Protein AF-A0A660WF80-F1 (afdb_monomer)

Radius of gyration: 57.57 Å; Cα contacts (8 Å, |Δi|>4): 649; chains: 1; bounding box: 102×81×148 Å

Structure (mmCIF, N/CA/C/O backbone):
data_AF-A0A660WF80-F1
#
_entry.id   AF-A0A660WF80-F1
#
loop_
_atom_site.group_PDB
_atom_site.id
_atom_site.type_symbol
_atom_site.label_atom_id
_atom_site.label_alt_id
_atom_site.label_comp_id
_atom_site.label_asym_id
_atom_site.label_entity_id
_atom_site.label_seq_id
_atom_site.pdbx_PDB_ins_code
_atom_site.Cartn_x
_atom_site.Cartn_y
_atom_site.Cartn_z
_atom_site.occupancy
_atom_site.B_iso_or_equiv
_atom_site.auth_seq_id
_atom_site.auth_comp_id
_atom_site.auth_asym_id
_atom_site.auth_atom_id
_atom_site.pdbx_PDB_model_num
ATOM 1 N N . MET A 1 1 ? 64.167 -6.072 -57.332 1.00 48.97 1 MET A N 1
ATOM 2 C CA . MET A 1 1 ? 62.911 -6.852 -57.405 1.00 48.97 1 MET A CA 1
ATOM 3 C C . MET A 1 1 ? 62.312 -6.574 -58.773 1.00 48.97 1 MET A C 1
ATOM 5 O O . MET A 1 1 ? 62.228 -5.409 -59.125 1.00 48.97 1 MET A O 1
ATOM 9 N N . ASN A 1 2 ? 62.043 -7.604 -59.579 1.00 54.47 2 ASN A N 1
ATOM 10 C CA . ASN A 1 2 ? 61.719 -7.446 -61.003 1.00 54.47 2 ASN A CA 1
ATOM 11 C C . ASN A 1 2 ? 60.461 -6.566 -61.172 1.00 54.47 2 ASN A C 1
ATOM 13 O O . ASN A 1 2 ? 59.424 -6.885 -60.585 1.00 54.47 2 ASN A O 1
ATOM 17 N N . THR A 1 3 ? 60.539 -5.478 -61.940 1.00 52.28 3 THR A N 1
ATOM 18 C CA . THR A 1 3 ? 59.432 -4.522 -62.182 1.00 52.28 3 THR A CA 1
ATOM 19 C C . THR A 1 3 ? 58.168 -5.223 -62.697 1.00 52.28 3 THR A C 1
ATOM 21 O O . THR A 1 3 ? 57.047 -4.861 -62.334 1.00 52.28 3 THR A O 1
ATOM 24 N N . THR A 1 4 ? 58.345 -6.324 -63.428 1.00 53.88 4 THR A N 1
ATOM 25 C CA . THR A 1 4 ? 57.289 -7.233 -63.895 1.00 53.88 4 THR A CA 1
ATOM 26 C C . THR A 1 4 ? 56.515 -7.903 -62.756 1.00 53.88 4 THR A C 1
ATOM 28 O O . THR A 1 4 ? 55.297 -8.027 -62.831 1.00 53.88 4 THR A O 1
ATOM 31 N N . ILE A 1 5 ? 57.189 -8.315 -61.676 1.00 56.84 5 ILE A N 1
ATOM 32 C CA . ILE A 1 5 ? 56.553 -9.003 -60.538 1.00 56.84 5 ILE A CA 1
ATOM 33 C C . ILE A 1 5 ? 55.648 -8.031 -59.778 1.00 56.84 5 ILE A C 1
ATOM 35 O O . ILE A 1 5 ? 54.529 -8.383 -59.413 1.00 56.84 5 ILE A O 1
ATOM 39 N N . VAL A 1 6 ? 56.093 -6.788 -59.592 1.00 54.94 6 VAL A N 1
ATOM 40 C CA . VAL A 1 6 ? 55.305 -5.765 -58.890 1.00 54.94 6 VAL A CA 1
ATOM 41 C C . VAL A 1 6 ? 54.068 -5.365 -59.706 1.00 54.94 6 VAL A C 1
ATOM 43 O O . VAL A 1 6 ? 52.977 -5.271 -59.149 1.00 54.94 6 VAL A O 1
ATOM 46 N N . ALA A 1 7 ? 54.188 -5.228 -61.030 1.00 54.53 7 ALA A N 1
ATOM 47 C CA . ALA A 1 7 ? 53.047 -4.959 -61.911 1.00 54.53 7 ALA A CA 1
ATOM 48 C C . ALA A 1 7 ? 52.022 -6.101 -61.962 1.00 54.53 7 ALA A C 1
ATOM 50 O O . ALA A 1 7 ? 50.812 -5.848 -61.985 1.00 54.53 7 ALA A O 1
ATOM 51 N N . ILE A 1 8 ? 52.488 -7.354 -61.924 1.00 60.09 8 ILE A N 1
ATOM 52 C CA . ILE A 1 8 ? 51.617 -8.528 -61.806 1.00 60.09 8 ILE A CA 1
ATOM 53 C C . ILE A 1 8 ? 50.876 -8.492 -60.468 1.00 60.09 8 ILE A C 1
ATOM 55 O O . ILE A 1 8 ? 49.661 -8.661 -60.458 1.00 60.09 8 ILE A O 1
ATOM 59 N N . ILE A 1 9 ? 51.561 -8.200 -59.358 1.00 62.81 9 ILE A N 1
ATOM 60 C CA . ILE A 1 9 ? 50.937 -8.111 -58.029 1.00 62.81 9 ILE A CA 1
ATOM 61 C C . ILE A 1 9 ? 49.874 -7.005 -57.988 1.00 62.81 9 ILE A C 1
ATOM 63 O O . ILE A 1 9 ? 48.772 -7.243 -57.500 1.00 62.81 9 ILE A O 1
ATOM 67 N N . ILE A 1 10 ? 50.154 -5.823 -58.543 1.00 59.44 10 ILE A N 1
ATOM 68 C CA . ILE A 1 10 ? 49.193 -4.708 -58.589 1.00 59.44 10 ILE A CA 1
ATOM 69 C C . ILE A 1 10 ? 47.980 -5.054 -59.462 1.00 59.44 10 ILE A C 1
ATOM 71 O O . ILE A 1 10 ? 46.841 -4.829 -59.050 1.00 59.44 10 ILE A O 1
ATOM 75 N N . SER A 1 11 ? 48.201 -5.640 -60.641 1.00 59.19 11 SER A N 1
ATOM 76 C CA . SER A 1 11 ? 47.119 -6.054 -61.546 1.00 59.19 11 SER A CA 1
ATOM 77 C C . SER A 1 11 ? 46.267 -7.169 -60.936 1.00 59.19 11 SER A C 1
ATOM 79 O O . SER A 1 11 ? 45.042 -7.151 -61.057 1.00 59.19 11 SER A O 1
ATOM 81 N N . LEU A 1 12 ? 46.896 -8.101 -60.214 1.00 63.75 12 LEU A N 1
ATOM 82 C CA . LEU A 1 12 ? 46.223 -9.170 -59.483 1.00 63.75 12 LEU A CA 1
ATOM 83 C C . LEU A 1 12 ? 45.392 -8.608 -58.324 1.00 63.75 12 LEU A C 1
ATOM 85 O O . LEU A 1 12 ? 44.232 -8.977 -58.181 1.00 63.75 12 LEU A O 1
ATOM 89 N N . LEU A 1 13 ? 45.938 -7.672 -57.540 1.00 63.53 13 LEU A N 1
ATOM 90 C CA . LEU A 1 13 ? 45.216 -6.991 -56.461 1.00 63.53 13 LEU A CA 1
ATOM 91 C C . LEU A 1 13 ? 44.023 -6.192 -56.994 1.00 63.53 13 LEU A C 1
ATOM 93 O O . LEU A 1 13 ? 42.946 -6.240 -56.402 1.00 63.53 13 LEU A O 1
ATOM 97 N N . ALA A 1 14 ? 44.177 -5.511 -58.130 1.00 61.03 14 ALA A N 1
ATOM 98 C CA . ALA A 1 14 ? 43.090 -4.768 -58.755 1.00 61.03 14 ALA A CA 1
ATOM 99 C C . ALA A 1 14 ? 41.986 -5.682 -59.296 1.00 61.03 14 ALA A C 1
ATOM 101 O O . ALA A 1 14 ? 40.799 -5.419 -59.092 1.00 61.03 14 ALA A O 1
ATOM 102 N N . MET A 1 15 ? 42.368 -6.791 -59.927 1.00 62.53 15 MET A N 1
ATOM 103 C CA . MET A 1 15 ? 41.428 -7.788 -60.428 1.00 62.53 15 MET A CA 1
ATOM 104 C C . MET A 1 15 ? 40.716 -8.515 -59.277 1.00 62.53 15 MET A C 1
ATOM 106 O O . MET A 1 15 ? 39.502 -8.701 -59.336 1.00 62.53 15 MET A O 1
ATOM 110 N N . LEU A 1 16 ? 41.431 -8.848 -58.196 1.00 63.69 16 LEU A N 1
ATOM 111 C CA . LEU A 1 16 ? 40.865 -9.418 -56.970 1.00 63.69 16 LEU A CA 1
ATOM 112 C C . LEU A 1 16 ? 39.904 -8.447 -56.287 1.00 63.69 16 LEU A C 1
ATOM 114 O O . LEU A 1 16 ? 38.837 -8.868 -55.851 1.00 63.69 16 LEU A O 1
ATOM 118 N N . PHE A 1 17 ? 40.228 -7.155 -56.243 1.00 67.81 17 PHE A N 1
ATOM 119 C CA . PHE A 1 17 ? 39.355 -6.134 -55.675 1.00 67.81 17 PHE A CA 1
ATOM 120 C C . PHE A 1 17 ? 38.077 -5.940 -56.502 1.00 67.81 17 PHE A C 1
ATOM 122 O O . PHE A 1 17 ? 36.980 -5.965 -55.947 1.00 67.81 17 PHE A O 1
ATOM 129 N N . LEU A 1 18 ? 38.186 -5.829 -57.831 1.00 63.94 18 LEU A N 1
ATOM 130 C CA . LEU A 1 18 ? 37.032 -5.728 -58.738 1.00 63.94 18 LEU A CA 1
ATOM 131 C C . LEU A 1 18 ? 36.158 -6.987 -58.697 1.00 63.94 18 LEU A C 1
ATOM 133 O O . LEU A 1 18 ? 34.928 -6.892 -58.717 1.00 63.94 18 LEU A O 1
ATOM 137 N N . ASN A 1 19 ? 36.778 -8.166 -58.610 1.00 59.03 19 ASN A N 1
ATOM 138 C CA . ASN A 1 19 ? 36.063 -9.430 -58.491 1.00 59.03 19 ASN A CA 1
ATOM 139 C C . ASN A 1 19 ? 35.383 -9.559 -57.119 1.00 59.03 19 ASN A C 1
ATOM 141 O O . ASN A 1 19 ? 34.209 -9.920 -57.053 1.00 59.03 19 ASN A O 1
ATOM 145 N N . ALA A 1 20 ? 36.061 -9.161 -56.038 1.00 59.88 20 ALA A N 1
ATOM 146 C CA . ALA A 1 20 ? 35.467 -9.055 -54.710 1.00 59.88 20 ALA A CA 1
ATOM 147 C C . ALA A 1 20 ? 34.264 -8.102 -54.735 1.00 59.88 20 ALA A C 1
ATOM 149 O O . ALA A 1 20 ? 33.182 -8.497 -54.320 1.00 59.88 20 ALA A O 1
ATOM 150 N N . LEU A 1 21 ? 34.376 -6.906 -55.317 1.00 62.06 21 LEU A N 1
ATOM 151 C CA . LEU A 1 21 ? 33.252 -5.975 -55.489 1.00 62.06 21 LEU A CA 1
ATOM 152 C C . LEU A 1 21 ? 32.077 -6.591 -56.259 1.00 62.06 21 LEU A C 1
ATOM 154 O O . LEU A 1 21 ? 30.927 -6.453 -55.837 1.00 62.06 21 LEU A O 1
ATOM 158 N N . ARG A 1 22 ? 32.341 -7.316 -57.353 1.00 63.41 22 ARG A N 1
ATOM 159 C CA . ARG A 1 22 ? 31.305 -8.011 -58.138 1.00 63.41 22 ARG A CA 1
ATOM 160 C C . ARG A 1 22 ? 30.601 -9.096 -57.326 1.00 63.41 22 ARG A C 1
ATOM 162 O O . ARG A 1 22 ? 29.370 -9.138 -57.316 1.00 63.41 22 ARG A O 1
ATOM 169 N N . ILE A 1 23 ? 31.355 -9.934 -56.620 1.00 59.28 23 ILE A N 1
ATOM 170 C CA . ILE A 1 23 ? 30.829 -11.018 -55.778 1.00 59.28 23 ILE A CA 1
ATOM 171 C C . ILE A 1 23 ? 30.030 -10.442 -54.600 1.00 59.28 23 ILE A C 1
ATOM 173 O O . ILE A 1 23 ? 28.909 -10.874 -54.329 1.00 59.28 23 ILE A O 1
ATOM 177 N N . LEU A 1 24 ? 30.549 -9.400 -53.956 1.00 56.81 24 LEU A N 1
ATOM 178 C CA . LEU A 1 24 ? 29.926 -8.735 -52.813 1.00 56.81 24 LEU A CA 1
ATOM 179 C C . LEU A 1 24 ? 28.653 -7.966 -53.207 1.00 56.81 24 LEU A C 1
ATOM 181 O O . LEU A 1 24 ? 27.677 -7.967 -52.455 1.00 56.81 24 LEU A O 1
ATOM 185 N N . SER A 1 25 ? 28.611 -7.376 -54.408 1.00 57.62 25 SER A N 1
ATOM 186 C CA . SER A 1 25 ? 27.403 -6.736 -54.956 1.00 57.62 25 SER A CA 1
ATOM 187 C C . SER A 1 25 ? 26.276 -7.736 -55.258 1.00 57.62 25 SER A C 1
ATOM 189 O O . SER A 1 25 ? 25.100 -7.396 -55.120 1.00 57.62 25 SER A O 1
ATOM 191 N N . ARG A 1 26 ? 26.618 -8.987 -55.609 1.00 58.25 26 ARG A N 1
ATOM 192 C CA . ARG A 1 26 ? 25.656 -10.087 -55.793 1.00 58.25 26 ARG A CA 1
ATOM 193 C C . ARG A 1 26 ? 25.162 -10.646 -54.452 1.00 58.25 26 ARG A C 1
ATOM 195 O O . ARG A 1 26 ? 23.958 -10.831 -54.298 1.00 58.25 26 ARG A O 1
ATOM 202 N N . GLY A 1 27 ? 26.051 -10.826 -53.470 1.00 50.66 27 GLY A N 1
ATOM 203 C CA . GLY A 1 27 ? 25.712 -11.315 -52.121 1.00 50.66 27 GLY A CA 1
ATOM 204 C C . GLY A 1 27 ? 24.876 -10.345 -51.271 1.00 50.66 27 GLY A C 1
ATOM 205 O O . GLY A 1 27 ? 24.181 -10.764 -50.346 1.00 50.66 27 GLY A O 1
ATOM 206 N N . ALA A 1 28 ? 24.855 -9.051 -51.607 1.00 50.22 28 ALA A N 1
ATOM 207 C CA . ALA A 1 28 ? 24.013 -8.051 -50.942 1.00 50.22 28 ALA A CA 1
ATOM 208 C C . ALA A 1 28 ? 22.492 -8.281 -51.103 1.00 50.22 28 ALA A C 1
ATOM 210 O O . ALA A 1 28 ? 21.710 -7.630 -50.410 1.00 50.22 28 ALA A O 1
ATOM 211 N N . ARG A 1 29 ? 22.061 -9.203 -51.981 1.00 50.19 29 ARG A N 1
ATOM 212 C CA . ARG A 1 29 ? 20.649 -9.606 -52.129 1.00 50.19 29 ARG A CA 1
ATOM 213 C C . ARG A 1 29 ? 20.159 -10.569 -51.040 1.00 50.19 29 ARG A C 1
ATOM 215 O O . ARG A 1 29 ? 18.957 -10.657 -50.840 1.00 50.19 29 ARG A O 1
ATOM 222 N N . GLU A 1 30 ? 21.049 -11.237 -50.302 1.00 52.41 30 GLU A N 1
ATOM 223 C CA . GLU A 1 30 ? 20.676 -12.299 -49.345 1.00 52.41 30 GLU A CA 1
ATOM 224 C C . GLU A 1 30 ? 20.390 -11.812 -47.908 1.00 52.41 30 GLU A C 1
ATOM 226 O O . GLU A 1 30 ? 20.349 -12.608 -46.973 1.00 52.41 30 GLU A O 1
ATOM 231 N N . GLY A 1 31 ? 20.213 -10.506 -47.678 1.00 53.22 31 GLY A N 1
ATOM 232 C CA . GLY A 1 31 ? 19.754 -9.981 -46.378 1.00 53.22 31 GLY A CA 1
ATOM 233 C C . GLY A 1 31 ? 20.721 -10.156 -45.191 1.00 53.22 31 GLY A C 1
ATOM 234 O O . GLY A 1 31 ? 20.374 -9.821 -44.058 1.00 53.22 31 GLY A O 1
ATOM 235 N N . ARG A 1 32 ? 21.950 -10.646 -45.410 1.00 62.38 32 ARG A N 1
ATOM 236 C CA . ARG A 1 32 ? 22.975 -10.763 -44.357 1.00 62.38 32 ARG A CA 1
ATOM 237 C C . ARG A 1 32 ? 23.593 -9.397 -44.042 1.00 62.38 32 ARG A C 1
ATOM 239 O O . ARG A 1 32 ? 23.866 -8.602 -44.941 1.00 62.38 32 ARG A O 1
ATOM 246 N N . LEU A 1 33 ? 23.885 -9.158 -42.760 1.00 59.84 33 LEU A N 1
ATOM 247 C CA . LEU A 1 33 ? 24.459 -7.915 -42.208 1.00 59.84 33 LEU A CA 1
ATOM 248 C C . LEU A 1 33 ? 25.699 -7.424 -42.986 1.00 59.84 33 LEU A C 1
ATOM 250 O O . LEU A 1 33 ? 25.874 -6.229 -43.221 1.00 59.84 33 LEU A O 1
ATOM 254 N N . PHE A 1 34 ? 26.511 -8.373 -43.458 1.00 61.66 34 PHE A N 1
ATOM 255 C CA . PHE A 1 34 ? 27.706 -8.142 -44.268 1.00 61.66 34 PHE A CA 1
ATOM 256 C C . PHE A 1 34 ? 27.405 -7.539 -45.655 1.00 61.66 34 PHE A C 1
ATOM 258 O O . PHE A 1 34 ? 28.116 -6.649 -46.116 1.00 61.66 34 PHE A O 1
ATOM 265 N N . GLY A 1 35 ? 26.310 -7.944 -46.303 1.00 63.09 35 GLY A N 1
ATOM 266 C CA . GLY A 1 35 ? 25.887 -7.387 -47.593 1.00 63.09 35 GLY A CA 1
ATOM 267 C C . GLY A 1 35 ? 25.388 -5.943 -47.482 1.00 63.09 35 GLY A C 1
ATOM 268 O O . GLY A 1 35 ? 25.702 -5.102 -48.327 1.00 63.09 35 GLY A O 1
ATOM 269 N N . LEU A 1 36 ? 24.671 -5.626 -46.397 1.00 64.31 36 LEU A N 1
ATOM 270 C CA . LEU A 1 36 ? 24.212 -4.264 -46.105 1.00 64.31 36 LEU A CA 1
ATOM 271 C C . LEU A 1 36 ? 25.391 -3.326 -45.798 1.00 64.31 36 LEU A C 1
ATOM 273 O O . LEU A 1 36 ? 25.419 -2.187 -46.268 1.00 64.31 36 LEU A O 1
ATOM 277 N N . PHE A 1 37 ? 26.381 -3.823 -45.049 1.00 65.69 37 PHE A N 1
ATOM 278 C CA . PHE A 1 37 ? 27.622 -3.114 -44.740 1.00 65.69 37 PHE A CA 1
ATOM 279 C C . PHE A 1 37 ? 28.369 -2.696 -46.011 1.00 65.69 37 PHE A C 1
ATOM 281 O O . PHE A 1 37 ? 28.730 -1.528 -46.161 1.00 65.69 37 PHE A O 1
ATOM 288 N N . ILE A 1 38 ? 28.543 -3.621 -46.953 1.00 66.56 38 ILE A N 1
ATOM 289 C CA . ILE A 1 38 ? 29.280 -3.347 -48.189 1.00 66.56 38 ILE A CA 1
ATOM 290 C C . ILE A 1 38 ? 28.508 -2.378 -49.073 1.00 66.56 38 ILE A C 1
ATOM 292 O O . ILE A 1 38 ? 29.078 -1.392 -49.531 1.00 66.56 38 ILE A O 1
ATOM 296 N N . LYS A 1 39 ? 27.197 -2.580 -49.246 1.00 67.12 39 LYS A N 1
ATOM 297 C CA . LYS A 1 39 ? 26.359 -1.662 -50.029 1.00 67.12 39 LYS A CA 1
ATOM 298 C C . LYS A 1 39 ? 26.411 -0.229 -49.482 1.00 67.12 39 LYS A C 1
ATOM 300 O O . LYS A 1 39 ? 26.497 0.717 -50.259 1.00 67.12 39 LYS A O 1
ATOM 305 N N . ARG A 1 40 ? 26.406 -0.060 -48.154 1.00 68.00 40 ARG A N 1
ATOM 306 C CA . ARG A 1 40 ? 26.424 1.257 -47.487 1.00 68.00 40 ARG A CA 1
ATOM 307 C C . ARG A 1 40 ? 27.803 1.939 -47.506 1.00 68.00 40 ARG A C 1
ATOM 309 O O . ARG A 1 40 ? 27.874 3.152 -47.307 1.00 68.00 40 ARG A O 1
ATOM 316 N N . ASN A 1 41 ? 28.874 1.185 -47.773 1.00 72.06 41 ASN A N 1
ATOM 317 C CA . ASN A 1 41 ? 30.265 1.658 -47.748 1.00 72.06 41 ASN A CA 1
ATOM 318 C C . ASN A 1 41 ? 31.015 1.533 -49.086 1.00 72.06 41 ASN A C 1
ATOM 320 O O . ASN A 1 41 ? 32.182 1.914 -49.163 1.00 72.06 41 ASN A O 1
ATOM 324 N N . MET A 1 42 ? 30.356 1.052 -50.144 1.00 73.19 42 MET A N 1
ATOM 325 C CA . MET A 1 42 ? 30.953 0.798 -51.461 1.00 73.19 42 MET A CA 1
ATOM 326 C C . MET A 1 42 ? 31.667 2.028 -52.032 1.00 73.19 42 MET A C 1
ATOM 328 O O . MET A 1 42 ? 32.763 1.908 -52.570 1.00 73.19 42 MET A O 1
ATOM 332 N N . PHE A 1 43 ? 31.087 3.216 -51.849 1.00 74.38 43 PHE A N 1
ATOM 333 C CA . PHE A 1 43 ? 31.699 4.482 -52.252 1.00 74.38 43 PHE A CA 1
ATOM 334 C C . PHE A 1 43 ? 33.079 4.708 -51.605 1.00 74.38 43 PHE A C 1
ATOM 336 O O . PHE A 1 43 ? 34.053 4.940 -52.312 1.00 74.38 43 PHE A O 1
ATOM 343 N N . PHE A 1 44 ? 33.193 4.562 -50.280 1.00 72.12 44 PHE A N 1
ATOM 344 C CA . PHE A 1 44 ? 34.447 4.779 -49.543 1.00 72.12 44 PHE A CA 1
ATOM 345 C C . PHE A 1 44 ? 35.496 3.709 -49.841 1.00 72.12 44 PHE A C 1
ATOM 347 O O . PHE A 1 44 ? 36.673 4.027 -49.970 1.00 72.12 44 PHE A O 1
ATOM 354 N N . LEU A 1 45 ? 35.069 2.453 -49.999 1.00 73.06 45 LEU A N 1
ATOM 355 C CA . LEU A 1 45 ? 35.948 1.356 -50.412 1.00 73.06 45 LEU A CA 1
ATOM 356 C C . LEU A 1 45 ? 36.542 1.609 -51.802 1.00 73.06 45 LEU A C 1
ATOM 358 O O . LEU A 1 45 ? 37.732 1.398 -52.015 1.00 73.06 45 LEU A O 1
ATOM 362 N N . THR A 1 46 ? 35.721 2.106 -52.729 1.00 72.44 46 THR A N 1
ATOM 363 C CA . THR A 1 46 ? 36.157 2.453 -54.089 1.00 72.44 46 THR A CA 1
ATOM 364 C C . THR A 1 46 ? 37.127 3.634 -54.054 1.00 72.44 46 THR A C 1
ATOM 366 O O . THR A 1 46 ? 38.159 3.607 -54.716 1.00 72.44 46 THR A O 1
ATOM 369 N N . LEU A 1 47 ? 36.838 4.637 -53.222 1.00 71.69 47 LEU A N 1
ATOM 370 C CA . LEU A 1 47 ? 37.674 5.818 -53.033 1.00 71.69 47 LEU A CA 1
ATOM 371 C C . LEU A 1 47 ? 39.059 5.467 -52.455 1.00 71.69 47 LEU A C 1
ATOM 373 O O . LEU A 1 47 ? 40.078 5.884 -53.001 1.00 71.69 47 LEU A O 1
ATOM 377 N N . LEU A 1 48 ? 39.101 4.646 -51.399 1.00 77.56 48 LEU A N 1
ATOM 378 C CA . LEU A 1 48 ? 40.338 4.129 -50.798 1.00 77.56 48 LEU A CA 1
ATOM 379 C C . LEU A 1 48 ? 41.186 3.354 -51.800 1.00 77.56 48 LEU A C 1
ATOM 381 O O . LEU A 1 48 ? 42.404 3.503 -51.824 1.00 77.56 48 LEU A O 1
ATOM 385 N N . PHE A 1 49 ? 40.545 2.536 -52.630 1.00 74.31 49 PHE A N 1
ATOM 386 C CA . PHE A 1 49 ? 41.235 1.746 -53.635 1.00 74.31 49 PHE A CA 1
ATOM 387 C C . PHE A 1 49 ? 41.847 2.619 -54.735 1.00 74.31 49 PHE A C 1
ATOM 389 O O . PHE A 1 49 ? 43.028 2.469 -55.041 1.00 74.31 49 PHE A O 1
ATOM 396 N N . ILE A 1 50 ? 41.083 3.572 -55.282 1.00 72.75 50 ILE A N 1
ATOM 397 C CA . ILE A 1 50 ? 41.570 4.491 -56.321 1.00 72.75 50 ILE A CA 1
ATOM 398 C C . ILE A 1 50 ? 42.733 5.331 -55.783 1.00 72.75 50 ILE A C 1
ATOM 400 O O . ILE A 1 50 ? 43.820 5.303 -56.355 1.00 72.75 50 ILE A O 1
ATOM 404 N N . PHE A 1 51 ? 42.549 6.029 -54.659 1.00 75.69 51 PHE A N 1
ATOM 405 C CA . PHE A 1 51 ? 43.594 6.902 -54.115 1.00 75.69 51 PHE A CA 1
ATOM 406 C C . PHE A 1 51 ? 44.790 6.129 -53.551 1.00 75.69 51 PHE A C 1
ATOM 408 O O . PHE A 1 51 ? 45.924 6.592 -53.671 1.00 75.69 51 PHE A O 1
ATOM 415 N N . GLY A 1 52 ? 44.572 4.928 -53.009 1.00 75.38 52 GLY A N 1
ATOM 416 C CA . GLY A 1 52 ? 45.645 4.023 -52.598 1.00 75.38 52 GLY A CA 1
ATOM 417 C C . GLY A 1 52 ? 46.528 3.595 -53.772 1.00 75.38 52 GLY A C 1
ATOM 418 O O . GLY A 1 52 ? 47.752 3.612 -53.648 1.00 75.38 52 GLY A O 1
ATOM 419 N N . LEU A 1 53 ? 45.933 3.300 -54.934 1.00 72.12 53 LEU A N 1
ATOM 420 C CA . LEU A 1 53 ? 46.682 3.029 -56.165 1.00 72.12 53 LEU A CA 1
ATOM 421 C C . LEU A 1 53 ? 47.456 4.263 -56.652 1.00 72.12 53 LEU A C 1
ATOM 423 O O . LEU A 1 53 ? 48.622 4.123 -57.024 1.00 72.12 53 LEU A O 1
ATOM 427 N N . CYS A 1 54 ? 46.862 5.464 -56.589 1.00 70.94 54 CYS A N 1
ATOM 428 C CA . CYS A 1 54 ? 47.575 6.717 -56.883 1.00 70.94 54 CYS A CA 1
ATOM 429 C C . CYS A 1 54 ? 48.815 6.871 -55.994 1.00 70.94 54 CYS A C 1
ATOM 431 O O . CYS A 1 54 ? 49.899 7.202 -56.473 1.00 70.94 54 CYS A O 1
ATOM 433 N N . ARG A 1 55 ? 48.662 6.623 -54.687 1.00 75.31 55 ARG A N 1
ATOM 434 C CA . ARG A 1 55 ? 49.743 6.789 -53.714 1.00 75.31 55 ARG A CA 1
ATOM 435 C C . ARG A 1 55 ? 50.844 5.751 -53.893 1.00 75.31 55 ARG A C 1
ATOM 437 O O . ARG A 1 55 ? 52.019 6.107 -53.822 1.00 75.31 55 ARG A O 1
ATOM 444 N N . LEU A 1 56 ? 50.471 4.502 -54.172 1.00 73.25 56 LEU A N 1
ATOM 445 C CA . LEU A 1 56 ? 51.408 3.421 -54.471 1.00 73.25 56 LEU A CA 1
ATOM 446 C C . LEU A 1 56 ? 52.246 3.735 -55.717 1.00 73.25 56 LEU A C 1
ATOM 448 O O . LEU A 1 56 ? 53.454 3.511 -55.698 1.00 73.25 56 LEU A O 1
ATOM 452 N N . LYS A 1 57 ? 51.626 4.305 -56.760 1.00 70.44 57 LYS A N 1
ATOM 453 C CA . LYS A 1 57 ? 52.329 4.768 -57.964 1.00 70.44 57 LYS A CA 1
ATOM 454 C C . LYS A 1 57 ? 53.381 5.830 -57.630 1.00 70.44 57 LYS A C 1
ATOM 456 O O . LYS A 1 57 ? 54.545 5.632 -57.948 1.00 70.44 57 LYS A O 1
ATOM 461 N N . ILE A 1 58 ? 52.998 6.892 -56.914 1.00 69.75 58 ILE A N 1
ATOM 462 C CA . ILE A 1 58 ? 53.923 7.975 -56.520 1.00 69.75 58 ILE A CA 1
ATOM 463 C C . ILE A 1 58 ? 55.089 7.443 -55.675 1.00 69.75 58 ILE A C 1
ATOM 465 O O . ILE A 1 58 ? 56.238 7.818 -55.897 1.00 69.75 58 ILE A O 1
ATOM 469 N N . LEU A 1 59 ? 54.812 6.564 -54.704 1.00 69.56 59 LEU A N 1
ATOM 470 C CA . LEU A 1 59 ? 55.850 5.986 -53.846 1.00 69.56 59 LEU A CA 1
ATOM 471 C C . LEU A 1 59 ? 56.854 5.172 -54.669 1.00 69.56 59 LEU A C 1
ATOM 473 O O . LEU A 1 59 ? 58.061 5.235 -54.445 1.00 69.56 59 LEU A O 1
ATOM 477 N N . ALA A 1 60 ? 56.353 4.415 -55.636 1.00 67.00 60 ALA A N 1
ATOM 478 C CA . ALA A 1 60 ? 57.188 3.534 -56.412 1.00 67.00 60 ALA A CA 1
ATOM 479 C C . ALA A 1 60 ? 57.996 4.268 -57.494 1.00 67.00 60 ALA A C 1
ATOM 481 O O . ALA A 1 60 ? 59.179 3.964 -57.640 1.00 67.00 60 ALA A O 1
ATOM 482 N N . ASP A 1 61 ? 57.426 5.300 -58.124 1.00 66.31 61 ASP A N 1
ATOM 483 C CA . ASP A 1 61 ? 58.164 6.232 -58.989 1.00 66.31 61 ASP A CA 1
ATOM 484 C C . ASP A 1 61 ? 59.310 6.915 -58.203 1.00 66.31 61 ASP A C 1
ATOM 486 O O . ASP A 1 61 ? 60.409 7.086 -58.725 1.00 66.31 61 ASP A O 1
ATOM 490 N N . SER A 1 62 ? 59.102 7.226 -56.912 1.00 66.75 62 SER A N 1
ATOM 491 C CA . SER A 1 62 ? 60.121 7.862 -56.054 1.00 66.75 62 SER A CA 1
ATOM 492 C C . SER A 1 62 ? 61.243 6.937 -55.555 1.00 66.75 62 SER A C 1
ATOM 494 O O . SER A 1 62 ? 62.344 7.407 -55.279 1.00 66.75 62 SER A O 1
ATOM 496 N N . HIS A 1 63 ? 60.984 5.634 -55.397 1.00 64.69 63 HIS A N 1
ATOM 497 C CA . HIS A 1 63 ? 61.952 4.675 -54.839 1.00 64.69 63 HIS A CA 1
ATOM 498 C C . HIS A 1 63 ? 62.696 3.859 -55.895 1.00 64.69 63 HIS A C 1
ATOM 500 O O . HIS A 1 63 ? 63.804 3.401 -55.623 1.00 64.69 63 HIS A O 1
ATOM 506 N N . TRP A 1 64 ? 62.099 3.651 -57.070 1.00 61.81 64 TRP A N 1
ATOM 507 C CA . TRP A 1 64 ? 62.624 2.718 -58.068 1.00 61.81 64 TRP A CA 1
ATOM 508 C C . TRP A 1 64 ? 63.083 3.392 -59.363 1.00 61.81 64 TRP A C 1
ATOM 510 O O . TRP A 1 64 ? 63.701 2.719 -60.178 1.00 61.81 64 TRP A O 1
ATOM 520 N N . GLY A 1 65 ? 62.830 4.694 -59.557 1.00 54.81 65 GLY A N 1
ATOM 521 C CA . GLY A 1 65 ? 63.360 5.490 -60.678 1.00 54.81 65 GLY A CA 1
ATOM 522 C C . GLY A 1 65 ? 62.855 5.107 -62.079 1.00 54.81 65 GLY A C 1
ATOM 523 O O . GLY A 1 65 ? 63.044 5.871 -63.020 1.00 54.81 65 GLY A O 1
ATOM 524 N N . GLU A 1 66 ? 62.179 3.969 -62.224 1.00 55.12 66 GLU A N 1
ATOM 525 C CA . GLU A 1 66 ? 61.532 3.502 -63.446 1.00 55.12 66 GLU A CA 1
ATOM 526 C C . GLU A 1 66 ? 60.015 3.428 -63.245 1.00 55.12 66 GLU A C 1
ATOM 528 O O . GLU A 1 66 ? 59.529 2.892 -62.245 1.00 55.12 66 GLU A O 1
ATOM 533 N N . ALA A 1 67 ? 59.265 3.951 -64.220 1.00 55.34 67 ALA A N 1
ATOM 534 C CA . ALA A 1 67 ? 57.809 3.915 -64.231 1.00 55.34 67 ALA A CA 1
ATOM 535 C C . ALA A 1 67 ? 57.323 2.460 -64.173 1.00 55.34 67 ALA A C 1
ATOM 537 O O . ALA A 1 67 ? 57.551 1.673 -65.095 1.00 55.34 67 ALA A O 1
ATOM 538 N N . LEU A 1 68 ? 56.633 2.090 -63.094 1.00 55.72 68 LEU A N 1
ATOM 539 C CA . LEU A 1 68 ? 55.992 0.780 -63.001 1.00 55.72 68 LEU A CA 1
ATOM 540 C C . LEU A 1 68 ? 55.072 0.542 -64.204 1.00 55.72 68 LEU A C 1
ATOM 542 O O . LEU A 1 68 ? 54.306 1.447 -64.557 1.00 55.72 68 LEU A O 1
ATOM 546 N N . PRO A 1 69 ? 55.054 -0.672 -64.791 1.00 56.38 69 PRO A N 1
ATOM 547 C CA . PRO A 1 69 ? 54.132 -0.990 -65.866 1.00 56.38 69 PRO A CA 1
ATOM 548 C C . PRO A 1 69 ? 52.739 -1.219 -65.274 1.00 56.38 69 PRO A C 1
ATOM 550 O O . PRO A 1 69 ? 52.263 -2.343 -65.131 1.00 56.38 69 PRO A O 1
ATOM 553 N N . PHE A 1 70 ? 52.072 -0.133 -64.888 1.00 55.97 70 PHE A N 1
ATOM 554 C CA . PHE A 1 70 ? 50.630 -0.153 -64.705 1.00 55.97 70 PHE A CA 1
ATOM 555 C C . PHE A 1 70 ? 49.986 -0.491 -66.063 1.00 55.97 70 PHE A C 1
ATOM 557 O O . PHE A 1 70 ? 50.464 -0.018 -67.097 1.00 55.97 70 PHE A O 1
ATOM 564 N N . PRO A 1 71 ? 48.902 -1.284 -66.101 1.00 57.78 71 PRO A N 1
ATOM 565 C CA . PRO A 1 71 ? 48.148 -1.500 -67.332 1.00 57.78 71 PRO A CA 1
ATOM 566 C C . PRO A 1 71 ? 47.761 -0.148 -67.947 1.00 57.78 71 PRO A C 1
ATOM 568 O O . PRO A 1 71 ? 47.260 0.724 -67.233 1.00 57.78 71 PRO A O 1
ATOM 571 N N . ALA A 1 72 ? 47.980 0.036 -69.254 1.00 54.22 72 ALA A N 1
ATOM 572 C CA . ALA A 1 72 ? 47.744 1.313 -69.942 1.00 54.22 72 ALA A CA 1
ATOM 573 C C . ALA A 1 72 ? 46.313 1.852 -69.730 1.00 54.22 72 ALA A C 1
ATOM 575 O O . ALA A 1 72 ? 46.105 3.061 -69.628 1.00 54.22 72 ALA A O 1
ATOM 576 N N . ASP A 1 73 ? 45.340 0.954 -69.574 1.00 57.50 73 ASP A N 1
ATOM 577 C CA . ASP A 1 73 ? 43.940 1.290 -69.300 1.00 57.50 73 ASP A CA 1
ATOM 578 C C . ASP A 1 73 ? 43.713 1.864 -67.891 1.00 57.50 73 ASP A C 1
ATOM 580 O O . ASP A 1 73 ? 42.856 2.725 -67.701 1.00 57.50 73 ASP A O 1
ATOM 584 N N . LEU A 1 74 ? 44.505 1.441 -66.901 1.00 52.06 74 LEU A N 1
ATOM 585 C CA . LEU A 1 74 ? 44.438 1.944 -65.524 1.00 52.06 74 LEU A CA 1
ATOM 586 C C . LEU A 1 74 ? 45.142 3.304 -65.392 1.00 52.06 74 LEU A C 1
ATOM 588 O O . LEU A 1 74 ? 44.689 4.180 -64.660 1.00 52.06 74 LEU A O 1
ATOM 592 N N . LEU A 1 75 ? 46.231 3.491 -66.144 1.00 54.16 75 LEU A N 1
ATOM 593 C CA . LEU A 1 75 ? 46.969 4.752 -66.258 1.00 54.16 75 LEU A CA 1
ATOM 594 C C . LEU A 1 75 ? 46.125 5.879 -66.868 1.00 54.16 75 LEU A C 1
ATOM 596 O O . LEU A 1 75 ? 46.298 7.024 -66.475 1.00 54.16 75 LEU A O 1
ATOM 600 N N . ARG A 1 76 ? 45.193 5.562 -67.779 1.00 55.66 76 ARG A N 1
ATOM 601 C CA . ARG A 1 76 ? 44.251 6.530 -68.377 1.00 55.66 76 ARG A CA 1
ATOM 602 C C . ARG A 1 76 ? 43.182 7.038 -67.405 1.00 55.66 76 ARG A C 1
ATOM 604 O O . ARG A 1 76 ? 42.641 8.117 -67.614 1.00 55.66 76 ARG A O 1
ATOM 611 N N . LEU A 1 77 ? 42.868 6.268 -66.361 1.00 53.94 77 LEU A N 1
ATOM 612 C CA . LEU A 1 77 ? 41.897 6.637 -65.320 1.00 53.94 77 LEU A CA 1
ATOM 613 C C . LEU A 1 77 ? 42.506 7.520 -64.226 1.00 53.94 77 LEU A C 1
ATOM 615 O O . LEU A 1 77 ? 41.781 8.169 -63.475 1.00 53.94 77 LEU A O 1
ATOM 619 N N . LEU A 1 78 ? 43.832 7.530 -64.128 1.00 55.47 78 LEU A N 1
ATOM 620 C CA . LEU A 1 78 ? 44.591 8.345 -63.197 1.00 55.47 78 LEU A CA 1
ATOM 621 C C . LEU A 1 78 ? 45.025 9.599 -63.942 1.00 55.47 78 LEU A C 1
ATOM 623 O O . LEU A 1 78 ? 45.887 9.486 -64.809 1.00 55.47 78 LEU A O 1
ATOM 627 N N . PRO A 1 79 ? 44.475 10.790 -63.664 1.00 55.81 79 PRO A N 1
ATOM 628 C CA . PRO A 1 79 ? 45.003 11.974 -64.317 1.00 55.81 79 PRO A CA 1
ATOM 629 C C . PRO A 1 79 ? 46.514 12.080 -63.963 1.00 55.81 79 PRO A C 1
ATOM 631 O O . PRO A 1 79 ? 46.930 11.879 -62.827 1.00 55.81 79 PRO A O 1
ATOM 634 N N . VAL A 1 80 ? 47.390 12.165 -64.962 1.00 54.41 80 VAL A N 1
ATOM 635 C CA . VAL A 1 80 ? 48.843 11.943 -64.757 1.00 54.41 80 VAL A CA 1
ATOM 636 C C . VAL A 1 80 ? 49.571 13.259 -64.451 1.00 54.41 80 VAL A C 1
ATOM 638 O O . VAL A 1 80 ? 50.648 13.258 -63.864 1.00 54.41 80 VAL A O 1
ATOM 641 N N . GLU A 1 81 ? 48.939 14.390 -64.760 1.00 54.66 81 GLU A N 1
ATOM 642 C CA . GLU A 1 81 ? 49.539 15.730 -64.735 1.00 54.66 81 GLU A CA 1
ATOM 643 C C . GLU A 1 81 ? 49.756 16.308 -63.319 1.00 54.66 81 GLU A C 1
ATOM 645 O O . GLU A 1 81 ? 50.596 17.181 -63.138 1.00 54.66 81 GLU A O 1
ATOM 650 N N . TRP A 1 82 ? 49.076 15.797 -62.284 1.00 51.09 82 TRP A N 1
ATOM 651 C CA . TRP A 1 82 ? 49.209 16.256 -60.883 1.00 51.09 82 TRP A CA 1
ATOM 652 C C . TRP A 1 82 ? 50.231 15.451 -60.072 1.00 51.09 82 TRP A C 1
ATOM 654 O O . TRP A 1 82 ? 50.605 15.867 -58.980 1.00 51.09 82 TRP A O 1
ATOM 664 N N . ALA A 1 83 ? 50.735 14.326 -60.584 1.00 52.94 83 ALA A N 1
ATOM 665 C CA . ALA A 1 83 ? 51.620 13.437 -59.825 1.00 52.94 83 ALA A CA 1
ATOM 666 C C . ALA A 1 83 ? 53.006 14.040 -59.505 1.00 52.94 83 ALA A C 1
ATOM 668 O O . ALA A 1 83 ? 53.710 13.507 -58.651 1.00 52.94 83 ALA A O 1
ATOM 669 N N . GLN A 1 84 ? 53.392 15.139 -60.164 1.00 54.44 84 GLN A N 1
ATOM 670 C CA . GLN A 1 84 ? 54.706 15.781 -60.013 1.00 54.44 84 GLN A CA 1
ATOM 671 C C . GLN A 1 84 ? 54.721 16.982 -59.049 1.00 54.44 84 GLN A C 1
ATOM 673 O O . GLN A 1 84 ? 55.790 17.519 -58.765 1.00 54.44 84 GLN A O 1
ATOM 678 N N . ALA A 1 85 ? 53.569 17.417 -58.526 1.00 60.66 85 ALA A N 1
ATOM 679 C CA . ALA A 1 85 ? 53.524 18.524 -57.572 1.00 60.66 85 ALA A CA 1
ATOM 680 C C . ALA A 1 85 ? 53.896 18.041 -56.149 1.00 60.66 85 ALA A C 1
ATOM 682 O O . ALA A 1 85 ? 53.338 17.043 -55.682 1.00 60.66 85 ALA A O 1
ATOM 683 N N . PRO A 1 86 ? 54.795 18.742 -55.425 1.00 61.34 86 PRO A N 1
ATOM 684 C CA . PRO A 1 86 ? 55.367 18.269 -54.157 1.00 61.34 86 PRO A CA 1
ATOM 685 C C . PRO A 1 86 ? 54.327 18.030 -53.048 1.00 61.34 86 PRO A C 1
ATOM 687 O O . PRO A 1 86 ? 54.525 17.169 -52.192 1.00 61.34 86 PRO A O 1
ATOM 690 N N . ASP A 1 87 ? 53.181 18.712 -53.103 1.00 68.94 87 ASP A N 1
ATOM 691 C CA . ASP A 1 87 ? 52.140 18.626 -52.072 1.00 68.94 87 ASP A CA 1
ATOM 692 C C . ASP A 1 87 ? 51.078 17.542 -52.344 1.00 68.94 87 ASP A C 1
ATOM 694 O O . ASP A 1 87 ? 50.294 17.190 -51.460 1.00 68.94 87 ASP A O 1
ATOM 698 N N . VAL A 1 88 ? 51.045 16.952 -53.544 1.00 73.00 88 VAL A N 1
ATOM 699 C CA . VAL A 1 88 ? 49.991 15.997 -53.954 1.00 73.00 88 VAL A CA 1
ATOM 700 C C . VAL A 1 88 ? 50.045 14.694 -53.162 1.00 73.00 88 VAL A C 1
ATOM 702 O O . VAL A 1 88 ? 49.007 14.122 -52.828 1.00 73.00 88 VAL A O 1
ATOM 705 N N . ALA A 1 89 ? 51.245 14.269 -52.771 1.00 72.19 89 ALA A N 1
ATOM 706 C CA . ALA A 1 89 ? 51.450 13.164 -51.843 1.00 72.19 89 ALA A CA 1
ATOM 707 C C . ALA A 1 89 ? 50.754 13.392 -50.487 1.00 72.19 89 ALA A C 1
ATOM 709 O O . ALA A 1 89 ? 50.163 12.463 -49.934 1.00 72.19 89 ALA A O 1
ATOM 710 N N . VAL A 1 90 ? 50.795 14.625 -49.971 1.00 76.12 90 VAL A N 1
ATOM 711 C CA . VAL A 1 90 ? 50.181 14.998 -48.689 1.00 76.12 90 VAL A CA 1
ATOM 712 C C . VAL A 1 90 ? 48.660 15.018 -48.816 1.00 76.12 90 VAL A C 1
ATOM 714 O O . VAL A 1 90 ? 47.975 14.444 -47.971 1.00 76.12 90 VAL A O 1
ATOM 717 N N . TYR A 1 91 ? 48.121 15.593 -49.896 1.00 78.44 91 TYR A N 1
ATOM 718 C CA . TYR A 1 91 ? 46.677 15.586 -50.156 1.00 78.44 91 TYR A CA 1
ATOM 719 C C . TYR A 1 91 ? 46.122 14.166 -50.334 1.00 78.44 91 TYR A C 1
ATOM 721 O O . TYR A 1 91 ? 45.058 13.853 -49.802 1.00 78.44 91 TYR A O 1
ATOM 729 N N . LEU A 1 92 ? 46.853 13.279 -51.017 1.00 77.88 92 LEU A N 1
ATOM 730 C CA . LEU A 1 92 ? 46.481 11.867 -51.147 1.00 77.88 92 LEU A CA 1
ATOM 731 C C . LEU A 1 92 ? 46.487 11.141 -49.802 1.00 77.88 92 LEU A C 1
ATOM 733 O O . LEU A 1 92 ? 45.530 10.431 -49.500 1.00 77.88 92 LEU A O 1
ATOM 737 N N . ASP A 1 93 ? 47.519 11.345 -48.982 1.00 78.69 93 ASP A N 1
ATOM 738 C CA . ASP A 1 93 ? 47.578 10.767 -47.637 1.00 78.69 93 ASP A CA 1
ATOM 739 C C . ASP A 1 93 ? 46.399 11.241 -46.772 1.00 78.69 93 ASP A C 1
ATOM 741 O O . ASP A 1 93 ? 45.800 10.432 -46.064 1.00 78.69 93 ASP A O 1
ATOM 745 N N . VAL A 1 94 ? 46.030 12.525 -46.852 1.00 81.88 94 VAL A N 1
ATOM 746 C CA . VAL A 1 94 ? 44.863 13.087 -46.151 1.00 81.88 94 VAL A CA 1
ATOM 747 C C . VAL A 1 94 ? 43.574 12.426 -46.632 1.00 81.88 94 VAL A C 1
ATOM 749 O O . VAL A 1 94 ? 42.808 11.936 -45.808 1.00 81.88 94 VAL A O 1
ATOM 752 N N . ILE A 1 95 ? 43.347 12.342 -47.945 1.00 80.94 95 ILE A N 1
ATOM 753 C CA . ILE A 1 95 ? 42.133 11.736 -48.515 1.00 80.94 95 ILE A CA 1
ATOM 754 C C . ILE A 1 95 ? 42.018 10.256 -48.127 1.00 80.94 95 ILE A C 1
ATOM 756 O O . ILE A 1 95 ? 40.940 9.810 -47.725 1.00 80.94 95 ILE A O 1
ATOM 760 N N . ILE A 1 96 ? 43.116 9.498 -48.209 1.00 81.25 96 ILE A N 1
ATOM 761 C CA . ILE A 1 96 ? 43.162 8.084 -47.811 1.00 81.25 96 ILE A CA 1
ATOM 762 C C . ILE A 1 96 ? 42.861 7.952 -46.318 1.00 81.25 96 ILE A C 1
ATOM 764 O O . ILE A 1 96 ? 42.015 7.141 -45.938 1.00 81.25 96 ILE A O 1
ATOM 768 N N . LEU A 1 97 ? 43.501 8.761 -45.470 1.00 83.75 97 LEU A N 1
ATOM 769 C CA . LEU A 1 97 ? 43.304 8.713 -44.023 1.00 83.75 97 LEU A CA 1
ATOM 770 C C . LEU A 1 97 ? 41.869 9.097 -43.634 1.00 83.75 97 LEU A C 1
ATOM 772 O O . LEU A 1 97 ? 41.253 8.402 -42.826 1.00 83.75 97 LEU A O 1
ATOM 776 N N . THR A 1 98 ? 41.293 10.135 -44.246 1.00 84.50 98 THR A N 1
ATOM 777 C CA . THR A 1 98 ? 39.887 10.516 -44.049 1.00 84.50 98 THR A CA 1
ATOM 778 C C . THR A 1 98 ? 38.948 9.397 -44.486 1.00 84.50 98 THR A C 1
ATOM 780 O O . THR A 1 98 ? 38.048 9.023 -43.736 1.00 84.50 98 THR A O 1
ATOM 783 N N . ALA A 1 99 ? 39.148 8.820 -45.672 1.00 82.06 99 ALA A N 1
ATOM 784 C CA . ALA A 1 99 ? 38.296 7.746 -46.171 1.00 82.06 99 ALA A CA 1
ATOM 785 C C . ALA A 1 99 ? 38.391 6.482 -45.299 1.00 82.06 99 ALA A C 1
ATOM 787 O O . ALA A 1 99 ? 37.364 5.859 -45.015 1.00 82.06 99 ALA A O 1
ATOM 788 N N . ALA A 1 100 ? 39.591 6.143 -44.816 1.00 84.38 100 ALA A N 1
ATOM 789 C CA . ALA A 1 100 ? 39.821 5.046 -43.879 1.00 84.38 100 ALA A CA 1
ATOM 790 C C . ALA A 1 100 ? 39.133 5.303 -42.532 1.00 84.38 100 ALA A C 1
ATOM 792 O O . ALA A 1 100 ? 38.429 4.426 -42.031 1.00 84.38 100 ALA A O 1
ATOM 793 N N . ALA A 1 101 ? 39.266 6.510 -41.977 1.00 87.06 101 ALA A N 1
ATOM 794 C CA . ALA A 1 101 ? 38.631 6.889 -40.719 1.00 87.06 101 ALA A CA 1
ATOM 795 C C . ALA A 1 101 ? 37.096 6.863 -40.819 1.00 87.06 101 ALA A C 1
ATOM 797 O O . ALA A 1 101 ? 36.428 6.280 -39.964 1.00 87.06 101 ALA A O 1
ATOM 798 N N . LEU A 1 102 ? 36.520 7.415 -41.892 1.00 86.88 102 LEU A N 1
ATOM 799 C CA . LEU A 1 102 ? 35.074 7.382 -42.131 1.00 86.88 102 LEU A CA 1
ATOM 800 C C . LEU A 1 102 ? 34.558 5.949 -42.300 1.00 86.88 102 LEU A C 1
ATOM 802 O O . LEU A 1 102 ? 33.501 5.609 -41.760 1.00 86.88 102 LEU A O 1
ATOM 806 N N . LEU A 1 103 ? 35.299 5.096 -43.014 1.00 84.50 103 LEU A N 1
ATOM 807 C CA . LEU A 1 103 ? 34.962 3.682 -43.156 1.00 84.50 103 LEU A CA 1
ATOM 808 C C . LEU A 1 103 ? 35.016 2.961 -41.803 1.00 84.50 103 LEU A C 1
ATOM 810 O O . LEU A 1 103 ? 34.074 2.241 -41.466 1.00 84.50 103 LEU A O 1
ATOM 814 N N . ALA A 1 104 ? 36.067 3.179 -41.012 1.00 86.62 104 ALA A N 1
ATOM 815 C CA . ALA A 1 104 ? 36.213 2.601 -39.679 1.00 86.62 104 ALA A CA 1
ATOM 816 C C . ALA A 1 104 ? 35.055 3.016 -38.761 1.00 86.62 104 ALA A C 1
ATOM 818 O O . ALA A 1 104 ? 34.418 2.152 -38.160 1.00 86.62 104 ALA A O 1
ATOM 819 N N . ILE A 1 105 ? 34.701 4.307 -38.736 1.00 88.69 105 ILE A N 1
ATOM 820 C CA . ILE A 1 105 ? 33.569 4.821 -37.952 1.00 88.69 105 ILE A CA 1
ATOM 821 C C . ILE A 1 105 ? 32.262 4.183 -38.411 1.00 88.69 105 ILE A C 1
ATOM 823 O O . ILE A 1 105 ? 31.528 3.641 -37.590 1.00 88.69 105 ILE A O 1
ATOM 827 N N . LYS A 1 106 ? 31.958 4.182 -39.714 1.00 85.50 106 LYS A N 1
ATOM 828 C CA . LYS A 1 106 ? 30.724 3.557 -40.219 1.00 85.50 106 LYS A CA 1
ATOM 829 C C . LYS A 1 106 ? 30.648 2.074 -39.875 1.00 85.50 106 LYS A C 1
ATOM 831 O O . LYS A 1 106 ? 29.568 1.592 -39.534 1.00 85.50 106 LYS A O 1
ATOM 836 N N . THR A 1 107 ? 31.774 1.366 -39.945 1.00 83.12 107 THR A N 1
ATOM 837 C CA . THR A 1 107 ? 31.880 -0.044 -39.548 1.00 83.12 107 THR A CA 1
ATOM 838 C C . THR A 1 107 ? 31.577 -0.211 -38.069 1.00 83.12 107 THR A C 1
ATOM 840 O O . THR A 1 107 ? 30.675 -0.970 -37.721 1.00 83.12 107 THR A O 1
ATOM 843 N N . ALA A 1 108 ? 32.250 0.555 -37.210 1.00 86.44 108 ALA A N 1
ATOM 844 C CA . ALA A 1 108 ? 32.027 0.536 -35.772 1.00 86.44 108 ALA A CA 1
ATOM 845 C C . ALA A 1 108 ? 30.566 0.853 -35.421 1.00 86.44 108 ALA A C 1
ATOM 847 O O . ALA A 1 108 ? 29.957 0.120 -34.651 1.00 86.44 108 ALA A O 1
ATOM 848 N N . MET A 1 109 ? 29.955 1.865 -36.046 1.00 87.00 109 MET A N 1
ATOM 849 C CA . MET A 1 109 ? 28.556 2.229 -35.794 1.00 87.00 109 MET A CA 1
ATOM 850 C C . MET A 1 109 ? 27.571 1.133 -36.217 1.00 87.00 109 MET A C 1
ATOM 852 O O . MET A 1 109 ? 26.578 0.915 -35.527 1.00 87.00 109 MET A O 1
ATOM 856 N N . VAL A 1 110 ? 27.820 0.425 -37.326 1.00 84.75 110 VAL A N 1
ATOM 857 C CA . VAL A 1 110 ? 27.001 -0.738 -37.723 1.00 84.75 110 VAL A CA 1
ATOM 858 C C . VAL A 1 110 ? 27.166 -1.871 -36.711 1.00 84.75 110 VAL A C 1
ATOM 860 O O . VAL A 1 110 ? 26.178 -2.447 -36.267 1.00 84.75 110 VAL A O 1
ATOM 863 N N . VAL A 1 111 ? 28.402 -2.187 -36.324 1.00 83.12 111 VAL A N 1
ATOM 864 C CA . VAL A 1 111 ? 28.68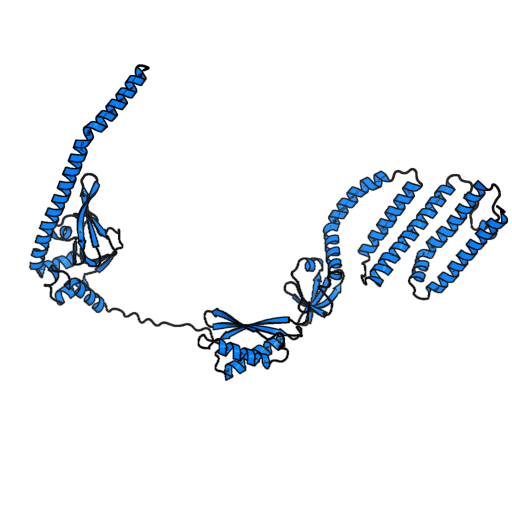2 -3.280 -35.386 1.00 83.12 111 VAL A CA 1
ATOM 865 C C . VAL A 1 111 ? 28.089 -2.984 -34.008 1.00 83.12 111 VAL A C 1
ATOM 867 O O . VAL A 1 111 ? 27.424 -3.836 -33.433 1.00 83.12 111 VAL A O 1
ATOM 870 N N . ILE A 1 112 ? 28.260 -1.774 -33.484 1.00 85.56 112 ILE A N 1
ATOM 871 C CA . ILE A 1 112 ? 27.767 -1.402 -32.155 1.00 85.56 112 ILE A CA 1
ATOM 872 C C . ILE A 1 112 ? 26.239 -1.302 -32.153 1.00 85.56 112 ILE A C 1
ATOM 874 O O . ILE A 1 112 ? 25.588 -1.993 -31.372 1.00 85.56 112 ILE A O 1
ATOM 878 N N . PHE A 1 113 ? 25.648 -0.479 -33.025 1.00 84.44 113 PHE A N 1
ATOM 879 C CA . PHE A 1 113 ? 24.209 -0.204 -32.966 1.00 84.44 113 PHE A CA 1
ATOM 880 C C . PHE A 1 113 ? 23.363 -1.278 -33.649 1.00 84.44 113 PHE A C 1
ATOM 882 O O . PHE A 1 113 ? 22.382 -1.740 -33.071 1.00 84.44 113 PHE A O 1
ATOM 889 N N . ASP A 1 114 ? 23.733 -1.694 -34.863 1.00 82.31 114 ASP A N 1
ATOM 890 C CA . ASP A 1 114 ? 22.894 -2.590 -35.666 1.00 82.31 114 ASP A CA 1
ATOM 891 C C . ASP A 1 114 ? 23.131 -4.080 -35.317 1.00 82.31 114 ASP A C 1
ATOM 893 O O . ASP A 1 114 ? 22.221 -4.894 -35.476 1.00 82.31 114 ASP A O 1
ATOM 897 N N . TYR A 1 115 ? 24.321 -4.454 -34.822 1.00 79.81 115 TYR A N 1
ATOM 898 C CA . TYR A 1 115 ? 24.643 -5.838 -34.441 1.00 79.81 115 TYR A CA 1
ATOM 899 C C . TYR A 1 115 ? 24.605 -6.070 -32.923 1.00 79.81 115 TYR A C 1
ATOM 901 O O . TYR A 1 115 ? 23.765 -6.831 -32.451 1.00 79.81 115 TYR A O 1
ATOM 909 N N . ILE A 1 116 ? 25.460 -5.415 -32.135 1.00 79.19 116 ILE A N 1
ATOM 910 C CA . ILE A 1 116 ? 25.558 -5.675 -30.689 1.00 79.19 116 ILE A CA 1
ATOM 911 C C . ILE A 1 116 ? 24.279 -5.228 -29.969 1.00 79.19 116 ILE A C 1
ATOM 913 O O . ILE A 1 116 ? 23.627 -6.034 -29.310 1.00 79.19 116 ILE A O 1
ATOM 917 N N . LEU A 1 117 ? 23.892 -3.960 -30.096 1.00 80.38 117 LEU A N 1
ATOM 918 C CA . LEU A 1 117 ? 22.771 -3.415 -29.327 1.00 80.38 117 LEU A CA 1
ATOM 919 C C . LEU A 1 117 ? 21.432 -3.963 -29.822 1.00 80.38 117 LEU A C 1
ATOM 921 O O . LEU A 1 117 ? 20.693 -4.553 -29.039 1.00 80.38 117 LEU A O 1
ATOM 925 N N . LYS A 1 118 ? 21.161 -3.869 -31.127 1.00 78.81 118 LYS A N 1
ATOM 926 C CA . LYS A 1 118 ? 19.877 -4.305 -31.681 1.00 78.81 118 LYS A CA 1
ATOM 927 C C . LYS A 1 118 ? 19.699 -5.822 -31.727 1.00 78.81 118 LYS A C 1
ATOM 929 O O . LYS A 1 118 ? 18.606 -6.303 -31.458 1.00 78.81 118 LYS A O 1
ATOM 934 N N . ARG A 1 119 ? 20.734 -6.581 -32.108 1.00 77.12 119 ARG A N 1
ATOM 935 C CA . ARG A 1 119 ? 20.590 -8.022 -32.387 1.00 77.12 119 ARG A CA 1
ATOM 936 C C . ARG A 1 119 ? 21.029 -8.923 -31.240 1.00 77.12 119 ARG A C 1
ATOM 938 O O . ARG A 1 119 ? 20.447 -9.986 -31.087 1.00 77.12 119 ARG A O 1
ATOM 945 N N . VAL A 1 120 ? 22.041 -8.530 -30.464 1.00 75.12 120 VAL A N 1
ATOM 946 C CA . VAL A 1 120 ? 22.510 -9.332 -29.316 1.00 75.12 120 VAL A CA 1
ATOM 947 C C . VAL A 1 120 ? 21.792 -8.932 -28.030 1.00 75.12 120 VAL A C 1
ATOM 949 O O . VAL A 1 120 ? 21.487 -9.796 -27.216 1.00 75.12 120 VAL A O 1
ATOM 952 N N . ARG A 1 121 ? 21.538 -7.634 -27.830 1.00 69.50 121 ARG A N 1
ATOM 953 C CA . ARG A 1 121 ? 20.936 -7.112 -26.592 1.00 69.50 121 ARG A CA 1
ATOM 954 C C . ARG A 1 121 ? 19.457 -6.746 -26.712 1.00 69.50 121 ARG A C 1
ATOM 956 O O . ARG A 1 121 ? 18.881 -6.367 -25.703 1.00 69.50 121 ARG A O 1
ATOM 963 N N . GLU A 1 122 ? 18.873 -6.831 -27.908 1.00 74.06 122 GLU A N 1
ATOM 964 C CA . GLU A 1 122 ? 17.476 -6.450 -28.189 1.00 74.06 122 GLU A CA 1
ATOM 965 C C . GLU A 1 122 ? 17.120 -5.010 -27.768 1.00 74.06 122 GLU A C 1
ATOM 967 O O . GLU A 1 122 ? 15.961 -4.671 -27.541 1.00 74.06 122 GLU A O 1
ATOM 972 N N . VAL A 1 123 ? 18.120 -4.129 -27.698 1.00 71.38 123 VAL A N 1
ATOM 973 C CA . VAL A 1 123 ? 17.935 -2.711 -27.381 1.00 71.38 123 VAL A CA 1
ATOM 974 C C . VAL A 1 123 ? 17.895 -1.924 -28.685 1.00 71.38 123 VAL A C 1
ATOM 976 O O . VAL A 1 123 ? 18.907 -1.817 -29.384 1.00 71.38 123 VAL A O 1
ATOM 979 N N . ASP A 1 124 ? 16.742 -1.339 -29.009 1.00 71.44 124 ASP A N 1
ATOM 980 C CA . ASP A 1 124 ? 16.630 -0.429 -30.151 1.00 71.44 124 ASP A CA 1
ATOM 981 C C . ASP A 1 124 ? 17.027 0.986 -29.725 1.00 71.44 124 ASP A C 1
ATOM 983 O O . ASP A 1 124 ? 16.328 1.648 -28.955 1.00 71.44 124 ASP A O 1
ATOM 987 N N . VAL A 1 125 ? 18.190 1.441 -30.193 1.00 75.50 125 VAL A N 1
ATOM 988 C CA . VAL A 1 125 ? 18.725 2.752 -29.823 1.00 75.50 125 VAL A CA 1
ATOM 989 C C . VAL A 1 125 ? 18.121 3.835 -30.718 1.00 75.50 125 VAL A C 1
ATOM 991 O O . VAL A 1 125 ? 18.324 3.799 -31.936 1.00 75.50 125 VAL A O 1
ATOM 994 N N . PRO A 1 126 ? 17.454 4.854 -30.145 1.00 74.88 126 PRO A N 1
ATOM 995 C CA . PRO A 1 126 ? 16.909 5.960 -30.917 1.00 74.88 126 PRO A CA 1
ATOM 996 C C . PRO A 1 126 ? 17.970 6.707 -31.733 1.00 74.88 126 PRO A C 1
ATOM 998 O O . PRO A 1 126 ? 19.115 6.901 -31.308 1.00 74.88 126 PRO A O 1
ATOM 1001 N N . GLY A 1 127 ? 17.548 7.238 -32.885 1.00 76.50 127 GLY A N 1
ATOM 1002 C CA . GLY A 1 127 ? 18.387 8.083 -33.739 1.00 76.50 127 GLY A CA 1
ATOM 1003 C C . GLY A 1 127 ? 18.972 9.300 -33.013 1.00 76.50 127 GLY A C 1
ATOM 1004 O O . GLY A 1 127 ? 20.048 9.759 -33.384 1.00 76.50 127 GLY A O 1
ATOM 1005 N N . LEU A 1 128 ? 18.322 9.771 -31.943 1.00 73.06 128 LEU A N 1
ATOM 1006 C CA . LEU A 1 128 ? 18.786 10.887 -31.119 1.00 73.06 128 LEU A CA 1
ATOM 1007 C C . LEU A 1 128 ? 20.093 10.588 -30.364 1.00 73.06 128 LEU A C 1
ATOM 1009 O O . LEU A 1 128 ? 20.830 11.514 -30.069 1.00 73.06 128 LEU A O 1
ATOM 1013 N N . ILE A 1 129 ? 20.413 9.319 -30.090 1.00 80.12 129 ILE A N 1
ATOM 1014 C CA . ILE A 1 129 ? 21.694 8.921 -29.475 1.00 80.12 129 ILE A CA 1
ATOM 1015 C C . ILE A 1 129 ? 22.698 8.563 -30.565 1.00 80.12 129 ILE A C 1
ATOM 1017 O O . ILE A 1 129 ? 23.846 9.003 -30.549 1.00 80.12 129 ILE A O 1
ATOM 1021 N N . ARG A 1 130 ? 22.252 7.795 -31.565 1.00 84.75 130 ARG A N 1
ATOM 1022 C CA . ARG A 1 130 ? 23.104 7.359 -32.676 1.00 84.75 130 ARG A CA 1
ATOM 1023 C C . ARG A 1 130 ? 23.696 8.543 -33.441 1.00 84.75 130 ARG A C 1
ATOM 1025 O O . ARG A 1 130 ? 24.870 8.510 -33.803 1.00 84.75 130 ARG A O 1
ATOM 1032 N N . THR A 1 131 ? 22.892 9.572 -33.706 1.00 86.06 131 THR A N 1
ATOM 1033 C CA . THR A 1 131 ? 23.269 10.693 -34.578 1.00 86.06 131 THR A CA 1
ATOM 1034 C C . THR A 1 131 ? 24.363 11.565 -33.951 1.00 86.06 131 THR A C 1
ATOM 1036 O O . THR A 1 131 ? 25.406 11.694 -34.592 1.00 86.06 131 THR A O 1
ATOM 1039 N N . PRO A 1 132 ? 24.235 12.084 -32.711 1.00 86.56 132 PRO A N 1
ATOM 1040 C CA . PRO A 1 132 ? 25.300 12.860 -32.069 1.00 86.56 132 PRO A CA 1
ATOM 1041 C C . PRO A 1 132 ? 26.590 12.065 -31.874 1.00 86.56 132 PRO A C 1
ATOM 1043 O O . PRO A 1 132 ? 27.664 12.587 -32.150 1.00 86.56 132 PRO A O 1
ATOM 1046 N N . VAL A 1 133 ? 26.501 10.787 -31.483 1.00 87.56 133 VAL A N 1
ATOM 1047 C CA . VAL A 1 133 ? 27.680 9.912 -31.340 1.00 87.56 133 VAL A CA 1
ATOM 1048 C C . VAL A 1 133 ? 28.403 9.740 -32.681 1.00 87.56 133 VAL A C 1
ATOM 1050 O O . VAL A 1 133 ? 29.631 9.789 -32.744 1.00 87.56 133 VAL A O 1
ATOM 1053 N N . THR A 1 134 ? 27.649 9.596 -33.774 1.00 87.12 134 THR A N 1
ATOM 1054 C CA . THR A 1 134 ? 28.211 9.495 -35.128 1.00 87.12 134 THR A CA 1
ATOM 1055 C C . THR A 1 134 ? 28.881 10.800 -35.566 1.00 87.12 134 THR A C 1
ATOM 1057 O O . THR A 1 134 ? 30.012 10.767 -36.048 1.00 87.12 134 THR A O 1
ATOM 1060 N N . TRP A 1 135 ? 28.229 11.949 -35.367 1.00 89.69 135 TRP A N 1
ATOM 1061 C CA . TRP A 1 135 ? 28.810 13.256 -35.695 1.00 89.69 135 TRP A CA 1
ATOM 1062 C C . TRP A 1 135 ? 30.034 13.589 -34.838 1.00 89.69 135 TRP A C 1
ATOM 1064 O O . TRP A 1 135 ? 31.025 14.079 -35.373 1.00 89.69 135 TRP A O 1
ATOM 1074 N N . GLY A 1 136 ? 30.012 13.258 -33.545 1.00 88.31 136 GLY A N 1
ATOM 1075 C CA . GLY A 1 136 ? 31.161 13.407 -32.652 1.00 88.31 136 GLY A CA 1
ATOM 1076 C C . GLY A 1 136 ? 32.359 12.579 -33.115 1.00 88.31 136 GLY A C 1
ATOM 1077 O O . GLY A 1 136 ? 33.466 13.102 -33.211 1.00 88.31 136 GLY A O 1
ATOM 1078 N N . ALA A 1 137 ? 32.139 11.319 -33.506 1.00 88.81 137 ALA A N 1
ATOM 1079 C CA . ALA A 1 137 ? 33.196 10.483 -34.073 1.00 88.81 137 ALA A CA 1
ATOM 1080 C C . ALA A 1 137 ? 33.780 11.081 -35.367 1.00 88.81 137 ALA A C 1
ATOM 1082 O O . ALA A 1 137 ? 34.997 11.071 -35.549 1.00 88.81 137 ALA A O 1
ATOM 1083 N N . TYR A 1 138 ? 32.939 11.637 -36.249 1.00 89.81 138 TYR A N 1
ATOM 1084 C CA . TYR A 1 138 ? 33.411 12.318 -37.459 1.00 89.81 138 TYR A CA 1
ATOM 1085 C C . TYR A 1 138 ? 34.219 13.581 -37.152 1.00 89.81 138 TYR A C 1
ATOM 1087 O O . TYR A 1 138 ? 35.252 13.787 -37.785 1.00 89.81 138 TYR A O 1
ATOM 1095 N N . LEU A 1 139 ? 33.801 14.392 -36.177 1.00 87.81 139 LEU A N 1
ATOM 1096 C CA . LEU A 1 139 ? 34.546 15.579 -35.746 1.00 87.81 139 LEU A CA 1
ATOM 1097 C C . LEU A 1 139 ? 35.920 15.206 -35.177 1.00 87.81 139 LEU A C 1
ATOM 1099 O O . LEU A 1 139 ? 36.920 15.813 -35.555 1.00 87.81 139 LEU A O 1
ATOM 1103 N N . ILE A 1 140 ? 35.986 14.169 -34.336 1.00 86.75 140 ILE A N 1
ATOM 1104 C CA . ILE A 1 140 ? 37.250 13.667 -33.778 1.00 86.75 140 ILE A CA 1
ATOM 1105 C C . ILE A 1 140 ? 38.161 13.156 -34.898 1.00 86.75 140 ILE A C 1
ATOM 1107 O O . ILE A 1 140 ? 39.330 13.529 -34.953 1.00 86.75 140 ILE A O 1
ATOM 1111 N N . ALA A 1 141 ? 37.640 12.349 -35.825 1.00 88.00 141 ALA A N 1
ATOM 1112 C CA . ALA A 1 141 ? 38.425 11.864 -36.958 1.00 88.00 141 ALA A CA 1
ATOM 1113 C C . ALA A 1 141 ? 38.934 13.005 -37.848 1.00 88.00 141 ALA A C 1
ATOM 1115 O O . ALA A 1 141 ? 40.092 12.980 -38.257 1.00 88.00 141 ALA A O 1
ATOM 1116 N N . ALA A 1 142 ? 38.105 14.015 -38.119 1.00 85.81 142 ALA A N 1
ATOM 1117 C CA . ALA A 1 142 ? 38.518 15.191 -38.877 1.00 85.81 142 ALA A CA 1
ATOM 1118 C C . ALA A 1 142 ? 39.645 15.956 -38.163 1.00 85.81 142 ALA A C 1
ATOM 1120 O O . ALA A 1 142 ? 40.637 16.301 -38.803 1.00 85.81 142 ALA A O 1
ATOM 1121 N N . ALA A 1 143 ? 39.539 16.155 -36.845 1.00 84.44 143 ALA A N 1
ATOM 1122 C CA . ALA A 1 143 ? 40.572 16.814 -36.047 1.00 84.44 143 ALA A CA 1
ATOM 1123 C C . ALA A 1 143 ? 41.897 16.030 -36.041 1.00 84.44 143 ALA A C 1
ATOM 1125 O O . ALA A 1 143 ? 42.954 16.622 -36.251 1.00 84.44 143 ALA A O 1
ATOM 1126 N N . VAL A 1 144 ? 41.844 14.701 -35.880 1.00 85.50 144 VAL A N 1
ATOM 1127 C CA . VAL A 1 144 ? 43.028 13.821 -35.927 1.00 85.50 144 VAL A CA 1
ATOM 1128 C C . VAL A 1 144 ? 43.699 13.875 -37.299 1.00 85.50 144 VAL A C 1
ATOM 1130 O O . VAL A 1 144 ? 44.920 14.006 -37.386 1.00 85.50 144 VAL A O 1
ATOM 1133 N N . VAL A 1 145 ? 42.918 13.814 -38.383 1.00 86.31 145 VAL A N 1
ATOM 1134 C CA . VAL A 1 145 ? 43.454 13.925 -39.747 1.00 86.31 145 VAL A CA 1
ATOM 1135 C C . VAL A 1 145 ? 44.137 15.280 -39.942 1.00 86.31 145 VAL A C 1
ATOM 1137 O O . VAL A 1 145 ? 45.276 15.315 -40.411 1.00 86.31 145 VAL A O 1
ATOM 1140 N N . LEU A 1 146 ? 43.481 16.372 -39.535 1.00 83.62 146 LEU A N 1
ATOM 1141 C CA . LEU A 1 146 ? 44.001 17.732 -39.675 1.00 83.62 146 LEU A CA 1
ATOM 1142 C C . LEU A 1 146 ? 45.314 17.913 -38.896 1.00 83.62 146 LEU A C 1
ATOM 1144 O O . LEU A 1 146 ? 46.278 18.429 -39.450 1.00 83.62 146 LEU A O 1
ATOM 1148 N N . GLN A 1 147 ? 45.398 17.400 -37.666 1.00 83.69 147 GLN A N 1
ATOM 1149 C CA . GLN A 1 147 ? 46.619 17.446 -36.854 1.00 83.69 147 GLN A CA 1
ATOM 1150 C C . GLN A 1 147 ? 47.755 16.589 -37.431 1.00 83.69 147 GLN A C 1
ATOM 1152 O O . GLN A 1 147 ? 48.921 16.961 -37.349 1.00 83.69 147 GLN A O 1
ATOM 1157 N N . SER A 1 148 ? 47.432 15.425 -38.006 1.00 80.31 148 SER A N 1
ATOM 1158 C CA . SER A 1 148 ? 48.443 14.462 -38.465 1.00 80.31 148 SER A CA 1
ATOM 1159 C C . SER A 1 148 ? 49.204 14.896 -39.722 1.00 80.31 148 SER A C 1
ATOM 1161 O O . SER A 1 148 ? 50.322 14.433 -39.954 1.00 80.31 148 SER A O 1
ATOM 1163 N N . LYS A 1 149 ? 48.592 15.735 -40.567 1.00 72.00 149 LYS A N 1
ATOM 1164 C CA . LYS A 1 149 ? 49.107 16.054 -41.910 1.00 72.00 149 LYS A CA 1
ATOM 1165 C C . LYS A 1 149 ? 49.149 17.548 -42.222 1.00 72.00 149 LYS A C 1
ATOM 1167 O O . LYS A 1 149 ? 49.838 17.933 -43.164 1.00 72.00 149 LYS A O 1
ATOM 1172 N N . SER A 1 150 ? 48.473 18.398 -41.449 1.00 68.06 150 SER A N 1
ATOM 1173 C CA . SER A 1 150 ? 48.588 19.853 -41.561 1.00 68.06 150 SER A CA 1
ATOM 1174 C C . SER A 1 150 ? 49.429 20.402 -40.408 1.00 68.06 150 SER A C 1
ATOM 1176 O O . SER A 1 150 ? 49.337 19.929 -39.283 1.00 68.06 150 SER A O 1
ATOM 1178 N N . LYS A 1 151 ? 50.214 21.460 -40.648 1.00 72.62 151 LYS A N 1
ATOM 1179 C CA . LYS A 1 151 ? 50.928 22.208 -39.586 1.00 72.62 151 LYS A CA 1
ATOM 1180 C C . LYS A 1 151 ? 49.982 23.029 -38.689 1.00 72.62 151 LYS A C 1
ATOM 1182 O O . LYS A 1 151 ? 50.415 23.957 -38.015 1.00 72.62 151 LYS A O 1
ATOM 1187 N N . PHE A 1 152 ? 48.683 22.753 -38.761 1.00 78.44 152 PHE A N 1
ATOM 1188 C CA . PHE A 1 152 ? 47.656 23.499 -38.064 1.00 78.44 152 PHE A CA 1
ATOM 1189 C C . PHE A 1 152 ? 47.515 22.932 -36.656 1.00 78.44 152 PHE A C 1
ATOM 1191 O O . PHE A 1 152 ? 47.172 21.761 -36.487 1.00 78.44 152 PHE A O 1
ATOM 1198 N N . ASP A 1 153 ? 47.784 23.757 -35.649 1.00 80.31 153 ASP A N 1
ATOM 1199 C CA . ASP A 1 153 ? 47.556 23.362 -34.270 1.00 80.31 153 ASP A CA 1
ATOM 1200 C C . ASP A 1 153 ? 46.049 23.358 -33.987 1.00 80.31 153 ASP A C 1
ATOM 1202 O O . ASP A 1 153 ? 45.392 24.397 -33.962 1.00 80.31 153 ASP A O 1
ATOM 1206 N N . VAL A 1 154 ? 45.489 22.164 -33.804 1.00 82.62 154 VAL A N 1
ATOM 1207 C CA . VAL A 1 154 ? 44.079 21.970 -33.439 1.00 82.62 154 VAL A CA 1
ATOM 1208 C C . VAL A 1 154 ? 43.844 22.123 -31.935 1.00 82.62 154 VAL A C 1
ATOM 1210 O O . VAL A 1 154 ? 42.691 22.154 -31.507 1.00 82.62 154 VAL A O 1
ATOM 1213 N N . THR A 1 155 ? 44.898 22.254 -31.122 1.00 82.75 155 THR A N 1
ATOM 1214 C CA . THR A 1 155 ? 44.800 22.400 -29.659 1.00 82.75 155 THR A CA 1
ATOM 1215 C C . THR A 1 155 ? 43.861 23.541 -29.238 1.00 82.75 155 THR A C 1
ATOM 1217 O O . THR A 1 155 ? 43.002 23.298 -28.389 1.00 82.75 155 THR A O 1
ATOM 1220 N N . PRO A 1 156 ? 43.885 24.741 -29.858 1.00 84.81 156 PRO A N 1
ATOM 1221 C CA . PRO A 1 156 ? 42.948 25.818 -29.524 1.00 84.81 156 PRO A CA 1
ATOM 1222 C C . PRO A 1 156 ? 41.473 25.474 -29.792 1.00 84.81 156 PRO A C 1
ATOM 1224 O O . PRO A 1 156 ? 40.588 25.936 -29.065 1.00 84.81 156 PRO A O 1
ATOM 1227 N N . LEU A 1 157 ? 41.191 24.642 -30.804 1.00 82.00 157 LEU A N 1
ATOM 1228 C CA . LEU A 1 157 ? 39.832 24.160 -31.081 1.00 82.00 157 LEU A CA 1
ATOM 1229 C C . LEU A 1 157 ? 39.350 23.245 -29.953 1.00 82.00 157 LEU A C 1
ATOM 1231 O O . LEU A 1 157 ? 38.211 23.369 -29.511 1.00 82.00 157 LEU A O 1
ATOM 1235 N N . PHE A 1 158 ? 40.226 22.387 -29.425 1.00 79.75 158 PHE A N 1
ATOM 1236 C CA . PHE A 1 158 ? 39.901 21.555 -28.267 1.00 79.75 158 PHE A CA 1
ATOM 1237 C C . PHE A 1 158 ? 39.669 22.399 -27.007 1.00 79.75 158 PHE A C 1
ATOM 1239 O O . PHE A 1 158 ? 38.652 22.213 -26.337 1.00 79.75 158 PHE A O 1
ATOM 1246 N N . THR A 1 159 ? 40.527 23.383 -26.723 1.00 82.75 159 THR A N 1
ATOM 1247 C CA . THR A 1 159 ? 40.396 24.243 -25.532 1.00 82.75 159 THR A CA 1
ATOM 1248 C C . THR A 1 159 ? 39.106 25.068 -25.544 1.00 82.75 159 THR A C 1
ATOM 1250 O O . THR A 1 159 ? 38.422 25.162 -24.528 1.00 82.75 159 THR A O 1
ATOM 1253 N N . THR A 1 160 ? 38.717 25.626 -26.694 1.00 84.62 160 THR A N 1
ATOM 1254 C CA . THR A 1 160 ? 37.449 26.370 -26.835 1.00 84.62 160 THR A CA 1
ATOM 1255 C C . THR A 1 160 ? 36.228 25.446 -26.841 1.00 84.62 160 THR A C 1
ATOM 1257 O O . THR A 1 160 ? 35.198 25.774 -26.245 1.00 84.62 160 THR A O 1
ATOM 1260 N N . SER A 1 161 ? 36.349 24.247 -27.421 1.00 85.00 161 SER A N 1
ATOM 1261 C CA . SER A 1 161 ? 35.291 23.233 -27.383 1.00 85.00 161 SER A CA 1
ATOM 1262 C C . SER A 1 161 ? 35.009 22.708 -25.974 1.00 85.00 161 SER A C 1
ATOM 1264 O O . SER A 1 161 ? 33.892 22.260 -25.723 1.00 85.00 161 SER A O 1
ATOM 1266 N N . ALA A 1 162 ? 35.961 22.801 -25.038 1.00 85.69 162 ALA A N 1
ATOM 1267 C CA . ALA A 1 162 ? 35.761 22.371 -23.656 1.00 85.69 162 ALA A CA 1
ATOM 1268 C C . ALA A 1 162 ? 34.659 23.182 -22.955 1.00 85.69 162 ALA A C 1
ATOM 1270 O O . ALA A 1 162 ? 33.807 22.604 -22.286 1.00 85.69 162 ALA A O 1
ATOM 1271 N N . VAL A 1 163 ? 34.613 24.502 -23.171 1.00 88.69 163 VAL A N 1
ATOM 1272 C CA . VAL A 1 163 ? 33.565 25.371 -22.605 1.00 88.69 163 VAL A CA 1
ATOM 1273 C C . VAL A 1 163 ? 32.202 25.037 -23.211 1.00 88.69 163 VAL A C 1
ATOM 1275 O O . VAL A 1 163 ? 31.224 24.878 -22.485 1.00 88.69 163 VAL A O 1
ATOM 1278 N N . ILE A 1 164 ? 32.141 24.859 -24.534 1.00 88.38 164 ILE A N 1
ATOM 1279 C CA . ILE A 1 164 ? 30.909 24.468 -25.239 1.00 88.38 164 ILE A CA 1
ATOM 1280 C C . ILE A 1 164 ? 30.428 23.096 -24.754 1.00 88.38 164 ILE A C 1
ATOM 1282 O O . ILE A 1 164 ? 29.240 22.911 -24.504 1.00 88.38 164 ILE A O 1
ATOM 1286 N N . SER A 1 165 ? 31.351 22.151 -24.571 1.00 86.94 165 SER A N 1
ATOM 1287 C CA . SER A 1 165 ? 31.060 20.810 -24.063 1.00 86.94 165 SER A CA 1
ATOM 1288 C C . SER A 1 165 ? 30.540 20.854 -22.629 1.00 86.94 165 SER A C 1
ATOM 1290 O O . SER A 1 165 ? 29.604 20.128 -22.310 1.00 86.94 165 SER A O 1
ATOM 1292 N N . LEU A 1 166 ? 31.093 21.728 -21.782 1.00 91.19 166 LEU A N 1
ATOM 1293 C CA . LEU A 1 166 ? 30.627 21.927 -20.411 1.00 91.19 166 LEU A CA 1
ATOM 1294 C C . LEU A 1 166 ? 29.199 22.488 -20.380 1.00 91.19 166 LEU A C 1
ATOM 1296 O O . LEU A 1 166 ? 28.338 21.933 -19.701 1.00 91.19 166 LEU A O 1
ATOM 1300 N N . VAL A 1 167 ? 28.927 23.547 -21.150 1.00 91.62 167 VAL A N 1
ATOM 1301 C CA . VAL A 1 167 ? 27.589 24.161 -21.243 1.00 91.62 167 VAL A CA 1
ATOM 1302 C C . VAL A 1 167 ? 26.567 23.166 -21.795 1.00 91.62 167 VAL A C 1
ATOM 1304 O O . VAL A 1 167 ? 25.480 23.021 -21.237 1.00 91.62 167 VAL A O 1
ATOM 1307 N N . LEU A 1 168 ? 26.922 22.437 -22.856 1.00 88.56 168 LEU A N 1
ATOM 1308 C CA . LEU A 1 168 ? 26.068 21.401 -23.431 1.00 88.56 168 LEU A CA 1
ATOM 1309 C C . LEU A 1 168 ? 25.846 20.242 -22.448 1.00 88.56 168 LEU A C 1
ATOM 1311 O O . LEU A 1 168 ? 24.738 19.722 -22.364 1.00 88.56 168 LEU A O 1
ATOM 1315 N N . GLY A 1 169 ? 26.873 19.866 -21.682 1.00 88.38 169 GLY A N 1
ATOM 1316 C CA . GLY A 1 169 ? 26.789 18.851 -20.634 1.00 88.38 169 GLY A CA 1
ATOM 1317 C C . GLY A 1 169 ? 25.780 19.221 -19.550 1.00 88.38 169 GLY A C 1
ATOM 1318 O O . GLY A 1 169 ? 24.924 18.402 -19.224 1.00 88.38 169 GLY A O 1
ATOM 1319 N N . PHE A 1 170 ? 25.811 20.465 -19.062 1.00 91.88 170 PHE A N 1
ATOM 1320 C CA . PHE A 1 170 ? 24.809 20.966 -18.115 1.00 91.88 170 PHE A CA 1
ATOM 1321 C C . PHE A 1 170 ? 23.407 21.023 -18.728 1.00 91.88 170 PHE A C 1
ATOM 1323 O O . PHE A 1 170 ? 22.450 20.582 -18.099 1.00 91.88 170 PHE A O 1
ATOM 1330 N N . ALA A 1 171 ? 23.273 21.488 -19.974 1.00 89.44 171 ALA A N 1
ATOM 1331 C CA . ALA A 1 171 ? 21.979 21.537 -20.657 1.00 89.44 171 ALA A CA 1
ATOM 1332 C C . ALA A 1 171 ? 21.368 20.140 -20.882 1.00 89.44 171 ALA A C 1
ATOM 1334 O O . ALA A 1 171 ? 20.149 19.975 -20.860 1.00 89.44 171 ALA A O 1
ATOM 1335 N N . LEU A 1 172 ? 22.209 19.124 -21.096 1.00 84.81 172 LEU A N 1
ATOM 1336 C CA . LEU A 1 172 ? 21.785 17.742 -21.321 1.00 84.81 172 LEU A CA 1
ATOM 1337 C C . LEU A 1 172 ? 21.724 16.901 -20.044 1.00 84.81 172 LEU A C 1
ATOM 1339 O O . LEU A 1 172 ? 21.306 15.747 -20.134 1.00 84.81 172 LEU A O 1
ATOM 1343 N N . GLN A 1 173 ? 22.100 17.437 -18.880 1.00 86.62 173 GLN A N 1
ATOM 1344 C CA . GLN A 1 173 ? 22.213 16.682 -17.630 1.00 86.62 173 GLN A CA 1
ATOM 1345 C C . GLN A 1 173 ? 20.934 15.890 -17.314 1.00 86.62 173 GLN A C 1
ATOM 1347 O O . GLN A 1 173 ? 20.991 14.672 -17.133 1.00 86.62 173 GLN A O 1
ATOM 1352 N N . ASP A 1 174 ? 19.773 16.548 -17.338 1.00 80.75 174 ASP A N 1
ATOM 1353 C CA . ASP A 1 174 ? 18.485 15.901 -17.052 1.00 80.75 174 ASP A CA 1
ATOM 1354 C C . ASP A 1 174 ? 18.070 14.912 -18.143 1.00 80.75 174 ASP A C 1
ATOM 1356 O O . ASP A 1 174 ? 17.532 13.841 -17.860 1.00 80.75 174 ASP A O 1
ATOM 1360 N N . THR A 1 175 ? 18.355 15.236 -19.405 1.00 79.44 175 THR A N 1
ATOM 1361 C CA . THR A 1 175 ? 18.048 14.352 -20.540 1.00 79.44 175 THR A CA 1
ATOM 1362 C C . THR A 1 175 ? 18.857 13.061 -20.451 1.00 79.44 175 THR A C 1
ATOM 1364 O O . THR A 1 175 ? 18.318 11.971 -20.651 1.00 79.44 175 THR A O 1
ATOM 1367 N N . LEU A 1 176 ? 20.142 13.178 -20.118 1.00 78.25 176 LEU A N 1
ATOM 1368 C CA . LEU A 1 176 ? 21.051 12.054 -19.960 1.00 78.25 176 LEU A CA 1
ATOM 1369 C C . LEU A 1 176 ? 20.679 11.213 -18.733 1.00 78.25 176 LEU A C 1
ATOM 1371 O O . LEU A 1 176 ? 20.657 9.988 -18.824 1.00 78.25 176 LEU A O 1
ATOM 1375 N N . SER A 1 177 ? 20.317 11.858 -17.621 1.00 78.56 177 SER A N 1
ATOM 1376 C CA . SER A 1 177 ? 19.811 11.186 -16.419 1.00 78.56 177 SER A CA 1
ATOM 1377 C C . SER A 1 177 ? 18.560 10.355 -16.726 1.00 78.56 177 SER A C 1
ATOM 1379 O O . SER A 1 177 ? 18.549 9.144 -16.510 1.00 78.56 177 SER A O 1
ATOM 1381 N N . ASN A 1 178 ? 17.552 10.967 -17.358 1.00 75.94 178 ASN A N 1
ATOM 1382 C CA . ASN A 1 178 ? 16.311 10.290 -17.743 1.00 75.94 178 ASN A CA 1
ATOM 1383 C C . ASN A 1 178 ? 16.550 9.130 -18.723 1.00 75.94 178 ASN A C 1
ATOM 1385 O O . ASN A 1 178 ? 15.871 8.102 -18.650 1.00 75.94 178 ASN A O 1
ATOM 1389 N N . LEU A 1 179 ? 17.522 9.275 -19.630 1.00 74.75 179 LEU A N 1
ATOM 1390 C CA . LEU A 1 179 ? 17.939 8.207 -20.534 1.00 74.75 179 LEU A CA 1
ATOM 1391 C C . LEU A 1 179 ? 18.555 7.028 -19.771 1.00 74.75 179 LEU A C 1
ATOM 1393 O O . LEU A 1 179 ? 18.187 5.883 -20.035 1.00 74.75 179 LEU A O 1
ATOM 1397 N N . PHE A 1 180 ? 19.472 7.291 -18.836 1.00 71.25 180 PHE A N 1
ATOM 1398 C CA . PHE A 1 180 ? 20.080 6.237 -18.024 1.00 71.25 180 PHE A CA 1
ATOM 1399 C C . PHE A 1 180 ? 19.043 5.534 -17.152 1.00 71.25 180 PHE A C 1
ATOM 1401 O O . PHE A 1 180 ? 19.060 4.310 -17.101 1.00 71.25 180 PHE A O 1
ATOM 1408 N N . THR A 1 181 ? 18.083 6.257 -16.566 1.00 71.00 181 THR A N 1
ATOM 1409 C CA . THR A 1 181 ? 16.959 5.638 -15.846 1.00 71.00 181 THR A CA 1
ATOM 1410 C C . THR A 1 181 ? 16.167 4.696 -16.752 1.00 71.00 181 THR A C 1
ATOM 1412 O O . THR A 1 181 ? 15.927 3.551 -16.382 1.00 71.00 181 THR A O 1
ATOM 1415 N N . GLY A 1 182 ? 15.814 5.132 -17.967 1.00 68.19 182 GLY A N 1
ATOM 1416 C CA . GLY A 1 182 ? 15.100 4.291 -18.932 1.00 68.19 182 GLY A CA 1
ATOM 1417 C C . GLY A 1 182 ? 15.875 3.044 -19.361 1.00 68.19 182 GLY A C 1
ATOM 1418 O O . GLY A 1 182 ? 15.285 1.979 -19.528 1.00 68.19 182 GLY A O 1
ATOM 1419 N N . LEU A 1 183 ? 17.197 3.153 -19.507 1.00 68.69 183 LEU A N 1
ATOM 1420 C CA . LEU A 1 183 ? 18.054 2.027 -19.875 1.00 68.69 183 LEU A CA 1
ATOM 1421 C C . LEU A 1 183 ? 18.268 1.054 -18.703 1.00 68.69 183 LEU A C 1
ATOM 1423 O O . LEU A 1 183 ? 18.267 -0.157 -18.918 1.00 68.69 183 LEU A O 1
ATOM 1427 N N . SER A 1 184 ? 18.405 1.559 -17.473 1.00 66.25 184 SER A N 1
ATOM 1428 C CA . SER A 1 184 ? 18.553 0.737 -16.265 1.00 66.25 184 SER A CA 1
ATOM 1429 C C . SER A 1 184 ? 17.341 -0.159 -16.024 1.00 66.25 184 SER A C 1
ATOM 1431 O O . SER A 1 184 ? 17.526 -1.319 -15.675 1.00 66.25 184 SER A O 1
ATOM 1433 N N . ILE A 1 185 ? 16.122 0.309 -16.320 1.00 70.88 185 ILE A N 1
ATOM 1434 C CA . ILE A 1 185 ? 14.891 -0.502 -16.219 1.00 70.88 185 ILE A CA 1
ATOM 1435 C C . ILE A 1 185 ? 14.966 -1.760 -17.092 1.00 70.88 185 ILE A C 1
ATOM 1437 O O . ILE A 1 185 ? 14.492 -2.818 -16.702 1.00 70.88 185 ILE A O 1
ATOM 1441 N N . HIS A 1 186 ? 15.579 -1.680 -18.275 1.00 64.06 186 HIS A N 1
ATOM 1442 C CA . HIS A 1 186 ? 15.740 -2.856 -19.132 1.00 64.06 186 HIS A CA 1
ATOM 1443 C C . HIS A 1 186 ? 16.776 -3.855 -18.589 1.00 64.06 186 HIS A C 1
ATOM 1445 O O . HIS A 1 186 ? 16.723 -5.038 -18.931 1.00 64.06 186 HIS A O 1
ATOM 1451 N N . PHE A 1 187 ? 17.718 -3.403 -17.756 1.00 60.31 187 PHE A N 1
ATOM 1452 C CA . PHE A 1 187 ? 18.723 -4.261 -17.124 1.00 60.31 187 PHE A CA 1
ATOM 1453 C C . PHE A 1 187 ? 18.249 -4.837 -15.786 1.00 60.31 187 PHE A C 1
ATOM 1455 O O . PHE A 1 187 ? 18.549 -5.990 -15.465 1.00 60.31 187 PHE A O 1
ATOM 1462 N N . GLU A 1 188 ? 17.477 -4.065 -15.030 1.00 63.47 188 GLU A N 1
ATOM 1463 C CA . GLU A 1 188 ? 16.818 -4.494 -13.808 1.00 63.47 188 GLU A CA 1
ATOM 1464 C C . GLU A 1 188 ? 15.555 -5.274 -14.184 1.00 63.47 188 GLU A C 1
ATOM 1466 O O . GLU A 1 188 ? 14.508 -4.712 -14.475 1.00 63.47 188 GLU A O 1
ATOM 1471 N N . LYS A 1 189 ? 15.622 -6.611 -14.174 1.00 68.62 189 LYS A N 1
ATOM 1472 C CA . LYS A 1 189 ? 14.493 -7.518 -14.489 1.00 68.62 189 LYS A CA 1
ATOM 1473 C C . LYS A 1 189 ? 13.283 -7.412 -13.531 1.00 68.62 189 LYS A C 1
ATOM 1475 O O . LYS A 1 189 ? 12.464 -8.334 -13.483 1.00 68.62 189 LYS A O 1
ATOM 1480 N N . SER A 1 190 ? 13.186 -6.336 -12.753 1.00 74.44 190 SER A N 1
ATOM 1481 C CA . SER A 1 190 ? 12.124 -6.020 -11.799 1.00 74.44 190 SER A CA 1
ATOM 1482 C C . SER A 1 190 ? 10.786 -5.720 -12.483 1.00 74.44 190 SER A C 1
ATOM 1484 O O . SER A 1 190 ? 9.743 -5.927 -11.866 1.00 74.44 190 SER A O 1
ATOM 1486 N N . VAL A 1 191 ? 10.788 -5.317 -13.761 1.00 81.56 191 VAL A N 1
ATOM 1487 C CA . VAL A 1 191 ? 9.579 -5.100 -14.572 1.00 81.56 191 VAL A CA 1
ATOM 1488 C C . VAL A 1 191 ? 9.652 -5.925 -15.849 1.00 81.56 191 VAL A C 1
ATOM 1490 O O . VAL A 1 191 ? 10.561 -5.766 -16.659 1.00 81.56 191 VAL A O 1
ATOM 1493 N N . GLN A 1 192 ? 8.677 -6.811 -16.044 1.00 85.38 192 GLN A N 1
ATOM 1494 C CA . GLN A 1 192 ? 8.575 -7.643 -17.242 1.00 85.38 192 GLN A CA 1
ATOM 1495 C C . GLN A 1 192 ? 7.158 -7.592 -17.790 1.00 85.38 192 GLN A C 1
ATOM 1497 O O . GLN A 1 192 ? 6.189 -7.449 -17.041 1.00 85.38 192 GLN A O 1
ATOM 1502 N N . ILE A 1 193 ? 7.048 -7.723 -19.111 1.00 90.00 193 ILE A N 1
ATOM 1503 C CA . ILE A 1 193 ? 5.759 -7.780 -19.793 1.00 90.00 193 ILE A CA 1
ATOM 1504 C C . ILE A 1 193 ? 4.965 -8.965 -19.243 1.00 90.00 193 ILE A C 1
ATOM 1506 O O . ILE A 1 193 ? 5.458 -10.085 -19.147 1.00 90.00 193 ILE A O 1
ATOM 1510 N N . GLY A 1 194 ? 3.719 -8.698 -18.881 1.00 90.44 194 GLY A N 1
ATOM 1511 C CA . GLY A 1 194 ? 2.794 -9.665 -18.324 1.00 90.44 194 GLY A CA 1
ATOM 1512 C C . GLY A 1 194 ? 2.742 -9.697 -16.798 1.00 90.44 194 GLY A C 1
ATOM 1513 O O . GLY A 1 194 ? 1.782 -10.275 -16.293 1.00 90.44 194 GLY A O 1
ATOM 1514 N N . HIS A 1 195 ? 3.690 -9.078 -16.085 1.00 92.00 195 HIS A N 1
ATOM 1515 C CA . HIS A 1 195 ? 3.678 -9.016 -14.620 1.00 92.00 195 HIS A CA 1
ATOM 1516 C C . HIS A 1 195 ? 2.659 -8.001 -14.102 1.00 92.00 195 HIS A C 1
ATOM 1518 O O . HIS A 1 195 ? 2.432 -6.963 -14.725 1.00 92.00 195 HIS A O 1
ATOM 1524 N N . TRP A 1 196 ? 2.080 -8.294 -12.942 1.00 93.81 196 TRP A N 1
ATOM 1525 C CA . TRP A 1 196 ? 1.240 -7.370 -12.186 1.00 93.81 196 TRP A CA 1
ATOM 1526 C C . TRP A 1 196 ? 2.090 -6.533 -11.246 1.00 93.81 196 TRP A C 1
ATOM 1528 O O . TRP A 1 196 ? 2.858 -7.078 -10.448 1.00 93.81 196 TRP A O 1
ATOM 1538 N N . ILE A 1 197 ? 1.955 -5.215 -11.349 1.00 92.94 197 ILE A N 1
ATOM 1539 C CA . ILE A 1 197 ? 2.717 -4.261 -10.551 1.00 92.94 197 ILE A CA 1
ATOM 1540 C C . ILE A 1 197 ? 1.825 -3.115 -10.075 1.00 92.94 197 ILE A C 1
ATOM 1542 O O . ILE A 1 197 ? 0.858 -2.749 -10.744 1.00 92.94 197 ILE A O 1
ATOM 1546 N N . ARG A 1 198 ? 2.199 -2.517 -8.946 1.00 92.75 198 ARG A N 1
ATOM 1547 C CA . ARG A 1 198 ? 1.694 -1.224 -8.483 1.00 92.75 198 ARG A CA 1
ATOM 1548 C C . ARG A 1 198 ? 2.835 -0.218 -8.491 1.00 92.75 198 ARG A C 1
ATOM 1550 O O . ARG A 1 198 ? 3.901 -0.487 -7.934 1.00 92.75 198 ARG A O 1
ATOM 1557 N N . ILE A 1 199 ? 2.606 0.914 -9.146 1.00 89.31 199 ILE A N 1
ATOM 1558 C CA . ILE A 1 199 ? 3.538 2.036 -9.241 1.00 89.31 199 ILE A CA 1
ATOM 1559 C C . ILE A 1 199 ? 2.772 3.305 -8.869 1.00 89.31 199 ILE A C 1
ATOM 1561 O O . ILE A 1 199 ? 1.883 3.737 -9.606 1.00 89.31 199 ILE A O 1
ATOM 1565 N N . GLY A 1 200 ? 3.130 3.912 -7.736 1.00 87.38 200 GLY A N 1
ATOM 1566 C CA . GLY A 1 200 ? 2.364 5.029 -7.183 1.00 87.38 200 GLY A CA 1
ATOM 1567 C C . GLY A 1 200 ? 0.913 4.617 -6.919 1.00 87.38 200 GLY A C 1
ATOM 1568 O O . GLY A 1 200 ? 0.662 3.623 -6.241 1.00 87.38 200 GLY A O 1
ATOM 1569 N N . GLU A 1 201 ? -0.033 5.358 -7.490 1.00 88.69 201 GLU A N 1
ATOM 1570 C CA . GLU A 1 201 ? -1.475 5.093 -7.364 1.00 88.69 201 GLU A CA 1
ATOM 1571 C C . GLU A 1 201 ? -2.008 4.113 -8.414 1.00 88.69 201 GLU A C 1
ATOM 1573 O O . GLU A 1 201 ? -3.154 3.675 -8.336 1.00 88.69 201 GLU A O 1
ATOM 1578 N N . HIS A 1 202 ? -1.197 3.766 -9.413 1.00 90.94 202 HIS A N 1
ATOM 1579 C CA . HIS A 1 202 ? -1.645 2.926 -10.510 1.00 90.94 202 HIS A CA 1
ATOM 1580 C C . HIS A 1 202 ? -1.246 1.476 -10.288 1.00 90.94 202 HIS A C 1
ATOM 1582 O O . HIS A 1 202 ? -0.083 1.153 -10.040 1.00 90.94 202 HIS A O 1
ATOM 1588 N N . GLU A 1 203 ? -2.213 0.587 -10.460 1.00 93.56 203 GLU A N 1
ATOM 1589 C CA . GLU A 1 203 ? -2.024 -0.849 -10.377 1.00 93.56 203 GLU A CA 1
ATOM 1590 C C . GLU A 1 203 ? -2.500 -1.510 -11.663 1.00 93.56 203 GLU A C 1
ATOM 1592 O O . GLU A 1 203 ? -3.584 -1.217 -12.170 1.00 93.56 203 GLU A O 1
ATOM 1597 N N . GLY A 1 204 ? -1.674 -2.391 -12.219 1.00 94.62 204 GLY A N 1
ATOM 1598 C CA . GLY A 1 204 ? -2.001 -3.019 -13.484 1.00 94.62 204 GLY A CA 1
ATOM 1599 C C . GLY A 1 204 ? -0.985 -4.036 -13.968 1.00 94.62 204 GLY A C 1
ATOM 1600 O O . GLY A 1 204 ? 0.090 -4.237 -13.396 1.00 94.62 204 GLY A O 1
ATOM 1601 N N . ARG A 1 205 ? -1.337 -4.679 -15.076 1.00 95.19 205 ARG A N 1
ATOM 1602 C CA . ARG A 1 205 ? -0.477 -5.620 -15.784 1.00 95.19 205 ARG A CA 1
ATOM 1603 C C . ARG A 1 205 ? 0.399 -4.876 -16.778 1.00 95.19 205 ARG A C 1
ATOM 1605 O O . ARG A 1 205 ? -0.108 -4.134 -17.614 1.00 95.19 205 ARG A O 1
ATOM 1612 N N . VAL A 1 206 ? 1.702 -5.116 -16.753 1.00 93.44 206 VAL A N 1
ATOM 1613 C CA . VAL A 1 206 ? 2.641 -4.539 -17.721 1.00 93.44 206 VAL A CA 1
ATOM 1614 C C . VAL A 1 206 ? 2.334 -5.083 -19.112 1.00 93.44 206 VAL A C 1
ATOM 1616 O O . VAL A 1 206 ? 2.425 -6.287 -19.347 1.00 93.44 206 VAL A O 1
ATOM 1619 N N . VAL A 1 207 ? 1.995 -4.206 -20.052 1.00 93.25 207 VAL A N 1
ATOM 1620 C CA . VAL A 1 207 ? 1.731 -4.580 -21.451 1.00 93.25 207 VAL A CA 1
ATOM 1621 C C . VAL A 1 207 ? 2.954 -4.333 -22.326 1.00 93.25 207 VAL A C 1
ATOM 1623 O O . VAL A 1 207 ? 3.194 -5.070 -23.279 1.00 93.25 207 VAL A O 1
ATOM 1626 N N . GLY A 1 208 ? 3.766 -3.330 -21.994 1.00 87.69 208 GLY A N 1
ATOM 1627 C CA . GLY A 1 208 ? 4.965 -3.018 -22.759 1.00 87.69 208 GLY A CA 1
ATOM 1628 C C . GLY A 1 208 ? 5.936 -2.139 -21.992 1.00 87.69 208 GLY A C 1
ATOM 1629 O O . GLY A 1 208 ? 5.532 -1.303 -21.189 1.00 87.69 208 GLY A O 1
ATOM 1630 N N . VAL A 1 209 ? 7.222 -2.311 -22.277 1.00 84.12 209 VAL A N 1
ATOM 1631 C CA . VAL A 1 209 ? 8.296 -1.459 -21.761 1.00 84.12 209 VAL A CA 1
ATOM 1632 C C . VAL A 1 209 ? 9.023 -0.870 -22.960 1.00 84.12 209 VAL A C 1
ATOM 1634 O O . VAL A 1 209 ? 9.492 -1.599 -23.833 1.00 84.12 209 VAL A O 1
ATOM 1637 N N . THR A 1 210 ? 9.068 0.454 -23.029 1.00 78.12 210 THR A N 1
ATOM 1638 C CA . THR A 1 210 ? 9.784 1.204 -24.065 1.00 78.12 210 THR A CA 1
ATOM 1639 C C . THR A 1 210 ? 10.938 1.976 -23.437 1.00 78.12 210 THR A C 1
ATOM 1641 O O . THR A 1 210 ? 10.971 2.194 -22.227 1.00 78.12 210 THR A O 1
ATOM 1644 N N . TRP A 1 211 ? 11.841 2.502 -24.269 1.00 70.94 211 TRP A N 1
ATOM 1645 C CA . TRP A 1 211 ? 12.969 3.309 -23.793 1.00 70.94 211 TRP A CA 1
ATOM 1646 C C . TRP A 1 211 ? 12.550 4.579 -23.027 1.00 70.94 211 TRP A C 1
ATOM 1648 O O . TRP A 1 211 ? 13.350 5.118 -22.262 1.00 70.94 211 TRP A O 1
ATOM 1658 N N . ARG A 1 212 ? 11.308 5.061 -23.204 1.00 74.88 212 ARG A N 1
ATOM 1659 C CA . ARG A 1 212 ? 10.801 6.295 -22.575 1.00 74.88 212 ARG A CA 1
ATOM 1660 C C . ARG A 1 212 ? 9.694 6.069 -21.546 1.00 74.88 212 ARG A C 1
ATOM 1662 O O . ARG A 1 212 ? 9.488 6.945 -20.708 1.00 74.88 212 ARG A O 1
ATOM 1669 N N . ALA A 1 213 ? 8.970 4.958 -21.618 1.00 85.12 213 ALA A N 1
ATOM 1670 C CA . ALA A 1 213 ? 7.825 4.711 -20.752 1.00 85.12 213 ALA A CA 1
ATOM 1671 C C . ALA A 1 213 ? 7.534 3.222 -20.544 1.00 85.12 213 ALA A C 1
ATOM 1673 O O . ALA A 1 213 ? 7.747 2.403 -21.446 1.00 85.12 213 ALA A O 1
ATOM 1674 N N . ILE A 1 214 ? 6.949 2.917 -19.390 1.00 87.62 214 ILE A N 1
ATOM 1675 C CA . ILE A 1 214 ? 6.304 1.645 -19.077 1.00 87.62 214 ILE A CA 1
ATOM 1676 C C . ILE A 1 214 ? 4.804 1.813 -19.283 1.00 87.62 214 ILE A C 1
ATOM 1678 O O . ILE A 1 214 ? 4.199 2.764 -18.795 1.00 87.62 214 ILE A O 1
ATOM 1682 N N . ASN A 1 215 ? 4.206 0.867 -19.993 1.00 91.75 215 ASN A N 1
ATOM 1683 C CA . ASN A 1 215 ? 2.779 0.833 -20.240 1.00 91.75 215 ASN A CA 1
ATOM 1684 C C . ASN A 1 215 ? 2.141 -0.269 -19.399 1.00 91.75 215 ASN A C 1
ATOM 1686 O O . ASN A 1 215 ? 2.516 -1.443 -19.523 1.00 91.75 215 ASN A O 1
ATOM 1690 N N . ILE A 1 216 ? 1.157 0.098 -18.587 1.00 95.12 216 ILE A N 1
ATOM 1691 C CA . ILE A 1 216 ? 0.384 -0.826 -17.758 1.00 95.12 216 ILE A CA 1
ATOM 1692 C C . ILE A 1 216 ? -1.089 -0.780 -18.165 1.00 95.12 216 ILE A C 1
ATOM 1694 O O . ILE A 1 216 ? -1.600 0.265 -18.563 1.00 95.12 216 ILE A O 1
ATOM 1698 N N . ARG A 1 217 ? -1.770 -1.921 -18.066 1.00 96.38 217 ARG A N 1
ATOM 1699 C CA . ARG A 1 217 ? -3.223 -2.020 -18.200 1.00 96.38 217 ARG A CA 1
ATOM 1700 C C . ARG A 1 217 ? -3.839 -2.273 -16.832 1.00 96.38 217 ARG A C 1
ATOM 1702 O O . ARG A 1 217 ? -3.496 -3.283 -16.215 1.00 96.38 217 ARG A O 1
ATOM 1709 N N . THR A 1 218 ? -4.701 -1.377 -16.366 1.00 95.31 218 THR A N 1
ATOM 1710 C CA . THR A 1 218 ? -5.360 -1.490 -15.054 1.00 95.31 218 THR A CA 1
ATOM 1711 C C . THR A 1 218 ? -6.389 -2.624 -15.037 1.00 95.31 218 THR A C 1
ATOM 1713 O O . THR A 1 218 ? -6.677 -3.237 -16.073 1.00 95.31 218 THR A O 1
ATOM 1716 N N . PHE A 1 219 ? -6.946 -2.920 -13.860 1.00 92.06 219 PHE A N 1
ATOM 1717 C CA . PHE A 1 219 ? -8.060 -3.867 -13.724 1.00 92.06 219 PHE A CA 1
ATOM 1718 C C . PHE A 1 219 ? -9.324 -3.397 -14.450 1.00 92.06 219 PHE A C 1
ATOM 1720 O O . PHE A 1 219 ? -10.009 -4.223 -15.050 1.00 92.06 219 PHE A O 1
ATOM 1727 N N . ASP A 1 220 ? -9.560 -2.084 -14.494 1.00 92.62 220 ASP A N 1
ATOM 1728 C CA . ASP A 1 220 ? -10.667 -1.463 -15.236 1.00 92.62 220 ASP A CA 1
ATOM 1729 C C . ASP A 1 220 ? -10.461 -1.493 -16.762 1.00 92.62 220 ASP A C 1
ATOM 1731 O O . ASP A 1 220 ? -11.365 -1.184 -17.536 1.00 92.62 220 ASP A O 1
ATOM 1735 N N . GLY A 1 221 ? -9.274 -1.909 -17.219 1.00 91.50 221 GLY A N 1
ATOM 1736 C CA . GLY A 1 221 ? -8.925 -2.007 -18.635 1.00 91.50 221 GLY A CA 1
ATOM 1737 C C . GLY A 1 221 ? -8.274 -0.752 -19.218 1.00 91.50 221 GLY A C 1
ATOM 1738 O O . GLY A 1 221 ? -7.931 -0.762 -20.403 1.00 91.50 221 GLY A O 1
ATOM 1739 N N . ASP A 1 222 ? -8.034 0.280 -18.409 1.00 94.88 222 ASP A N 1
ATOM 1740 C CA . ASP A 1 222 ? -7.385 1.518 -18.843 1.00 94.88 222 ASP A CA 1
ATOM 1741 C C . ASP A 1 222 ? -5.907 1.310 -19.166 1.00 94.88 222 ASP A C 1
ATOM 1743 O O . ASP A 1 222 ? -5.210 0.514 -18.533 1.00 94.88 222 ASP A O 1
ATOM 1747 N N . TYR A 1 223 ? -5.407 2.061 -20.150 1.00 94.38 223 TYR A N 1
ATOM 1748 C CA . TYR A 1 223 ? -4.013 2.015 -20.584 1.00 94.38 223 TYR A CA 1
ATOM 1749 C C . TYR A 1 223 ? -3.231 3.203 -20.015 1.00 94.38 223 TYR A C 1
ATOM 1751 O O . TYR A 1 223 ? -3.351 4.330 -20.496 1.00 94.38 223 TYR A O 1
ATOM 1759 N N . VAL A 1 224 ? -2.407 2.949 -19.000 1.00 94.50 224 VAL A N 1
ATOM 1760 C CA . VAL A 1 224 ? -1.634 3.977 -18.293 1.00 94.50 224 VAL A CA 1
ATOM 1761 C C . VAL A 1 224 ? -0.182 3.951 -18.768 1.00 94.50 224 VAL A C 1
ATOM 1763 O O . VAL A 1 224 ? 0.475 2.909 -18.780 1.00 94.50 224 VAL A O 1
ATOM 1766 N N . ILE A 1 225 ? 0.324 5.121 -19.163 1.00 92.75 225 ILE A N 1
ATOM 1767 C CA . ILE A 1 225 ? 1.683 5.314 -19.684 1.00 92.75 225 ILE A CA 1
ATOM 1768 C C . ILE A 1 225 ? 2.504 6.057 -18.633 1.00 92.75 225 ILE A C 1
ATOM 1770 O O . ILE A 1 225 ? 2.298 7.247 -18.403 1.00 92.75 225 ILE A O 1
ATOM 1774 N N . ILE A 1 226 ? 3.465 5.366 -18.027 1.00 89.50 226 ILE A N 1
ATOM 1775 C CA . ILE A 1 226 ? 4.324 5.900 -16.968 1.00 89.50 226 ILE A CA 1
ATOM 1776 C C . ILE A 1 226 ? 5.687 6.257 -17.569 1.00 89.50 226 ILE A C 1
ATOM 1778 O O . ILE A 1 226 ? 6.409 5.357 -18.003 1.00 89.50 226 ILE A O 1
ATOM 1782 N N . PRO A 1 227 ? 6.085 7.542 -17.599 1.00 87.50 227 PRO A N 1
ATOM 1783 C CA . PRO A 1 227 ? 7.409 7.935 -18.069 1.00 87.50 227 PRO A CA 1
ATOM 1784 C C . PRO A 1 227 ? 8.527 7.320 -17.217 1.00 87.50 227 PRO A C 1
ATOM 1786 O O . PRO A 1 227 ? 8.469 7.344 -15.986 1.00 87.50 227 PRO A O 1
ATOM 1789 N N . ASN A 1 228 ? 9.596 6.846 -17.860 1.00 80.88 228 ASN A N 1
ATOM 1790 C CA . ASN A 1 228 ? 10.734 6.218 -17.178 1.00 80.88 228 ASN A CA 1
ATOM 1791 C C . ASN A 1 228 ? 11.437 7.180 -16.203 1.00 80.88 228 ASN A C 1
ATOM 1793 O O . ASN A 1 228 ? 11.895 6.760 -15.143 1.00 80.88 228 ASN A O 1
ATOM 1797 N N . SER A 1 229 ? 11.460 8.479 -16.527 1.00 78.12 229 SER A N 1
ATOM 1798 C CA . SER A 1 229 ? 11.976 9.551 -15.660 1.00 78.12 229 SER A CA 1
ATOM 1799 C C . SER A 1 229 ? 11.261 9.640 -14.310 1.00 78.12 229 SER A C 1
ATOM 1801 O O . SER A 1 229 ? 11.843 10.086 -13.321 1.00 78.12 229 SER A O 1
ATOM 1803 N N . THR A 1 230 ? 9.988 9.241 -14.279 1.00 81.12 230 THR A N 1
ATOM 1804 C CA . THR A 1 230 ? 9.171 9.195 -13.067 1.00 81.12 230 THR A CA 1
ATOM 1805 C C . THR A 1 230 ? 9.306 7.831 -12.401 1.00 81.12 230 THR A C 1
ATOM 1807 O O . THR A 1 230 ? 9.457 7.762 -11.187 1.00 81.12 230 THR A O 1
ATOM 1810 N N . PHE A 1 231 ? 9.321 6.750 -13.191 1.00 80.38 231 PHE A N 1
ATOM 1811 C CA . PHE A 1 231 ? 9.432 5.379 -12.692 1.00 80.38 231 PHE A CA 1
ATOM 1812 C C . PHE A 1 231 ? 10.628 5.176 -11.759 1.00 80.38 231 PHE A C 1
ATOM 1814 O O . PHE A 1 231 ? 10.451 4.670 -10.658 1.00 80.38 231 PHE A O 1
ATOM 1821 N N . GLY A 1 232 ? 11.824 5.633 -12.150 1.00 74.50 232 GLY A N 1
ATOM 1822 C CA . GLY A 1 232 ? 13.037 5.437 -11.344 1.00 74.50 232 GLY A CA 1
ATOM 1823 C C . GLY A 1 232 ? 13.050 6.160 -9.992 1.00 74.50 232 GLY A C 1
ATOM 1824 O O . GLY A 1 232 ? 13.999 5.995 -9.233 1.00 74.50 232 GLY A O 1
ATOM 1825 N N . LYS A 1 233 ? 12.035 6.979 -9.698 1.00 79.88 233 LYS A N 1
ATOM 1826 C CA . LYS A 1 233 ? 11.897 7.724 -8.439 1.00 79.88 233 LYS A CA 1
ATOM 1827 C C . LYS A 1 233 ? 10.766 7.196 -7.552 1.00 79.88 233 LYS A C 1
ATOM 1829 O O . LYS A 1 233 ? 10.653 7.641 -6.416 1.00 79.88 233 LYS A O 1
ATOM 1834 N N . MET A 1 234 ? 9.910 6.316 -8.070 1.00 82.19 234 MET A N 1
ATOM 1835 C CA . MET A 1 234 ? 8.719 5.830 -7.372 1.00 82.19 234 MET A CA 1
ATOM 1836 C C . MET A 1 234 ? 8.966 4.466 -6.728 1.00 82.19 234 MET A C 1
ATOM 1838 O O . MET A 1 234 ? 9.743 3.656 -7.230 1.00 82.19 234 MET A O 1
ATOM 1842 N N . GLU A 1 235 ? 8.260 4.198 -5.631 1.00 87.56 235 GLU A N 1
ATOM 1843 C CA . GLU A 1 235 ? 8.192 2.857 -5.058 1.00 87.56 235 GLU A CA 1
ATOM 1844 C C . GLU A 1 235 ? 7.388 1.929 -5.979 1.00 87.56 235 GLU A C 1
ATOM 1846 O O . GLU A 1 235 ? 6.346 2.309 -6.524 1.00 87.56 235 GLU A O 1
ATOM 1851 N N . ILE A 1 236 ? 7.889 0.706 -6.159 1.00 87.94 236 ILE A N 1
ATOM 1852 C CA . ILE A 1 236 ? 7.296 -0.299 -7.039 1.00 87.94 236 ILE A CA 1
ATOM 1853 C C . ILE A 1 236 ? 7.023 -1.552 -6.222 1.00 87.94 236 ILE A C 1
ATOM 1855 O O . ILE A 1 236 ? 7.936 -2.156 -5.659 1.00 87.94 236 ILE A O 1
ATOM 1859 N N . SER A 1 237 ? 5.770 -1.990 -6.225 1.00 91.12 237 SER A N 1
ATOM 1860 C CA . SER A 1 237 ? 5.393 -3.314 -5.738 1.00 91.12 237 SER A CA 1
ATOM 1861 C C . SER A 1 237 ? 5.182 -4.237 -6.928 1.00 91.12 237 SER A C 1
ATOM 1863 O O . SER A 1 237 ? 4.354 -3.955 -7.791 1.00 91.12 237 SER A O 1
ATOM 1865 N N . ASN A 1 238 ? 5.923 -5.343 -6.992 1.00 91.56 238 ASN A N 1
ATOM 1866 C CA . ASN A 1 238 ? 5.715 -6.371 -8.007 1.00 91.56 238 ASN A CA 1
ATOM 1867 C C . ASN A 1 238 ? 5.010 -7.581 -7.388 1.00 91.56 238 ASN A C 1
ATOM 1869 O O . ASN A 1 238 ? 5.560 -8.234 -6.505 1.00 91.56 238 ASN A O 1
ATOM 1873 N N . TYR A 1 239 ? 3.811 -7.895 -7.873 1.00 92.50 239 TYR A N 1
ATOM 1874 C CA . TYR A 1 239 ? 2.984 -8.999 -7.375 1.00 92.50 239 TYR A CA 1
ATOM 1875 C C . TYR A 1 239 ? 3.237 -10.327 -8.097 1.00 92.50 239 TYR A C 1
ATOM 1877 O O . TYR A 1 239 ? 2.613 -11.335 -7.785 1.00 92.50 239 TYR A O 1
ATOM 1885 N N . SER A 1 240 ? 4.136 -10.339 -9.081 1.00 90.81 240 SER A N 1
ATOM 1886 C CA . SER A 1 240 ? 4.528 -11.521 -9.858 1.00 90.81 240 SER A CA 1
ATOM 1887 C C . SER A 1 240 ? 5.942 -12.024 -9.534 1.00 90.81 240 SER A C 1
ATOM 1889 O O . SER A 1 240 ? 6.352 -13.054 -10.067 1.00 90.81 240 SER A O 1
ATOM 1891 N N . LEU A 1 241 ? 6.696 -11.319 -8.679 1.00 88.94 241 LEU A N 1
ATOM 1892 C CA . LEU A 1 241 ? 8.066 -11.663 -8.287 1.00 88.94 241 LEU A CA 1
ATOM 1893 C C . LEU A 1 241 ? 8.212 -11.790 -6.758 1.00 88.94 241 LEU A C 1
ATOM 1895 O O . LEU A 1 241 ? 7.550 -11.064 -6.023 1.00 88.94 241 LEU A O 1
ATOM 1899 N N . PRO A 1 242 ? 9.107 -12.669 -6.257 1.00 86.50 242 PRO A N 1
ATOM 1900 C CA . PRO A 1 242 ? 9.881 -13.671 -7.005 1.00 86.50 242 PRO A CA 1
ATOM 1901 C C . PRO A 1 242 ? 9.026 -14.857 -7.486 1.00 86.50 242 PRO A C 1
ATOM 1903 O O . PRO A 1 242 ? 9.472 -15.646 -8.313 1.00 86.50 242 PRO A O 1
ATOM 1906 N N . THR A 1 243 ? 7.804 -14.982 -6.973 1.00 89.69 243 THR A N 1
ATOM 1907 C CA . THR A 1 243 ? 6.829 -16.017 -7.329 1.00 89.69 243 THR A CA 1
ATOM 1908 C C . THR A 1 243 ? 5.470 -15.375 -7.572 1.00 89.69 243 THR A C 1
ATOM 1910 O O . THR A 1 243 ? 5.197 -14.317 -7.014 1.00 89.69 243 THR A O 1
ATOM 1913 N N . THR A 1 244 ? 4.574 -16.053 -8.291 1.00 87.94 244 THR A N 1
ATOM 1914 C CA . THR A 1 244 ? 3.174 -15.607 -8.445 1.00 87.94 244 THR A CA 1
ATOM 1915 C C . THR A 1 244 ? 2.329 -15.807 -7.182 1.00 87.94 244 THR A C 1
ATOM 1917 O O . THR A 1 244 ? 1.176 -15.392 -7.134 1.00 87.94 244 THR A O 1
ATOM 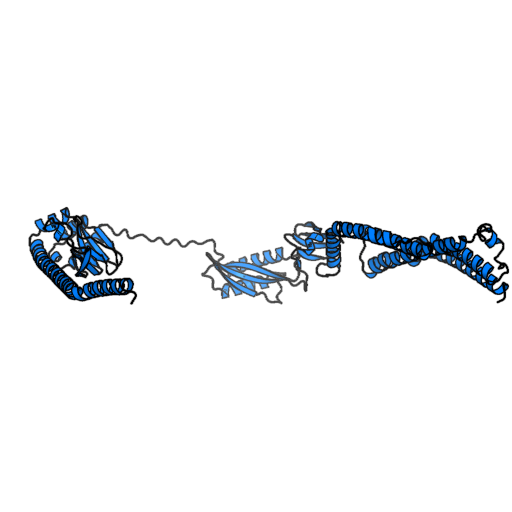1920 N N . VAL A 1 245 ? 2.897 -16.448 -6.153 1.00 91.81 245 VAL A N 1
ATOM 1921 C CA . VAL A 1 245 ? 2.262 -16.628 -4.848 1.00 91.81 245 VAL A CA 1
ATOM 1922 C C . VAL A 1 245 ? 2.229 -15.290 -4.113 1.00 91.81 245 VAL A C 1
ATOM 1924 O O . VAL A 1 245 ? 3.266 -14.784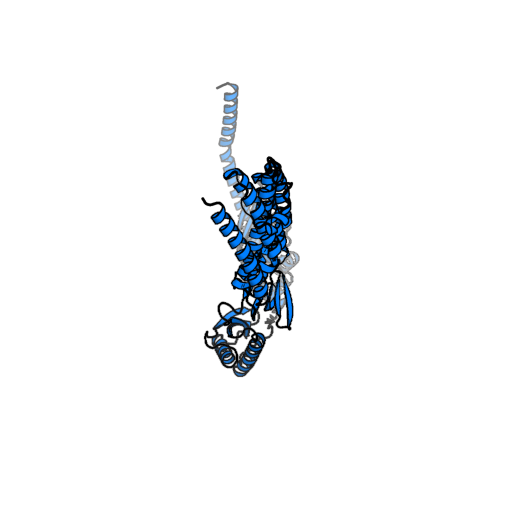 -3.681 1.00 91.81 245 VAL A O 1
ATOM 1927 N N . HIS A 1 246 ? 1.032 -14.743 -3.934 1.00 91.69 246 HIS A N 1
ATOM 1928 C CA . HIS A 1 246 ? 0.801 -13.453 -3.294 1.00 91.69 246 HIS A CA 1
ATOM 1929 C C . HIS A 1 246 ? -0.018 -13.615 -2.013 1.00 91.69 246 HIS A C 1
ATOM 1931 O O . HIS A 1 246 ? -0.916 -14.451 -1.955 1.00 91.69 246 HIS A O 1
ATOM 1937 N N . ALA A 1 247 ? 0.294 -12.828 -0.980 1.00 93.62 247 ALA A N 1
ATOM 1938 C CA . ALA A 1 247 ? -0.414 -12.863 0.296 1.00 93.62 247 ALA A CA 1
ATOM 1939 C C . ALA A 1 247 ? -1.373 -11.675 0.427 1.00 93.62 247 ALA A C 1
ATOM 1941 O O . ALA A 1 247 ? -0.924 -10.533 0.504 1.00 93.62 247 ALA A O 1
ATOM 1942 N N . VAL A 1 248 ? -2.662 -11.961 0.566 1.00 95.06 248 VAL A N 1
ATOM 1943 C CA . VAL A 1 248 ? -3.716 -10.969 0.803 1.00 95.06 248 VAL A CA 1
ATOM 1944 C C . VAL A 1 248 ? -3.984 -10.842 2.298 1.00 95.06 248 VAL A C 1
ATOM 1946 O O . VAL A 1 248 ? -3.893 -11.826 3.037 1.00 95.06 248 VAL A O 1
ATOM 1949 N N . ASN A 1 249 ? -4.299 -9.627 2.754 1.00 96.75 249 ASN A N 1
ATOM 1950 C CA . ASN A 1 249 ? -4.751 -9.362 4.120 1.00 96.75 249 ASN A CA 1
ATOM 1951 C C . ASN A 1 249 ? -6.154 -8.747 4.075 1.00 96.75 249 ASN A C 1
ATOM 1953 O O . ASN A 1 249 ? -6.308 -7.631 3.592 1.00 96.75 249 ASN A O 1
ATOM 1957 N N . LEU A 1 250 ? -7.141 -9.449 4.628 1.00 96.62 250 LEU A N 1
ATOM 1958 C CA . LEU A 1 250 ? -8.498 -8.940 4.832 1.00 96.62 250 LEU A CA 1
ATOM 1959 C C . LEU A 1 250 ? -8.757 -8.685 6.314 1.00 96.62 250 LEU A C 1
ATOM 1961 O O . LEU A 1 250 ? -8.136 -9.312 7.177 1.00 96.62 250 LEU A O 1
ATOM 1965 N N . PHE A 1 251 ? -9.701 -7.797 6.605 1.00 96.44 251 PHE A N 1
ATOM 1966 C CA . PHE A 1 251 ? -10.100 -7.462 7.967 1.00 96.44 251 PHE A CA 1
ATOM 1967 C C . PHE A 1 251 ? -11.597 -7.685 8.151 1.00 96.44 251 PHE A C 1
ATOM 1969 O O . PHE A 1 251 ? -12.394 -7.321 7.289 1.00 96.44 251 PHE A O 1
ATOM 1976 N N . ILE A 1 252 ? -11.974 -8.293 9.275 1.00 96.25 252 ILE A N 1
ATOM 1977 C CA . ILE A 1 252 ? -13.375 -8.462 9.664 1.00 96.25 252 ILE A CA 1
ATOM 1978 C C . ILE A 1 252 ? -13.536 -8.290 11.173 1.00 96.25 252 ILE A C 1
ATOM 1980 O O . ILE A 1 252 ? -12.722 -8.797 11.944 1.00 96.25 252 ILE A O 1
ATOM 1984 N N . GLY A 1 253 ? -14.589 -7.587 11.583 1.00 95.81 253 GLY A N 1
ATOM 1985 C CA . GLY A 1 253 ? -14.964 -7.413 12.984 1.00 95.81 253 GLY A CA 1
ATOM 1986 C C . GLY A 1 253 ? -16.062 -8.387 13.412 1.00 95.81 253 GLY A C 1
ATOM 1987 O O . GLY A 1 253 ? -17.018 -8.606 12.665 1.00 95.81 253 GLY A O 1
ATOM 1988 N N . THR A 1 254 ? -15.952 -8.950 14.616 1.00 96.81 254 THR A N 1
ATOM 1989 C CA . THR A 1 254 ? -17.033 -9.722 15.264 1.00 96.81 254 THR A CA 1
ATOM 1990 C C . THR A 1 254 ? -17.372 -9.160 16.641 1.00 96.81 254 THR A C 1
ATOM 1992 O O . THR A 1 254 ? -16.594 -8.394 17.211 1.00 96.81 254 THR A O 1
ATOM 1995 N N . SER A 1 255 ? -18.527 -9.537 17.191 1.00 94.62 255 SER A N 1
ATOM 1996 C CA . SER A 1 255 ? -18.956 -9.106 18.524 1.00 94.62 255 SER A CA 1
ATOM 1997 C C . SER A 1 255 ? -17.964 -9.540 19.612 1.00 94.62 255 SER A C 1
ATOM 1999 O O . SER A 1 255 ? -17.347 -10.602 19.520 1.00 94.62 255 SER A O 1
ATOM 2001 N N . TYR A 1 256 ? -17.868 -8.756 20.690 1.00 91.31 256 TYR A N 1
ATOM 2002 C CA . TYR A 1 256 ? -17.105 -9.102 21.899 1.00 91.31 256 TYR A CA 1
ATOM 2003 C C . TYR A 1 256 ? -17.610 -10.367 22.603 1.00 91.31 256 TYR A C 1
ATOM 2005 O O . TYR A 1 256 ? -16.870 -11.000 23.352 1.00 91.31 256 TYR A O 1
ATOM 2013 N N . SER A 1 257 ? -18.866 -10.744 22.361 1.00 89.50 257 SER A N 1
ATOM 2014 C CA . SER A 1 257 ? -19.462 -11.969 22.892 1.00 89.50 257 SER A CA 1
ATOM 2015 C C . SER A 1 257 ? -18.997 -13.237 22.169 1.00 89.50 257 SER A C 1
ATOM 2017 O O . SER A 1 257 ? -19.195 -14.331 22.693 1.00 89.50 257 SER A O 1
ATOM 2019 N N . ASP A 1 258 ? -18.415 -13.113 20.971 1.00 92.62 258 ASP A N 1
ATOM 2020 C CA . ASP A 1 258 ? -18.001 -14.254 20.155 1.00 92.62 258 ASP A CA 1
ATOM 2021 C C . ASP A 1 258 ? -16.571 -14.690 20.530 1.00 92.62 258 ASP A C 1
ATOM 2023 O O . ASP A 1 258 ? -15.624 -13.915 20.363 1.00 92.62 258 ASP A O 1
ATOM 2027 N N . PRO A 1 259 ? -16.351 -15.934 21.004 1.00 91.25 259 PRO A N 1
ATOM 2028 C CA . PRO A 1 259 ? -15.024 -16.371 21.428 1.00 91.25 259 PRO A CA 1
ATOM 2029 C C . PRO A 1 259 ? -14.008 -16.364 20.269 1.00 91.25 259 PRO A C 1
ATOM 2031 O O . PRO A 1 259 ? -14.259 -17.005 19.239 1.00 91.25 259 PRO A O 1
ATOM 2034 N N . PRO A 1 260 ? -12.805 -15.773 20.428 1.00 91.50 260 PRO A N 1
ATOM 2035 C CA . PRO A 1 260 ? -11.854 -15.629 19.323 1.00 91.50 260 PRO A CA 1
ATOM 2036 C C . PRO A 1 260 ? -11.443 -16.928 18.632 1.00 91.50 260 PRO A C 1
ATOM 2038 O O . PRO A 1 260 ? -11.281 -16.974 17.413 1.00 91.50 260 PRO A O 1
ATOM 2041 N N . ASN A 1 261 ? -11.314 -18.023 19.382 1.00 92.44 261 ASN A N 1
ATOM 2042 C CA . ASN A 1 261 ? -10.981 -19.324 18.800 1.00 92.44 261 ASN A CA 1
ATOM 2043 C C . ASN A 1 261 ? -12.120 -19.893 17.937 1.00 92.44 261 ASN A C 1
ATOM 2045 O O . ASN A 1 261 ? -11.846 -20.526 16.916 1.00 92.44 261 ASN A O 1
ATOM 2049 N N . ALA A 1 262 ? -13.383 -19.634 18.296 1.00 92.69 262 ALA A N 1
ATOM 2050 C CA . ALA A 1 262 ? -14.538 -20.047 17.502 1.00 92.69 262 ALA A CA 1
ATOM 2051 C C . ALA A 1 262 ? -14.615 -19.257 16.186 1.00 92.69 262 ALA A C 1
ATOM 2053 O O . ALA A 1 262 ? -14.823 -19.851 15.124 1.00 92.69 262 ALA A O 1
ATOM 2054 N N . VAL A 1 263 ? -14.350 -17.947 16.244 1.00 96.25 263 VAL A N 1
ATOM 2055 C CA . VAL A 1 263 ? -14.276 -17.065 15.068 1.00 96.25 263 VAL A CA 1
ATOM 2056 C C . VAL A 1 263 ? -13.149 -17.493 14.128 1.00 96.25 263 VAL A C 1
ATOM 2058 O O . VAL A 1 263 ? -13.378 -17.699 12.936 1.00 96.25 263 VAL A O 1
ATOM 2061 N N . ARG A 1 264 ? -11.939 -17.728 14.653 1.00 95.44 264 ARG A N 1
ATOM 2062 C CA . ARG A 1 264 ? -10.799 -18.216 13.856 1.00 95.44 264 ARG A CA 1
ATOM 2063 C C . ARG A 1 264 ? -11.110 -19.537 13.151 1.00 95.44 264 ARG A C 1
ATOM 2065 O O . ARG A 1 264 ? -10.792 -19.683 11.972 1.00 95.44 264 ARG A O 1
ATOM 2072 N N . ALA A 1 265 ? -11.749 -20.481 13.843 1.00 95.19 265 ALA A N 1
ATOM 2073 C CA . ALA A 1 265 ? -12.150 -21.760 13.258 1.00 95.19 265 ALA A CA 1
ATOM 2074 C C . ALA A 1 265 ? -13.202 -21.593 12.147 1.00 95.19 265 ALA A C 1
ATOM 2076 O O . ALA A 1 265 ? -13.129 -22.280 11.128 1.00 95.19 265 ALA A O 1
ATOM 2077 N N . ALA A 1 266 ? -14.150 -20.670 12.320 1.00 97.25 266 ALA A N 1
ATOM 2078 C CA . ALA A 1 266 ? -15.157 -20.342 11.316 1.00 97.25 266 ALA A CA 1
ATOM 2079 C C . ALA A 1 266 ? -14.537 -19.716 10.055 1.00 97.25 266 ALA A C 1
ATOM 2081 O O . ALA A 1 266 ? -14.838 -20.146 8.943 1.00 97.25 266 ALA A O 1
ATOM 2082 N N . ILE A 1 267 ? -13.616 -18.761 10.215 1.00 97.56 267 ILE A N 1
ATOM 2083 C CA . ILE A 1 267 ? -12.902 -18.148 9.085 1.00 97.56 267 ILE A CA 1
ATOM 2084 C C . ILE A 1 267 ? -12.079 -19.205 8.336 1.00 97.56 267 ILE A C 1
ATOM 2086 O O . ILE A 1 267 ? -12.135 -19.273 7.112 1.00 97.56 267 ILE A O 1
ATOM 2090 N N . LEU A 1 268 ? -11.354 -20.073 9.051 1.00 96.75 268 LEU A N 1
ATOM 2091 C CA . LEU A 1 268 ? -10.596 -21.165 8.427 1.00 96.75 268 LEU A CA 1
ATOM 2092 C C . LEU A 1 268 ? -11.491 -22.134 7.646 1.00 96.75 268 LEU A C 1
ATOM 2094 O O . LEU A 1 268 ? -11.083 -22.622 6.595 1.00 96.75 268 LEU A O 1
ATOM 2098 N N . GLU A 1 269 ? -12.695 -22.427 8.140 1.00 95.69 269 GLU A N 1
ATOM 2099 C CA . GLU A 1 269 ? -13.667 -23.240 7.404 1.00 95.69 269 GLU A CA 1
ATOM 2100 C C . GLU A 1 269 ? -14.112 -22.551 6.109 1.00 95.69 269 GLU A C 1
ATOM 2102 O O . GLU A 1 269 ? -14.177 -23.210 5.073 1.00 95.69 269 GLU A O 1
ATOM 2107 N N . ALA A 1 270 ? -14.386 -21.243 6.154 1.00 96.69 270 ALA A N 1
ATOM 2108 C CA . ALA A 1 270 ? -14.772 -20.473 4.975 1.00 96.69 270 ALA A CA 1
ATOM 2109 C C . ALA A 1 270 ? -13.661 -20.476 3.914 1.00 96.69 270 ALA A C 1
ATOM 2111 O O . ALA A 1 270 ? -13.917 -20.833 2.768 1.00 96.69 270 ALA A O 1
ATOM 2112 N N . LEU A 1 271 ? -12.415 -20.196 4.316 1.00 96.75 271 LEU A N 1
ATOM 2113 C CA . LEU A 1 271 ? -11.258 -20.173 3.411 1.00 96.75 271 LEU A CA 1
ATOM 2114 C C . LEU A 1 271 ? -10.987 -21.524 2.740 1.00 96.75 271 LEU A C 1
ATOM 2116 O O . LEU A 1 271 ? -10.521 -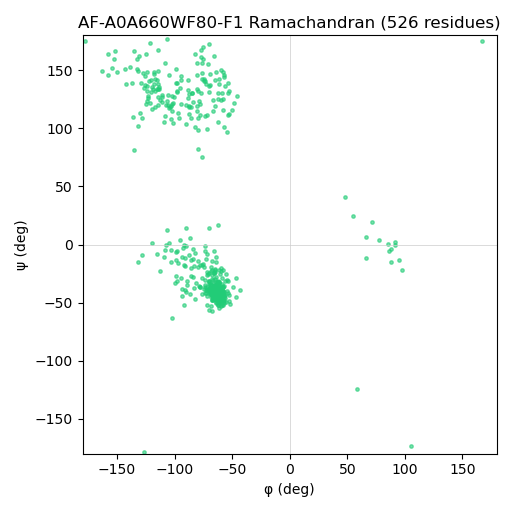21.557 1.608 1.00 96.75 271 LEU A O 1
ATOM 2120 N N . LYS A 1 272 ? -11.282 -22.646 3.410 1.00 94.00 272 LYS A N 1
ATOM 2121 C CA . LYS A 1 272 ? -11.132 -23.987 2.818 1.00 94.00 272 LYS A CA 1
ATOM 2122 C C . LYS A 1 272 ? -12.108 -24.260 1.673 1.00 94.00 272 LYS A C 1
ATOM 2124 O O . LYS A 1 272 ? -11.848 -25.169 0.895 1.00 94.00 272 LYS A O 1
ATOM 2129 N N . ARG A 1 273 ? -13.231 -23.537 1.609 1.00 90.44 273 ARG A N 1
ATOM 2130 C CA . ARG A 1 273 ? -14.277 -23.708 0.587 1.00 90.44 273 ARG A CA 1
ATOM 2131 C C . ARG A 1 273 ? -14.174 -22.694 -0.552 1.00 90.44 273 ARG A C 1
ATOM 2133 O O . ARG A 1 273 ? -14.954 -22.791 -1.490 1.00 90.44 273 ARG A O 1
ATOM 2140 N N . THR A 1 274 ? -13.284 -21.709 -0.450 1.00 94.69 274 THR A N 1
ATOM 2141 C CA . THR A 1 274 ? -13.127 -20.682 -1.480 1.00 94.69 274 THR A CA 1
ATOM 2142 C C . THR A 1 274 ? -12.099 -21.116 -2.515 1.00 94.69 274 THR A C 1
ATOM 2144 O O . THR A 1 274 ? -10.927 -21.311 -2.187 1.00 94.69 274 THR A O 1
ATOM 2147 N N . ASP A 1 275 ? -12.531 -21.219 -3.769 1.00 93.56 275 ASP A N 1
ATOM 2148 C CA . ASP A 1 275 ? -11.643 -21.495 -4.893 1.00 93.56 275 ASP A CA 1
ATOM 2149 C C . ASP A 1 275 ? -10.651 -20.337 -5.103 1.00 93.56 275 ASP A C 1
ATOM 2151 O O . ASP A 1 275 ? -10.969 -19.165 -4.921 1.00 93.56 275 ASP A O 1
ATOM 2155 N N . GLY A 1 276 ? -9.405 -20.667 -5.448 1.00 92.44 276 GLY A N 1
ATOM 2156 C CA . GLY A 1 276 ? -8.319 -19.689 -5.613 1.00 92.44 276 GLY A CA 1
ATOM 2157 C C . GLY A 1 276 ? -7.542 -19.360 -4.330 1.00 92.44 276 GLY A C 1
ATOM 2158 O O . GLY A 1 276 ? -6.415 -18.866 -4.417 1.00 92.44 276 GLY A O 1
ATOM 2159 N N . VAL A 1 277 ? -8.063 -19.707 -3.147 1.00 95.75 277 VAL A N 1
ATOM 2160 C CA . VAL A 1 277 ? -7.301 -19.631 -1.891 1.00 95.75 277 VAL A CA 1
ATOM 2161 C C . VAL A 1 277 ? -6.363 -20.832 -1.777 1.00 95.75 277 VAL A C 1
ATOM 2163 O O . VAL A 1 277 ? -6.778 -21.990 -1.784 1.00 95.75 277 VAL A O 1
ATOM 2166 N N . MET A 1 278 ? -5.068 -20.573 -1.625 1.00 94.69 278 MET A N 1
ATOM 2167 C CA . MET A 1 278 ? -4.070 -21.623 -1.461 1.00 94.69 278 MET A CA 1
ATOM 2168 C C . MET A 1 278 ? -4.147 -22.268 -0.074 1.00 94.69 278 MET A C 1
ATOM 2170 O O . MET A 1 278 ? -4.223 -21.594 0.952 1.00 94.69 278 MET A O 1
ATOM 2174 N N . HIS A 1 279 ? -4.029 -23.597 -0.039 1.00 90.12 279 HIS A N 1
ATOM 2175 C CA . HIS A 1 279 ? -3.877 -24.356 1.208 1.00 90.12 279 HIS A CA 1
ATOM 2176 C C . HIS A 1 279 ? -2.419 -24.457 1.677 1.00 90.12 279 HIS A C 1
ATOM 2178 O O . HIS A 1 279 ? -2.162 -24.753 2.840 1.00 90.12 279 HIS A O 1
ATOM 2184 N N . ARG A 1 280 ? -1.455 -24.248 0.772 1.00 91.50 280 ARG A N 1
ATOM 2185 C CA . ARG A 1 280 ? -0.017 -24.225 1.064 1.00 91.50 280 ARG A CA 1
ATOM 2186 C C . ARG A 1 280 ? 0.616 -23.047 0.318 1.00 91.50 280 ARG A C 1
ATOM 2188 O O . ARG A 1 280 ? 0.719 -23.138 -0.902 1.00 91.50 280 ARG A O 1
ATOM 2195 N N . PRO A 1 281 ? 1.061 -21.979 1.001 1.00 93.12 281 PRO A N 1
ATOM 2196 C CA . PRO A 1 281 ? 1.095 -21.796 2.458 1.00 93.12 281 PRO A CA 1
ATOM 2197 C C . PRO A 1 281 ? -0.292 -21.775 3.118 1.00 93.12 281 PRO A C 1
ATOM 2199 O O . PRO A 1 281 ? -1.262 -21.344 2.505 1.00 93.12 281 PRO A O 1
ATOM 2202 N N . GLU A 1 282 ? -0.381 -22.245 4.366 1.00 93.94 282 GLU A N 1
ATOM 2203 C CA . GLU A 1 282 ? -1.651 -22.273 5.103 1.00 93.94 282 GLU A CA 1
ATOM 2204 C C . GLU A 1 282 ? -2.112 -20.858 5.489 1.00 93.94 282 GLU A C 1
ATOM 2206 O O . GLU A 1 282 ? -1.297 -20.082 6.009 1.00 93.94 282 GLU A O 1
ATOM 2211 N N . PRO A 1 283 ? -3.409 -20.530 5.321 1.00 96.56 283 PRO A N 1
ATOM 2212 C CA . PRO A 1 283 ? -3.968 -19.275 5.799 1.00 96.56 283 PRO A CA 1
ATOM 2213 C C . PRO A 1 283 ? -3.774 -19.069 7.304 1.00 96.56 283 PRO A C 1
ATOM 2215 O O . PRO A 1 283 ? -3.872 -19.998 8.105 1.00 96.56 283 PRO A O 1
ATOM 2218 N N . ARG A 1 284 ? -3.537 -17.821 7.708 1.00 96.44 284 ARG A N 1
ATOM 2219 C CA . ARG A 1 284 ? -3.317 -17.422 9.101 1.00 96.44 284 ARG A CA 1
ATOM 2220 C C . ARG A 1 284 ? -4.315 -16.353 9.511 1.00 96.44 284 ARG A C 1
ATOM 2222 O O . ARG A 1 284 ? -4.423 -15.319 8.863 1.00 96.44 284 ARG A O 1
ATOM 2229 N N . ILE A 1 285 ? -5.005 -16.593 10.621 1.00 97.56 285 ILE A N 1
ATOM 2230 C CA . ILE A 1 285 ? -5.963 -15.651 11.198 1.00 97.56 285 ILE A CA 1
ATOM 2231 C C . ILE A 1 285 ? -5.404 -15.158 12.525 1.00 97.56 285 ILE A C 1
ATOM 2233 O O . ILE A 1 285 ? -5.114 -15.968 13.416 1.00 97.56 285 ILE A O 1
ATOM 2237 N N . PHE A 1 286 ? -5.289 -13.840 12.646 1.00 96.25 286 PHE A N 1
ATOM 2238 C CA . PHE A 1 286 ? -4.805 -13.142 13.830 1.00 96.25 286 PHE A CA 1
ATOM 2239 C C . PHE A 1 286 ? -5.942 -12.327 14.437 1.00 96.25 286 PHE A C 1
ATOM 2241 O O . PHE A 1 286 ? -6.613 -11.594 13.715 1.00 96.25 286 PHE A O 1
ATOM 2248 N N . THR A 1 287 ? -6.122 -12.405 15.753 1.00 94.75 287 THR A N 1
ATOM 2249 C CA . THR A 1 287 ? -6.843 -11.358 16.485 1.00 94.75 287 THR A CA 1
ATOM 2250 C C . THR A 1 287 ? -5.981 -10.100 16.412 1.00 94.75 287 THR A C 1
ATOM 2252 O O . THR A 1 287 ? -4.835 -10.123 16.860 1.00 94.75 287 THR A O 1
ATOM 2255 N N . HIS A 1 288 ? -6.472 -9.065 15.738 1.00 94.44 288 HIS A N 1
ATOM 2256 C CA . HIS A 1 288 ? -5.697 -7.880 15.384 1.00 94.44 288 HIS A CA 1
ATOM 2257 C C . HIS A 1 288 ? -5.814 -6.784 16.442 1.00 94.44 288 HIS A C 1
ATOM 2259 O O . HIS A 1 288 ? -4.788 -6.317 16.928 1.00 94.44 288 HIS A O 1
ATOM 2265 N N . SER A 1 289 ? -7.040 -6.414 16.812 1.00 94.62 289 SER A N 1
ATOM 2266 C CA . SER A 1 289 ? -7.318 -5.382 17.813 1.00 94.62 289 SER A CA 1
ATOM 2267 C C . SER A 1 289 ? -8.713 -5.548 18.426 1.00 94.62 289 SER A C 1
ATOM 2269 O O . SER A 1 289 ? -9.556 -6.277 17.897 1.00 94.62 289 SER A O 1
ATOM 2271 N N . TYR A 1 290 ? -8.933 -4.890 19.563 1.00 93.19 290 TYR A N 1
ATOM 2272 C CA . TYR A 1 290 ? -10.232 -4.734 20.217 1.00 93.19 290 TYR A CA 1
ATOM 2273 C C . TYR A 1 290 ? -10.637 -3.262 20.051 1.00 93.19 290 TYR A C 1
ATOM 2275 O O . TYR A 1 290 ? -10.026 -2.403 20.678 1.00 93.19 290 TYR A O 1
ATOM 2283 N N . GLU A 1 291 ? -11.593 -2.977 19.163 1.00 90.75 291 GLU A N 1
ATOM 2284 C CA . GLU A 1 291 ? -12.038 -1.615 18.813 1.00 90.75 291 GLU A CA 1
ATOM 2285 C C . GLU A 1 291 ? -13.417 -1.296 19.414 1.00 90.75 291 GLU A C 1
ATOM 2287 O O . GLU A 1 291 ? -14.068 -2.169 19.985 1.00 90.75 291 GLU A O 1
ATOM 2292 N N . ASP A 1 292 ? -13.910 -0.072 19.220 1.00 85.12 292 ASP A N 1
ATOM 2293 C CA . ASP A 1 292 ? -15.151 0.466 19.804 1.00 85.12 292 ASP A CA 1
ATOM 2294 C C . ASP A 1 292 ? -16.364 -0.485 19.790 1.00 85.12 292 ASP A C 1
ATOM 2296 O O . ASP A 1 292 ? -17.139 -0.523 20.746 1.00 85.12 292 ASP A O 1
ATOM 2300 N N . PHE A 1 293 ? -16.544 -1.257 18.711 1.00 88.06 293 PHE A N 1
ATOM 2301 C CA . PHE A 1 293 ? -17.736 -2.094 18.505 1.00 88.06 293 PHE A CA 1
ATOM 2302 C C . PHE A 1 293 ? -17.426 -3.553 18.165 1.00 88.06 293 PHE A C 1
ATOM 2304 O O . PHE A 1 293 ? -18.343 -4.373 18.107 1.00 88.06 293 PHE A O 1
ATOM 2311 N N . ALA A 1 294 ? -16.161 -3.891 17.906 1.00 94.44 294 ALA A N 1
ATOM 2312 C CA . ALA A 1 294 ? -15.793 -5.195 17.375 1.00 94.44 294 ALA A CA 1
ATOM 2313 C C . ALA A 1 294 ? -14.403 -5.649 17.818 1.00 94.44 294 ALA A C 1
ATOM 2315 O O . ALA A 1 294 ? -13.467 -4.856 17.928 1.00 94.44 294 ALA A O 1
ATOM 2316 N N . VAL A 1 295 ? -14.250 -6.962 17.961 1.00 94.69 295 VAL A N 1
ATOM 2317 C CA . VAL A 1 295 ? -12.942 -7.614 17.916 1.00 94.69 295 VAL A CA 1
ATOM 2318 C C . VAL A 1 295 ? -12.567 -7.776 16.448 1.00 94.69 295 VAL A C 1
ATOM 2320 O O . VAL A 1 295 ? -13.237 -8.504 15.713 1.00 94.69 295 VAL A O 1
ATOM 2323 N N . ASN A 1 296 ? -11.512 -7.098 16.007 1.00 96.62 296 ASN A N 1
ATOM 2324 C CA . ASN A 1 296 ? -11.059 -7.130 14.623 1.00 96.62 296 ASN A CA 1
ATOM 2325 C C . ASN A 1 296 ? -10.073 -8.273 14.394 1.00 96.62 296 ASN A C 1
ATOM 2327 O O . ASN A 1 296 ? -9.105 -8.453 15.135 1.00 96.62 296 ASN A O 1
ATOM 2331 N N . TYR A 1 297 ? -10.285 -9.021 13.317 1.00 97.50 297 TYR A N 1
ATOM 2332 C CA . TYR A 1 297 ? -9.434 -10.124 12.890 1.00 97.50 297 TYR A CA 1
ATOM 2333 C C . TYR A 1 297 ? -8.776 -9.791 11.565 1.00 97.50 297 TYR A C 1
ATOM 2335 O O . TYR A 1 297 ? -9.442 -9.383 10.616 1.00 97.50 297 TYR A O 1
ATOM 2343 N N . ARG A 1 298 ? -7.468 -10.041 11.484 1.00 98.06 298 ARG A N 1
ATOM 2344 C CA . ARG A 1 298 ? -6.719 -10.011 10.231 1.00 98.06 298 ARG A CA 1
ATOM 2345 C C . ARG A 1 298 ? -6.633 -11.416 9.656 1.00 98.06 298 ARG A C 1
ATOM 2347 O O . ARG A 1 298 ? -6.069 -12.322 10.279 1.00 98.06 298 ARG A O 1
ATOM 2354 N N . ILE A 1 299 ? -7.150 -11.574 8.450 1.00 97.88 299 ILE A N 1
ATOM 2355 C CA . ILE A 1 299 ? -7.188 -12.813 7.686 1.00 97.88 299 ILE A CA 1
ATOM 2356 C C . ILE A 1 299 ? -6.099 -12.729 6.625 1.00 97.88 299 ILE A C 1
ATOM 2358 O O . ILE A 1 299 ? -6.218 -11.969 5.669 1.00 97.88 299 ILE A O 1
ATOM 2362 N N . LYS A 1 300 ? -5.028 -13.502 6.798 1.00 97.75 300 LYS A N 1
ATOM 2363 C CA . LYS A 1 300 ? -3.938 -13.598 5.830 1.00 97.75 300 LYS A CA 1
ATOM 2364 C C . LYS A 1 300 ? -4.034 -14.913 5.071 1.00 97.75 300 LYS A C 1
ATOM 2366 O O . LYS A 1 300 ? -3.879 -15.972 5.675 1.00 97.75 300 LYS A O 1
ATOM 2371 N N . PHE A 1 301 ? -4.235 -14.860 3.764 1.00 97.19 301 PHE A N 1
ATOM 2372 C CA . PHE A 1 301 ? -4.241 -16.044 2.905 1.00 97.19 301 PHE A CA 1
ATOM 2373 C C . PHE A 1 301 ? -3.428 -15.791 1.639 1.00 97.19 301 PHE A C 1
ATOM 2375 O O . PHE A 1 301 ? -3.036 -14.660 1.361 1.00 97.19 301 PHE A O 1
ATOM 2382 N N . TRP A 1 302 ? -3.119 -16.861 0.914 1.00 96.06 302 TRP A N 1
ATOM 2383 C CA . TRP A 1 302 ? -2.287 -16.798 -0.279 1.00 96.06 302 TRP A CA 1
ATOM 2384 C C . TRP A 1 302 ? -3.094 -17.172 -1.514 1.00 96.06 302 TRP A C 1
ATOM 2386 O O . TRP A 1 302 ? -4.004 -17.992 -1.429 1.00 96.06 302 TRP A O 1
ATOM 2396 N N . LEU A 1 303 ? -2.733 -16.589 -2.649 1.00 94.81 303 LEU A N 1
ATOM 2397 C CA . LEU A 1 303 ? -3.301 -16.861 -3.966 1.00 94.81 303 LEU A CA 1
ATOM 2398 C C . LEU A 1 303 ? -2.175 -17.056 -4.984 1.00 94.81 303 LEU A C 1
ATOM 2400 O O . LEU A 1 303 ? -1.076 -16.533 -4.800 1.00 94.81 303 LEU A O 1
ATOM 2404 N N . ASN A 1 304 ? -2.428 -17.849 -6.024 1.00 90.88 304 ASN A N 1
ATOM 2405 C CA . ASN A 1 304 ? -1.453 -18.175 -7.075 1.00 90.88 304 ASN A CA 1
ATOM 2406 C C . ASN A 1 304 ? -1.599 -17.309 -8.337 1.00 90.88 304 ASN A C 1
ATOM 2408 O O . ASN A 1 304 ? -0.684 -17.286 -9.163 1.00 90.88 304 ASN A O 1
ATOM 2412 N N . ASP A 1 305 ? -2.742 -16.636 -8.476 1.00 88.38 305 ASP A N 1
ATOM 2413 C CA . ASP A 1 305 ? -3.085 -15.763 -9.588 1.00 88.38 305 ASP A CA 1
ATOM 2414 C C . ASP A 1 305 ? -3.632 -14.433 -9.065 1.00 88.38 305 ASP A C 1
ATOM 2416 O O . ASP A 1 305 ? -4.791 -14.315 -8.662 1.00 88.38 305 ASP A O 1
ATOM 2420 N N . TYR A 1 306 ? -2.775 -13.415 -9.096 1.00 91.88 306 TYR A N 1
ATOM 2421 C CA . TYR A 1 306 ? -3.126 -12.061 -8.681 1.00 91.88 306 TYR A CA 1
ATOM 2422 C C . TYR A 1 306 ? -4.187 -11.409 -9.579 1.00 91.88 306 TYR A C 1
ATOM 2424 O O . TYR A 1 306 ? -4.887 -10.500 -9.142 1.00 91.88 306 TYR A O 1
ATOM 2432 N N . SER A 1 307 ? -4.357 -11.864 -10.824 1.00 91.88 307 SER A N 1
ATOM 2433 C CA . SER A 1 307 ? -5.302 -11.234 -11.754 1.00 91.88 307 SER A CA 1
ATOM 2434 C C . SER A 1 307 ? -6.764 -11.379 -11.328 1.00 91.88 307 SER A C 1
ATOM 2436 O O . SER A 1 307 ? -7.586 -10.539 -11.682 1.00 91.88 307 SER A O 1
ATOM 2438 N N . ASN A 1 308 ? -7.078 -12.407 -10.536 1.00 91.25 308 ASN A N 1
ATOM 2439 C CA . ASN A 1 308 ? -8.432 -12.705 -10.082 1.00 91.25 308 ASN A CA 1
ATOM 2440 C C . ASN A 1 308 ? -8.659 -12.372 -8.594 1.00 91.25 308 ASN A C 1
ATOM 2442 O O . ASN A 1 308 ? -9.650 -12.810 -8.011 1.00 91.25 308 ASN A O 1
ATOM 2446 N N . HIS A 1 309 ? -7.739 -11.635 -7.957 1.00 93.38 309 HIS A N 1
ATOM 2447 C CA . HIS A 1 309 ? -7.753 -11.445 -6.503 1.00 93.38 309 HIS A CA 1
ATOM 2448 C C . HIS A 1 309 ? -9.052 -10.800 -5.991 1.00 93.38 309 HIS A C 1
ATOM 2450 O O . HIS A 1 309 ? -9.600 -11.289 -5.010 1.00 93.38 309 HIS A O 1
ATOM 2456 N N . PHE A 1 310 ? -9.611 -9.807 -6.695 1.00 93.19 310 PHE A N 1
ATOM 2457 C CA . PHE A 1 310 ? -10.883 -9.173 -6.318 1.00 93.19 310 PHE A CA 1
ATOM 2458 C C . PHE A 1 310 ? -12.053 -10.161 -6.220 1.00 93.19 310 PHE A C 1
ATOM 2460 O O . PHE A 1 310 ? -12.830 -10.112 -5.266 1.00 93.19 310 PHE A O 1
ATOM 2467 N N . ASN A 1 311 ? -12.167 -11.085 -7.179 1.00 94.94 311 ASN A N 1
ATOM 2468 C CA . ASN A 1 311 ? -13.231 -12.089 -7.167 1.00 94.94 311 ASN A CA 1
ATOM 2469 C C . ASN A 1 311 ? -13.030 -13.075 -6.010 1.00 94.94 311 ASN A C 1
ATOM 2471 O O . ASN A 1 311 ? -13.968 -13.354 -5.271 1.00 94.94 311 ASN A O 1
ATOM 2475 N N . ILE A 1 312 ? -11.788 -13.517 -5.787 1.00 95.44 312 ILE A N 1
ATOM 2476 C CA . ILE A 1 312 ? -11.451 -14.417 -4.675 1.00 95.44 312 ILE A CA 1
ATOM 2477 C C . ILE A 1 312 ? -11.746 -13.745 -3.326 1.00 95.44 312 ILE A C 1
ATOM 2479 O O . ILE A 1 312 ? -12.323 -14.370 -2.441 1.00 95.44 312 ILE A O 1
ATOM 2483 N N . GLU A 1 313 ? -11.384 -12.473 -3.148 1.00 95.81 313 GLU A N 1
ATOM 2484 C CA . GLU A 1 313 ? -11.671 -11.712 -1.925 1.00 95.81 313 GLU A CA 1
ATOM 2485 C C . GLU A 1 313 ? -13.177 -11.581 -1.667 1.00 95.81 313 GLU A C 1
ATOM 2487 O O . GLU A 1 313 ? -13.633 -11.805 -0.541 1.00 95.81 313 GLU A O 1
ATOM 2492 N N . SER A 1 314 ? -13.954 -11.289 -2.712 1.00 96.69 314 SER A N 1
ATOM 2493 C CA . SER A 1 314 ? -15.419 -11.253 -2.652 1.00 96.69 314 SER A CA 1
ATOM 2494 C C . SER A 1 314 ? -16.009 -12.605 -2.229 1.00 96.69 314 SER A C 1
ATOM 2496 O O . SER A 1 314 ? -16.853 -12.675 -1.325 1.00 96.69 314 SER A O 1
ATOM 2498 N N . ASP A 1 315 ? -15.515 -13.700 -2.810 1.00 96.69 315 ASP A N 1
ATOM 2499 C CA . ASP A 1 315 ? -15.954 -15.057 -2.480 1.00 96.69 315 ASP A CA 1
ATOM 2500 C C . ASP A 1 315 ? -15.574 -15.441 -1.042 1.00 96.69 315 ASP A C 1
ATOM 2502 O O . ASP A 1 315 ? -16.369 -16.056 -0.325 1.00 96.69 315 ASP A O 1
ATOM 2506 N N . VAL A 1 316 ? -14.392 -15.027 -0.567 1.00 97.31 316 VAL A N 1
ATOM 2507 C CA . VAL A 1 316 ? -13.974 -15.195 0.835 1.00 97.31 316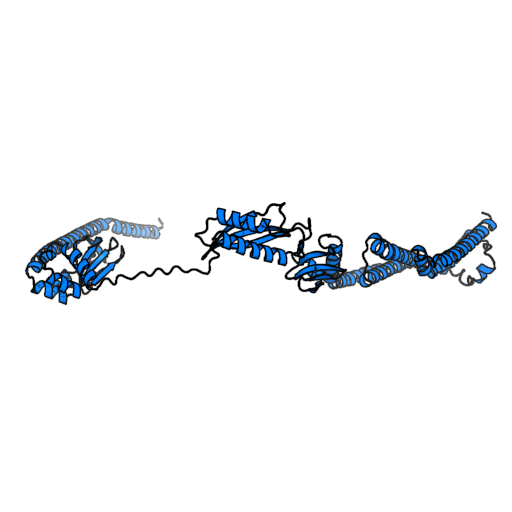 VAL A CA 1
ATOM 2508 C C . VAL A 1 316 ? -14.957 -14.502 1.777 1.00 97.31 316 VAL A C 1
ATOM 2510 O O . VAL A 1 316 ? -15.456 -15.150 2.702 1.00 97.31 316 VAL A O 1
ATOM 2513 N N . PHE A 1 317 ? -15.278 -13.223 1.560 1.00 97.19 317 PHE A N 1
ATOM 2514 C CA . PHE A 1 317 ? -16.240 -12.510 2.410 1.00 97.19 317 PHE A CA 1
ATOM 2515 C C . PHE A 1 317 ? -17.630 -13.151 2.374 1.00 97.19 317 PHE A C 1
ATOM 2517 O O . PHE A 1 317 ? -18.256 -13.328 3.424 1.00 97.19 317 PHE A O 1
ATOM 2524 N N . THR A 1 318 ? -18.081 -13.567 1.192 1.00 97.31 318 THR A N 1
ATOM 2525 C CA . THR A 1 318 ? -19.367 -14.250 1.006 1.00 97.31 318 THR A CA 1
ATOM 2526 C C . THR A 1 318 ? -19.420 -15.558 1.799 1.00 97.31 318 THR A C 1
ATOM 2528 O O . THR A 1 318 ? -20.359 -15.800 2.564 1.00 97.31 318 THR A O 1
ATOM 2531 N N . HIS A 1 319 ? -18.393 -16.402 1.693 1.00 97.69 319 HIS A N 1
ATOM 2532 C CA . HIS A 1 319 ? -18.321 -17.652 2.447 1.00 97.69 319 HIS A CA 1
ATOM 2533 C C . HIS A 1 319 ? -18.207 -17.428 3.956 1.00 97.69 319 HIS A C 1
ATOM 2535 O O . HIS A 1 319 ? -18.863 -18.145 4.721 1.00 97.69 319 HIS A O 1
ATOM 2541 N N . ILE A 1 320 ? -17.432 -16.430 4.394 1.00 97.75 320 ILE A N 1
ATOM 2542 C CA . ILE A 1 320 ? -17.339 -16.048 5.809 1.00 97.75 320 ILE A CA 1
ATOM 2543 C C . ILE A 1 320 ? -18.721 -15.681 6.343 1.00 97.75 320 ILE A C 1
ATOM 2545 O O . ILE A 1 320 ? -19.118 -16.212 7.380 1.00 97.75 320 ILE A O 1
ATOM 2549 N N . TRP A 1 321 ? -19.481 -14.860 5.617 1.00 96.62 321 TRP A N 1
ATOM 2550 C CA . TRP A 1 321 ? -20.828 -14.458 6.019 1.00 96.62 321 TRP A CA 1
ATOM 2551 C C . TRP A 1 321 ? -21.734 -15.672 6.267 1.00 96.62 321 TRP A C 1
ATOM 2553 O O . TRP A 1 321 ? -22.339 -15.801 7.335 1.00 96.62 321 TRP A O 1
ATOM 2563 N N . TYR A 1 322 ? -21.769 -16.621 5.327 1.00 97.12 322 TYR A N 1
ATOM 2564 C CA . TYR A 1 322 ? -22.583 -17.830 5.464 1.00 97.12 322 TYR A CA 1
ATOM 2565 C C . TYR A 1 322 ? -22.117 -18.741 6.611 1.00 97.12 322 TYR A C 1
ATOM 2567 O O . TYR A 1 322 ? -22.953 -19.324 7.308 1.00 97.12 322 TYR A O 1
ATOM 2575 N N . VAL A 1 323 ? -20.805 -18.896 6.824 1.00 97.56 323 VAL A N 1
ATOM 2576 C CA . VAL A 1 323 ? -20.280 -19.694 7.947 1.00 97.56 323 VAL A CA 1
ATOM 2577 C C . VAL A 1 323 ? -20.599 -19.023 9.284 1.00 97.56 323 VAL A C 1
ATOM 2579 O O . VAL A 1 323 ? -21.047 -19.706 10.207 1.00 97.56 323 VAL A O 1
ATOM 2582 N N . PHE A 1 324 ? -20.431 -17.704 9.387 1.00 97.19 324 PHE A N 1
ATOM 2583 C CA . PHE A 1 324 ? -20.747 -16.939 10.595 1.00 97.19 324 PHE A CA 1
ATOM 2584 C C . PHE A 1 324 ? -22.224 -17.064 10.939 1.00 97.19 324 PHE A C 1
ATOM 2586 O O . PHE A 1 324 ? -22.560 -17.417 12.070 1.00 97.19 324 PHE A O 1
ATOM 2593 N N . LYS A 1 325 ? -23.100 -16.913 9.938 1.00 96.19 325 LYS A N 1
ATOM 2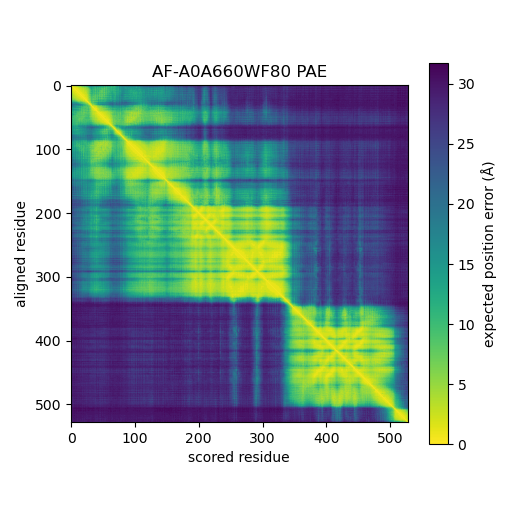594 C CA . LYS A 1 325 ? -24.544 -17.042 10.127 1.00 96.19 325 LYS A CA 1
ATOM 2595 C C . LYS A 1 325 ? -24.952 -18.421 10.653 1.00 96.19 325 LYS A C 1
ATOM 2597 O O . LYS A 1 325 ? -25.794 -18.494 11.542 1.00 96.19 325 LYS A O 1
ATOM 2602 N N . ARG A 1 326 ? -24.345 -19.506 10.153 1.00 96.62 326 ARG A N 1
ATOM 2603 C CA . ARG A 1 326 ? -24.614 -20.880 10.628 1.00 96.62 326 ARG A CA 1
ATOM 2604 C C . ARG A 1 326 ? -24.085 -21.155 12.035 1.00 96.62 326 ARG A C 1
ATOM 2606 O O . ARG A 1 326 ? -24.674 -21.958 12.748 1.00 96.62 326 ARG A O 1
ATOM 2613 N N . ARG A 1 327 ? -22.969 -20.530 12.415 1.00 96.12 327 ARG A N 1
ATOM 2614 C CA . ARG A 1 327 ? -22.314 -20.723 13.719 1.00 96.12 327 ARG A CA 1
ATOM 2615 C C . ARG A 1 327 ? -22.773 -19.729 14.791 1.00 96.12 327 ARG A C 1
ATOM 2617 O O . ARG A 1 327 ? -22.286 -19.807 15.911 1.00 96.12 327 ARG A O 1
ATOM 2624 N N . GLY A 1 328 ? -23.683 -18.813 14.455 1.00 94.69 328 GLY A N 1
ATOM 2625 C CA . GLY A 1 328 ? -24.176 -17.790 15.378 1.00 94.69 328 GLY A CA 1
ATOM 2626 C C . GLY A 1 328 ? -23.158 -16.694 15.709 1.00 94.69 328 GLY A C 1
ATOM 2627 O O . GLY A 1 328 ? -23.334 -16.010 16.707 1.00 94.69 328 GLY A O 1
ATOM 2628 N N . ILE A 1 329 ? -22.113 -16.522 14.891 1.00 96.69 329 ILE A N 1
ATOM 2629 C CA . ILE A 1 329 ? -21.128 -15.444 15.061 1.00 96.69 329 ILE A CA 1
ATOM 2630 C C . ILE A 1 329 ? -21.743 -14.144 14.551 1.00 96.69 329 ILE A C 1
ATOM 2632 O O . ILE A 1 329 ? -22.272 -14.095 13.434 1.00 96.69 329 ILE A O 1
ATOM 2636 N N . THR A 1 330 ? -21.667 -13.091 15.356 1.00 92.50 330 THR A N 1
ATOM 2637 C CA . THR A 1 330 ? -22.338 -11.820 15.088 1.00 92.50 330 THR A CA 1
ATOM 2638 C C . THR A 1 330 ? -21.361 -10.805 14.505 1.00 92.50 330 THR A C 1
ATOM 2640 O O . THR A 1 330 ? -20.316 -10.517 15.086 1.00 92.50 330 THR A O 1
ATOM 2643 N N . ILE A 1 331 ? -21.724 -10.221 13.361 1.00 93.75 331 ILE A N 1
ATOM 2644 C CA . ILE A 1 331 ? -21.048 -9.039 12.814 1.00 93.75 331 ILE A CA 1
ATOM 2645 C C . ILE A 1 331 ? -21.729 -7.817 13.446 1.00 93.75 331 ILE A C 1
ATOM 2647 O O . ILE A 1 331 ? -22.923 -7.614 13.205 1.00 93.75 331 ILE A O 1
ATOM 2651 N N . PRO A 1 332 ? -21.032 -7.051 14.300 1.00 90.00 332 PRO A N 1
ATOM 2652 C CA . PRO A 1 332 ? -21.649 -5.982 15.065 1.00 90.00 332 PRO A CA 1
ATOM 2653 C C . PRO A 1 332 ? -21.940 -4.773 14.172 1.00 90.00 332 PRO A C 1
ATOM 2655 O O . PRO A 1 332 ? -21.150 -4.406 13.304 1.00 90.00 332 PRO A O 1
ATOM 2658 N N . PHE A 1 333 ? -23.073 -4.124 14.423 1.00 85.50 333 PHE A N 1
ATOM 2659 C CA . PHE A 1 333 ? -23.284 -2.734 14.023 1.00 85.50 333 PHE A CA 1
ATOM 2660 C C . PHE A 1 333 ? -22.645 -1.823 15.081 1.00 85.50 333 PHE A C 1
ATOM 2662 O O . PHE A 1 333 ? -22.385 -2.294 16.188 1.00 85.50 333 PHE A O 1
ATOM 2669 N N . PRO A 1 334 ? -22.412 -0.531 14.806 1.00 81.69 334 PRO A N 1
ATOM 2670 C CA . PRO A 1 334 ? -21.963 0.398 15.837 1.00 81.69 334 PRO A CA 1
ATOM 2671 C C . PRO A 1 334 ? -22.887 0.365 17.069 1.00 81.69 334 PRO A C 1
ATOM 2673 O O . PRO A 1 334 ? -24.053 0.753 16.991 1.00 81.69 334 PRO A O 1
ATOM 2676 N N . THR A 1 335 ? -22.384 -0.126 18.204 1.00 71.44 335 THR A N 1
ATOM 2677 C CA . THR A 1 335 ? -23.134 -0.262 19.462 1.00 71.44 335 THR A CA 1
ATOM 2678 C C . THR A 1 335 ? -22.713 0.801 20.463 1.00 71.44 335 THR A C 1
ATOM 2680 O O . THR A 1 335 ? -21.537 0.924 20.782 1.00 71.44 335 THR A O 1
ATOM 2683 N N . ARG A 1 336 ? -23.667 1.536 21.037 1.00 74.50 336 ARG A N 1
ATOM 2684 C CA . ARG A 1 336 ? -23.404 2.438 22.165 1.00 74.50 336 ARG A CA 1
ATOM 2685 C C . ARG A 1 336 ? -24.060 1.895 23.422 1.00 74.50 336 ARG A C 1
ATOM 2687 O O . ARG A 1 336 ? -25.260 1.629 23.424 1.00 74.50 336 ARG A O 1
ATOM 2694 N N . THR A 1 337 ? -23.289 1.784 24.495 1.00 74.44 337 THR A N 1
ATOM 2695 C CA . THR A 1 337 ? -23.843 1.502 25.819 1.00 74.44 337 THR A CA 1
ATOM 2696 C C . THR A 1 337 ? -24.439 2.788 26.380 1.00 74.44 337 THR A C 1
ATOM 2698 O O . THR A 1 337 ? -23.709 3.725 26.693 1.00 74.44 337 THR A O 1
ATOM 2701 N N . VAL A 1 338 ? -25.766 2.846 26.511 1.00 76.38 338 VAL A N 1
ATOM 2702 C CA . VAL A 1 338 ? -26.452 3.938 27.215 1.00 76.38 338 VAL A CA 1
ATOM 2703 C C . VAL A 1 338 ? -26.593 3.537 28.678 1.00 76.38 338 VAL A C 1
ATOM 2705 O O . VAL A 1 338 ? -27.437 2.713 29.025 1.00 76.38 338 VAL A O 1
ATOM 2708 N N . GLN A 1 339 ? -25.757 4.108 29.543 1.00 62.66 339 GLN A N 1
ATOM 2709 C CA . GLN A 1 339 ? -25.961 4.012 30.985 1.00 62.66 339 GLN A CA 1
ATOM 2710 C C . GLN A 1 339 ? -26.969 5.082 31.402 1.00 62.66 339 GLN A C 1
ATOM 2712 O O . GLN A 1 339 ? -26.639 6.261 31.504 1.00 62.66 339 GLN A O 1
ATOM 2717 N N . VAL A 1 340 ? -28.221 4.671 31.612 1.00 71.12 340 VAL A N 1
ATOM 2718 C CA . VAL A 1 340 ? -29.244 5.545 32.196 1.00 71.12 340 VAL A CA 1
ATOM 2719 C C . VAL A 1 340 ? -29.023 5.572 33.704 1.00 71.12 340 VAL A C 1
ATOM 2721 O O . VAL A 1 340 ? -29.656 4.838 34.462 1.00 71.12 340 VAL A O 1
ATOM 2724 N N . SER A 1 341 ? -28.093 6.413 34.143 1.00 58.69 341 SER A N 1
ATOM 2725 C CA . SER A 1 341 ? -27.992 6.781 35.549 1.00 58.69 341 SER A CA 1
ATOM 2726 C C . SER A 1 341 ? -29.172 7.687 35.857 1.00 58.69 341 SER A C 1
ATOM 2728 O O . SER A 1 341 ? -29.162 8.875 35.538 1.00 58.69 341 SER A O 1
ATOM 2730 N N . ARG A 1 342 ? -30.226 7.123 36.451 1.00 55.56 342 ARG A N 1
ATOM 2731 C CA . ARG A 1 342 ? -31.223 7.941 37.135 1.00 55.56 342 ARG A CA 1
ATOM 2732 C C . ARG A 1 342 ? -30.448 8.611 38.261 1.00 55.56 342 ARG A C 1
ATOM 2734 O O . ARG A 1 342 ? -30.067 7.928 39.211 1.00 55.56 342 ARG A O 1
ATOM 2741 N N . ALA A 1 343 ? -30.145 9.902 38.127 1.00 53.91 343 ALA A N 1
ATOM 2742 C CA . ALA A 1 343 ? -29.783 10.679 39.295 1.00 53.91 343 ALA A CA 1
ATOM 2743 C C . ALA A 1 343 ? -30.902 10.393 40.297 1.00 53.91 343 ALA A C 1
ATOM 2745 O O . ALA A 1 343 ? -32.075 10.642 40.006 1.00 53.91 343 ALA A O 1
ATOM 2746 N N . LYS A 1 344 ? -30.577 9.755 41.423 1.00 50.84 344 LYS A N 1
ATOM 2747 C CA . LYS A 1 344 ? -31.403 9.962 42.600 1.00 50.84 344 LYS A CA 1
ATOM 2748 C C . LYS A 1 344 ? -31.330 11.472 42.772 1.00 50.84 344 LYS A C 1
ATOM 2750 O O . LYS A 1 344 ? -30.288 11.978 43.168 1.00 50.84 344 LYS A O 1
ATOM 2755 N N . GLU A 1 345 ? -32.370 12.184 42.354 1.00 50.84 345 GLU A N 1
ATOM 2756 C CA . GLU A 1 345 ? -32.672 13.467 42.960 1.00 50.84 345 GLU A CA 1
ATOM 2757 C C . GLU A 1 345 ? -32.777 13.116 44.439 1.00 50.84 345 GLU A C 1
ATOM 2759 O O . GLU A 1 345 ? -33.773 12.530 44.865 1.00 50.84 345 GLU A O 1
ATOM 2764 N N . ALA A 1 346 ? -31.688 13.313 45.189 1.00 53.81 346 ALA A N 1
ATOM 2765 C CA . ALA A 1 346 ? -31.805 13.438 46.622 1.00 53.81 346 ALA A CA 1
ATOM 2766 C C . ALA A 1 346 ? -32.844 14.539 46.770 1.00 53.81 346 ALA A C 1
ATOM 2768 O O . ALA A 1 346 ? -32.651 15.663 46.294 1.00 53.81 346 ALA A O 1
ATOM 2769 N N . THR A 1 347 ? -34.029 14.180 47.255 1.00 60.09 347 THR A N 1
ATOM 2770 C CA . THR A 1 347 ? -35.020 15.204 47.534 1.00 60.09 347 THR A CA 1
ATOM 2771 C C . THR A 1 347 ? -34.344 16.159 48.509 1.00 60.09 347 THR A C 1
ATOM 2773 O O . THR A 1 347 ? -33.539 15.740 49.339 1.00 60.09 347 THR A O 1
ATOM 2776 N N . LYS A 1 348 ? -34.651 17.454 48.433 1.00 61.16 348 LYS A N 1
ATOM 2777 C CA . LYS A 1 348 ? -34.162 18.428 49.421 1.00 61.16 348 LYS A CA 1
ATOM 2778 C C . LYS A 1 348 ? -34.359 17.914 50.862 1.00 61.16 348 LYS A C 1
ATOM 2780 O O . LYS A 1 348 ? -33.575 18.209 51.749 1.00 61.16 348 LYS A O 1
ATOM 2785 N N . GLU A 1 349 ? -35.379 17.080 51.063 1.00 62.62 349 GLU A N 1
ATOM 2786 C CA . GLU A 1 349 ? -35.677 16.350 52.291 1.00 62.62 349 GLU A CA 1
ATOM 2787 C C . GLU A 1 349 ? -34.633 15.287 52.701 1.00 62.62 349 GLU A C 1
ATOM 2789 O O . GLU A 1 349 ? -34.362 15.153 53.891 1.00 62.62 349 GLU A O 1
ATOM 2794 N N . ASP A 1 350 ? -34.028 14.552 51.764 1.00 64.75 350 ASP A N 1
ATOM 2795 C CA . ASP A 1 350 ? -32.951 13.588 52.037 1.00 64.75 350 ASP A CA 1
ATOM 2796 C C . ASP A 1 350 ? -31.637 14.300 52.409 1.00 64.75 350 ASP A C 1
ATOM 2798 O O . ASP A 1 350 ? -30.948 13.877 53.338 1.00 64.75 350 ASP A O 1
ATOM 2802 N N . GLU A 1 351 ? -31.323 15.423 51.753 1.00 63.81 351 GLU A N 1
ATOM 2803 C CA . GLU A 1 351 ? -30.177 16.276 52.112 1.00 63.81 351 GLU A CA 1
ATOM 2804 C C . GLU A 1 351 ? -30.369 16.918 53.494 1.00 63.81 351 GLU A C 1
ATOM 2806 O O . GLU A 1 351 ? -29.456 16.910 54.318 1.00 63.81 351 GLU A O 1
ATOM 2811 N N . LEU A 1 352 ? -31.579 17.410 53.792 1.00 65.75 352 LEU A N 1
ATOM 2812 C CA . LEU A 1 352 ? -31.950 17.945 55.107 1.00 65.75 352 LEU A CA 1
ATOM 2813 C C . LEU A 1 352 ? -31.875 16.879 56.210 1.00 65.75 352 LEU A C 1
ATOM 2815 O O . LEU A 1 352 ? -31.447 17.191 57.320 1.00 65.75 352 LEU A O 1
ATOM 2819 N N . LYS A 1 353 ? -32.255 15.627 55.920 1.00 67.62 353 LYS A N 1
ATOM 2820 C CA . LYS A 1 353 ? -32.138 14.502 56.865 1.00 67.62 353 LYS A CA 1
ATOM 2821 C C . LYS A 1 353 ? -30.683 14.145 57.150 1.00 67.62 353 LYS A C 1
ATOM 2823 O O . LYS A 1 353 ? -30.326 14.050 58.319 1.00 67.62 353 LYS A O 1
ATOM 2828 N N . ALA A 1 354 ? -29.845 14.012 56.122 1.00 65.50 354 ALA A N 1
ATOM 2829 C CA . ALA A 1 354 ? -28.417 13.737 56.302 1.00 65.50 354 ALA A CA 1
ATOM 2830 C C . ALA A 1 354 ? -27.721 14.861 57.092 1.00 65.50 354 ALA A C 1
ATOM 2832 O O . ALA A 1 354 ? -26.961 14.603 58.023 1.00 65.50 354 ALA A O 1
ATOM 2833 N N . CYS A 1 355 ? -28.055 16.116 56.785 1.00 65.19 355 CYS A N 1
ATOM 2834 C CA . CYS A 1 355 ? -27.635 17.284 57.553 1.00 65.19 355 CYS A CA 1
ATOM 2835 C C . CYS A 1 355 ? -28.076 17.213 59.023 1.00 65.19 355 CYS A C 1
ATOM 2837 O O . CYS A 1 355 ? -27.261 17.429 59.916 1.00 65.19 355 CYS A O 1
ATOM 2839 N N . ALA A 1 356 ? -29.343 16.890 59.293 1.00 67.94 356 ALA A N 1
ATOM 2840 C CA . ALA A 1 356 ? -29.858 16.758 60.655 1.00 67.94 356 ALA A CA 1
ATOM 2841 C C . ALA A 1 356 ? -29.175 15.619 61.434 1.00 67.94 356 ALA A C 1
ATOM 2843 O O . ALA A 1 356 ? -28.908 15.772 62.624 1.00 67.94 356 ALA A O 1
ATOM 2844 N N . GLU A 1 357 ? -28.859 14.497 60.784 1.00 69.62 357 GLU A N 1
ATOM 2845 C CA . GLU A 1 357 ? -28.115 13.393 61.403 1.00 69.62 357 GLU A CA 1
ATOM 2846 C C . GLU A 1 357 ? -26.692 13.803 61.795 1.00 69.62 357 GLU A C 1
ATOM 2848 O O . GLU A 1 357 ? -26.258 13.495 62.905 1.00 69.62 357 GLU A O 1
ATOM 2853 N N . LEU A 1 358 ? -25.993 14.553 60.939 1.00 67.00 358 LEU A N 1
ATOM 2854 C CA . LEU A 1 358 ? -24.659 15.077 61.250 1.00 67.00 358 LEU A CA 1
ATOM 2855 C C . LEU A 1 358 ? -24.701 16.109 62.391 1.00 67.00 358 LEU A C 1
ATOM 2857 O O . LEU A 1 358 ? -23.840 16.096 63.268 1.00 67.00 358 LEU A O 1
ATOM 2861 N N . LEU A 1 359 ? -25.734 16.958 62.433 1.00 68.50 359 LEU A N 1
ATOM 2862 C CA . LEU A 1 359 ? -25.918 17.964 63.486 1.00 68.50 359 LEU A CA 1
ATOM 2863 C C . LEU A 1 359 ? -26.227 17.361 64.867 1.00 68.50 359 LEU A C 1
ATOM 2865 O O . LEU A 1 359 ? -25.849 17.944 65.883 1.00 68.50 359 LEU A O 1
ATOM 2869 N N . LYS A 1 360 ? -26.878 16.192 64.929 1.00 68.88 360 LYS A N 1
ATOM 2870 C CA . LYS A 1 360 ? -27.117 15.463 66.190 1.00 68.88 360 LYS A CA 1
ATOM 2871 C C . LYS A 1 360 ? -25.831 14.975 66.858 1.00 68.88 360 LYS A C 1
ATOM 2873 O O . LYS A 1 360 ? -25.845 14.718 68.057 1.00 68.88 360 LYS A O 1
ATOM 2878 N N . GLY A 1 361 ? -24.738 14.851 66.103 1.00 66.06 361 GLY A N 1
ATOM 2879 C CA . GLY A 1 361 ? -23.423 14.469 66.624 1.00 66.06 361 GLY A CA 1
ATOM 2880 C C . GLY A 1 361 ? -22.713 15.565 67.424 1.00 66.06 361 GLY A C 1
ATOM 2881 O O . GLY A 1 361 ? -21.611 15.331 67.905 1.00 66.06 361 GLY A O 1
ATOM 2882 N N . VAL A 1 362 ? -23.315 16.750 67.555 1.00 69.81 362 VAL A N 1
ATOM 2883 C CA . VAL A 1 362 ? -22.729 17.910 68.231 1.00 69.81 362 VAL A CA 1
ATOM 2884 C C . VAL A 1 362 ? -23.333 18.076 69.620 1.00 69.81 362 VAL A C 1
ATOM 2886 O O . VAL A 1 362 ? -24.537 18.297 69.758 1.00 69.81 362 VAL A O 1
ATOM 2889 N N . ASP A 1 363 ? -22.485 18.044 70.647 1.00 67.12 363 ASP A N 1
ATOM 2890 C CA . ASP A 1 363 ? -22.893 17.942 72.055 1.00 67.12 363 ASP A CA 1
ATOM 2891 C C . ASP A 1 363 ? -23.911 19.006 72.505 1.00 67.12 363 ASP A C 1
ATOM 2893 O O . ASP A 1 363 ? -24.882 18.688 73.191 1.00 67.12 363 ASP A O 1
ATOM 2897 N N . PHE A 1 364 ? -23.749 20.269 72.094 1.00 69.81 364 PHE A N 1
ATOM 2898 C CA . PHE A 1 364 ? -24.660 21.352 72.495 1.00 69.81 364 PHE A CA 1
ATOM 2899 C C . PHE A 1 364 ? -25.929 21.456 71.627 1.00 69.81 364 PHE A C 1
ATOM 2901 O O . PHE A 1 364 ? -26.864 22.169 71.998 1.00 69.81 364 PHE A O 1
ATOM 2908 N N . LEU A 1 365 ? -25.974 20.764 70.481 1.00 69.19 365 LEU A N 1
ATOM 2909 C CA . LEU A 1 365 ? -27.143 20.688 69.594 1.00 69.19 365 LEU A CA 1
ATOM 2910 C C . LEU A 1 365 ? -27.948 19.401 69.810 1.00 69.19 365 LEU A C 1
ATOM 2912 O O . LEU A 1 365 ? -29.093 19.330 69.375 1.00 69.19 365 LEU A O 1
ATOM 2916 N N . ALA A 1 366 ? -27.406 18.410 70.522 1.00 66.69 366 ALA A N 1
ATOM 2917 C CA . ALA A 1 366 ? -28.066 17.133 70.795 1.00 66.69 366 ALA A CA 1
ATOM 2918 C C . ALA A 1 366 ? -29.422 17.262 71.525 1.00 66.69 366 ALA A C 1
ATOM 2920 O O . ALA A 1 366 ? -30.250 16.356 71.452 1.00 66.69 366 ALA A O 1
ATOM 2921 N N . SER A 1 367 ? -29.670 18.382 72.216 1.00 66.69 367 SER A N 1
ATOM 2922 C CA . SER A 1 367 ? -30.929 18.674 72.920 1.00 66.69 367 SER A CA 1
ATOM 2923 C C . SER A 1 367 ? -32.033 19.265 72.029 1.00 66.69 367 SER A C 1
ATOM 2925 O O . SER A 1 367 ? -33.152 19.490 72.504 1.00 66.69 367 SER A O 1
ATOM 2927 N N . LEU A 1 368 ? -31.745 19.527 70.750 1.00 71.31 368 LEU A N 1
ATOM 2928 C CA . LEU A 1 368 ? -32.720 20.038 69.789 1.00 71.31 368 LEU A CA 1
ATOM 2929 C C . LEU A 1 368 ? -33.697 18.947 69.341 1.00 71.31 368 LEU A C 1
ATOM 2931 O O . LEU A 1 368 ? -33.322 17.796 69.112 1.00 71.31 368 LEU A O 1
ATOM 2935 N N . ALA A 1 369 ? -34.970 19.318 69.194 1.00 71.62 369 ALA A N 1
ATOM 2936 C CA . ALA A 1 369 ? -35.973 18.418 68.639 1.00 71.62 369 ALA A CA 1
ATOM 2937 C C . ALA A 1 369 ? -35.813 18.302 67.112 1.00 71.62 369 ALA A C 1
ATOM 2939 O O . ALA A 1 369 ? -35.271 19.193 66.459 1.00 71.62 369 ALA A O 1
ATOM 2940 N N . ASP A 1 370 ? -36.348 17.234 66.514 1.00 70.94 370 ASP A N 1
ATOM 2941 C CA . ASP A 1 370 ? -36.283 17.017 65.059 1.00 70.94 370 ASP A CA 1
ATOM 2942 C C . ASP A 1 370 ? -36.877 18.186 64.246 1.00 70.94 370 ASP A C 1
ATOM 2944 O O . ASP A 1 370 ? -36.397 18.493 63.154 1.00 70.94 370 ASP A O 1
ATOM 2948 N N . ASP A 1 371 ? -37.884 18.877 64.787 1.00 70.25 371 ASP A N 1
ATOM 2949 C CA . ASP A 1 371 ? -38.486 20.052 64.147 1.00 70.25 371 ASP A CA 1
ATOM 2950 C C . ASP A 1 371 ? -37.581 21.297 64.210 1.00 70.25 371 ASP A C 1
ATOM 2952 O O . ASP A 1 371 ? -37.568 22.090 63.265 1.00 70.25 371 ASP A O 1
ATOM 2956 N N . ASP A 1 372 ? -36.753 21.433 65.253 1.00 72.88 372 ASP A N 1
ATOM 2957 C CA . ASP A 1 372 ? -35.753 22.504 65.364 1.00 72.88 372 ASP A CA 1
ATOM 2958 C C . ASP A 1 372 ? -34.615 22.287 64.345 1.00 72.88 372 ASP A C 1
ATOM 2960 O O . ASP A 1 372 ? -34.157 23.232 63.696 1.00 72.88 372 ASP A O 1
ATOM 2964 N N . PHE A 1 373 ? -34.204 21.031 64.129 1.00 70.75 373 PHE A N 1
ATOM 2965 C CA . PHE A 1 373 ? -33.221 20.673 63.101 1.00 70.75 373 PHE A CA 1
ATOM 2966 C C . PHE A 1 373 ? -33.738 20.895 61.680 1.00 70.75 373 PHE A C 1
ATOM 2968 O O . PHE A 1 373 ? -32.984 21.358 60.825 1.00 70.75 373 PHE A O 1
ATOM 2975 N N . ARG A 1 374 ? -35.022 20.617 61.417 1.00 68.88 374 ARG A N 1
ATOM 2976 C CA . ARG A 1 374 ? -35.650 20.944 60.125 1.00 68.88 374 ARG A CA 1
ATOM 2977 C C . ARG A 1 374 ? -35.643 22.449 59.867 1.00 68.88 374 ARG A C 1
ATOM 2979 O O . ARG A 1 374 ? -35.260 22.868 58.777 1.00 68.88 374 ARG A O 1
ATOM 2986 N N . ALA A 1 375 ? -35.998 23.251 60.871 1.00 69.62 375 ALA A N 1
ATOM 2987 C CA . ALA A 1 375 ? -35.994 24.709 60.766 1.00 69.62 375 ALA A CA 1
ATOM 2988 C C . ALA A 1 375 ? -34.580 25.287 60.556 1.00 69.62 375 ALA A C 1
ATOM 2990 O O . ALA A 1 375 ? -34.414 26.251 59.807 1.00 69.62 375 ALA A O 1
ATOM 2991 N N . LEU A 1 376 ? -33.553 24.693 61.177 1.00 68.69 376 LEU A N 1
ATOM 2992 C CA . LEU A 1 376 ? -32.151 25.043 60.927 1.00 68.69 376 LEU A CA 1
ATOM 2993 C C . LEU A 1 376 ? -31.696 24.629 59.528 1.00 68.69 376 LEU A C 1
ATOM 2995 O O . LEU A 1 376 ? -31.048 25.416 58.841 1.00 68.69 376 LEU A O 1
ATOM 2999 N N . GLY A 1 377 ? -32.069 23.425 59.093 1.00 66.81 377 GLY A N 1
ATOM 3000 C CA . GLY A 1 377 ? -31.707 22.882 57.790 1.00 66.81 377 GLY A CA 1
ATOM 3001 C C . GLY A 1 377 ? -32.188 23.743 56.617 1.00 66.81 377 GLY A C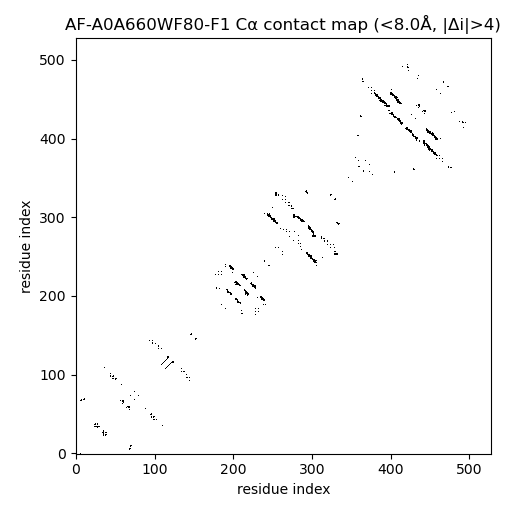 1
ATOM 3002 O O . GLY A 1 377 ? -31.470 23.868 55.629 1.00 66.81 377 GLY A O 1
ATOM 3003 N N . GLU A 1 378 ? -33.351 24.398 56.722 1.00 67.38 378 GLU A N 1
ATOM 3004 C CA . GLU A 1 378 ? -33.856 25.304 55.674 1.00 67.38 378 GLU A CA 1
ATOM 3005 C C . GLU A 1 378 ? -32.975 26.547 55.451 1.00 67.38 378 GLU A C 1
ATOM 3007 O O . GLU A 1 378 ? -32.947 27.086 54.341 1.00 67.38 378 GLU A O 1
ATOM 3012 N N . GLY A 1 379 ? -32.254 26.994 56.485 1.00 68.00 379 GLY A N 1
ATOM 3013 C CA . GLY A 1 379 ? -31.344 28.144 56.451 1.00 68.00 379 GLY A CA 1
ATOM 3014 C C . GLY A 1 379 ? -29.857 27.777 56.434 1.00 68.00 379 GLY A C 1
ATOM 3015 O O . GLY A 1 379 ? -29.013 28.676 56.452 1.00 68.00 379 GLY A O 1
ATOM 3016 N N . MET A 1 380 ? -29.535 26.482 56.422 1.00 76.31 380 MET A N 1
ATOM 3017 C CA . MET A 1 380 ? -28.171 25.969 56.496 1.00 76.31 380 MET A CA 1
ATOM 3018 C C . MET A 1 380 ? -27.597 25.713 55.103 1.00 76.31 380 MET A C 1
ATOM 3020 O O . MET A 1 380 ? -28.284 25.231 54.203 1.00 76.31 380 MET A O 1
ATOM 3024 N N . ARG A 1 381 ? -26.309 26.008 54.927 1.00 82.94 381 ARG A N 1
ATOM 3025 C CA . ARG A 1 381 ? -25.562 25.689 53.704 1.00 82.94 381 ARG A CA 1
ATOM 3026 C C . ARG A 1 381 ? -24.399 24.768 54.034 1.00 82.94 381 ARG A C 1
ATOM 3028 O O . ARG A 1 381 ? -23.682 25.021 54.995 1.00 82.94 381 ARG A O 1
ATOM 3035 N N . LEU A 1 382 ? -24.203 23.734 53.222 1.00 83.56 382 LEU A N 1
ATOM 3036 C CA . LEU A 1 382 ? -22.994 22.919 53.274 1.00 83.56 382 LEU A CA 1
ATOM 3037 C C . LEU A 1 382 ? -21.907 23.572 52.426 1.00 83.56 382 LEU A C 1
ATOM 3039 O O . LEU A 1 382 ? -22.150 23.933 51.273 1.00 83.56 382 LEU A O 1
ATOM 3043 N N . MET A 1 383 ? -20.717 23.721 52.994 1.00 86.00 383 MET A N 1
ATOM 3044 C CA . MET A 1 383 ? -19.543 24.221 52.286 1.00 86.00 383 MET A CA 1
ATOM 3045 C C . MET A 1 383 ? -18.368 23.274 52.491 1.00 86.00 383 MET A C 1
ATOM 3047 O O . MET A 1 383 ? -18.157 22.778 53.594 1.00 86.00 383 MET A O 1
ATOM 3051 N N . THR A 1 384 ? -17.607 23.033 51.429 1.00 88.31 384 THR A N 1
ATOM 3052 C CA . THR A 1 384 ? -16.417 22.179 51.449 1.00 88.31 384 THR A CA 1
ATOM 3053 C C . THR A 1 384 ? -15.188 23.006 51.115 1.00 88.31 384 THR A C 1
ATOM 3055 O O . THR A 1 384 ? -15.208 23.733 50.121 1.00 88.31 384 THR A O 1
ATOM 3058 N N . TYR A 1 385 ? -14.140 22.859 51.915 1.00 90.38 385 TYR A N 1
ATOM 3059 C CA . TYR A 1 385 ? -12.877 23.583 51.797 1.00 90.38 385 TYR A CA 1
ATOM 3060 C C . TYR A 1 385 ? -11.727 22.593 51.648 1.00 90.38 385 TYR A C 1
ATOM 3062 O O . TYR A 1 385 ? -11.727 21.541 52.294 1.00 90.38 385 TYR A O 1
ATOM 3070 N N . ALA A 1 386 ? -10.755 22.922 50.802 1.00 87.62 386 ALA A N 1
ATOM 3071 C CA . ALA A 1 386 ? -9.562 22.098 50.630 1.00 87.62 386 ALA A CA 1
ATOM 3072 C C . ALA A 1 386 ? -8.545 22.350 51.754 1.00 87.62 386 ALA A C 1
ATOM 3074 O O . ALA A 1 386 ? -8.507 23.429 52.351 1.00 87.62 386 ALA A O 1
ATOM 3075 N N . ALA A 1 387 ? -7.666 21.380 52.014 1.00 90.88 387 ALA A N 1
ATOM 3076 C CA . ALA A 1 387 ? -6.544 21.578 52.933 1.00 90.88 387 ALA A CA 1
ATOM 3077 C C . ALA A 1 387 ? -5.695 22.816 52.552 1.00 90.88 387 ALA A C 1
ATOM 3079 O O . ALA A 1 387 ? -5.274 22.979 51.405 1.00 90.88 387 ALA A O 1
ATOM 3080 N N . GLY A 1 388 ? -5.418 23.678 53.531 1.00 89.25 388 GLY A N 1
ATOM 3081 C CA . GLY A 1 388 ? -4.691 24.943 53.387 1.00 89.25 388 GLY A CA 1
ATOM 3082 C C . GLY A 1 388 ? -5.554 26.162 53.037 1.00 89.25 388 GLY A C 1
ATOM 3083 O O . GLY A 1 388 ? -5.019 27.268 52.968 1.00 89.25 388 GLY A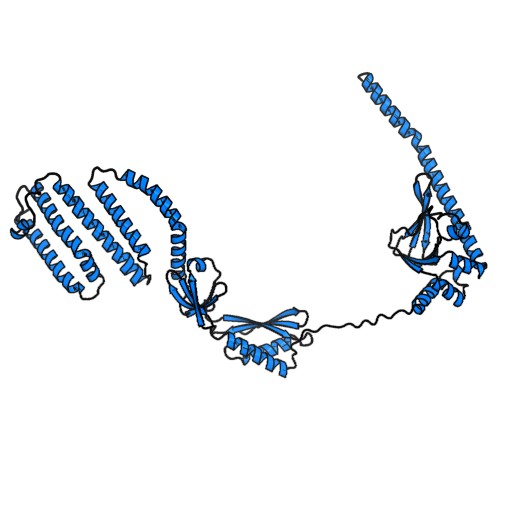 O 1
ATOM 3084 N N . GLU A 1 389 ? -6.860 25.997 52.816 1.00 93.06 389 GLU A N 1
ATOM 3085 C CA . GLU A 1 389 ? -7.771 27.098 52.482 1.00 93.06 389 GLU A CA 1
ATOM 3086 C C . GLU A 1 389 ? -8.204 27.888 53.734 1.00 93.06 389 GLU A C 1
ATOM 3088 O O . GLU A 1 389 ? -8.568 27.303 54.757 1.00 93.06 389 GLU A O 1
ATOM 3093 N N . GLU A 1 390 ? -8.164 29.227 53.668 1.00 93.62 390 GLU A N 1
ATOM 3094 C CA . GLU A 1 390 ? -8.672 30.106 54.734 1.00 93.62 390 GLU A CA 1
ATOM 3095 C C . GLU A 1 390 ? -10.204 30.176 54.664 1.00 93.62 390 GLU A C 1
ATOM 3097 O O . GLU A 1 390 ? -10.770 30.612 53.662 1.00 93.62 390 GLU A O 1
ATOM 3102 N N . ILE A 1 391 ? -10.879 29.784 55.745 1.00 93.50 391 ILE A N 1
ATOM 3103 C CA . ILE A 1 391 ? -12.344 29.765 55.828 1.00 93.50 391 ILE A CA 1
ATOM 3104 C C . ILE A 1 391 ? -12.884 31.126 56.284 1.00 93.50 391 ILE A C 1
ATOM 3106 O O . ILE A 1 391 ? -13.870 31.626 55.744 1.00 93.50 391 ILE A O 1
ATOM 3110 N N . VAL A 1 392 ? -12.240 31.737 57.283 1.00 93.50 392 VAL A N 1
ATOM 3111 C CA . VAL A 1 392 ? -12.510 33.112 57.741 1.00 93.50 392 VAL A CA 1
ATOM 3112 C C . VAL A 1 392 ? -11.206 33.791 58.128 1.00 93.50 392 VAL A C 1
ATOM 3114 O O . VAL A 1 392 ? -10.286 33.124 58.607 1.00 93.50 392 VAL A O 1
ATOM 3117 N N . ARG A 1 393 ? -11.136 35.119 58.000 1.00 92.44 393 ARG A N 1
ATOM 3118 C CA . ARG A 1 393 ? -9.947 35.894 58.369 1.00 92.44 393 ARG A CA 1
ATOM 3119 C C . ARG A 1 393 ? -10.213 36.846 59.533 1.00 92.44 393 ARG A C 1
ATOM 3121 O O . ARG A 1 393 ? -11.266 37.477 59.626 1.00 92.44 393 ARG A O 1
ATOM 3128 N N . GLN A 1 394 ? -9.229 36.986 60.421 1.00 91.69 394 GLN A N 1
ATOM 3129 C CA . GLN A 1 394 ? -9.297 37.938 61.530 1.00 91.69 394 GLN A CA 1
ATOM 3130 C C . GLN A 1 394 ? -9.534 39.375 61.031 1.00 91.69 394 GLN A C 1
ATOM 3132 O O . GLN A 1 394 ? -8.879 39.846 60.104 1.00 91.69 394 GLN A O 1
ATOM 3137 N N . GLY A 1 395 ? -10.426 40.102 61.705 1.00 86.94 395 GLY A N 1
ATOM 3138 C CA . GLY A 1 395 ? -10.756 41.498 61.413 1.00 86.94 395 GLY A CA 1
ATOM 3139 C C . GLY A 1 395 ? -11.843 41.690 60.351 1.00 86.94 395 GLY A C 1
ATOM 3140 O O . GLY A 1 395 ? -12.283 42.826 60.148 1.00 86.94 395 GLY A O 1
ATOM 3141 N N . GLU A 1 396 ? -12.304 40.617 59.709 1.00 87.88 396 GLU A N 1
ATOM 3142 C CA . GLU A 1 396 ? -13.463 40.654 58.815 1.00 87.88 396 GLU A CA 1
ATOM 3143 C C . GLU A 1 396 ? -14.774 40.729 59.601 1.00 87.88 396 GLU A C 1
ATOM 3145 O O . GLU A 1 396 ? -14.849 40.353 60.774 1.00 87.88 396 GLU A O 1
ATOM 3150 N N . GLU A 1 397 ? -15.823 41.238 58.962 1.00 84.62 397 GLU A N 1
ATOM 3151 C CA . GLU A 1 397 ? -17.173 41.146 59.516 1.00 84.62 397 GLU A CA 1
ATOM 3152 C C . GLU A 1 397 ? -17.685 39.710 59.376 1.00 84.62 397 GLU A C 1
ATOM 3154 O O . GLU A 1 397 ? -17.399 39.019 58.399 1.00 84.62 397 GLU A O 1
ATOM 3159 N N . GLY A 1 398 ? -18.394 39.226 60.394 1.00 79.50 398 GLY A N 1
ATOM 3160 C CA . GLY A 1 398 ? -18.818 37.836 60.473 1.00 79.50 398 GLY A CA 1
ATOM 3161 C C . GLY A 1 398 ? -20.303 37.702 60.749 1.00 79.50 398 GLY A C 1
ATOM 3162 O O . GLY A 1 398 ? -20.729 37.933 61.875 1.00 79.50 398 GLY A O 1
ATOM 3163 N N . GLU A 1 399 ? -21.070 37.271 59.748 1.00 83.19 399 GLU A N 1
ATOM 3164 C CA . GLU A 1 399 ? -22.514 37.014 59.886 1.00 83.19 399 GLU A CA 1
ATOM 3165 C C . GLU A 1 399 ? -22.877 35.526 59.879 1.00 83.19 399 GLU A C 1
ATOM 3167 O O . GLU A 1 399 ? -24.040 35.172 60.054 1.00 83.19 399 GLU A O 1
ATOM 3172 N N . ASP A 1 400 ? -21.882 34.655 59.739 1.00 88.88 400 ASP A N 1
ATOM 3173 C CA . ASP A 1 400 ? -22.076 33.212 59.658 1.00 88.88 400 ASP A CA 1
ATOM 3174 C C . ASP A 1 400 ? -21.463 32.491 60.867 1.00 88.88 400 ASP A C 1
ATOM 3176 O O . ASP A 1 400 ? -20.348 32.813 61.310 1.00 88.88 400 ASP A O 1
ATOM 3180 N N . PHE A 1 401 ? -22.207 31.513 61.378 1.00 87.38 401 PHE A N 1
ATOM 3181 C CA . PHE A 1 401 ? -21.780 30.499 62.335 1.00 87.38 401 PHE A CA 1
ATOM 3182 C C . PHE A 1 401 ? -21.378 29.244 61.564 1.00 87.38 401 PHE A C 1
ATOM 3184 O O . PHE A 1 401 ? -22.113 28.811 60.675 1.00 87.38 401 PHE A O 1
ATOM 3191 N N . PHE A 1 402 ? -20.246 28.647 61.917 1.00 90.19 402 PHE A N 1
ATOM 3192 C CA . PHE A 1 402 ? -19.716 27.468 61.243 1.00 90.19 402 PHE A CA 1
ATOM 3193 C C . PHE A 1 402 ? -19.629 26.302 62.210 1.00 90.19 402 PHE A C 1
ATOM 3195 O O . PHE A 1 402 ? -19.106 26.443 63.314 1.00 90.19 402 PHE A O 1
ATOM 3202 N N . LEU A 1 403 ? -20.085 25.142 61.765 1.00 87.38 403 LEU A N 1
ATOM 3203 C CA . LEU A 1 403 ? -19.948 23.883 62.474 1.00 87.38 403 LEU A CA 1
ATOM 3204 C C . LEU A 1 403 ? -19.167 22.887 61.614 1.00 87.38 403 LEU A C 1
ATOM 3206 O O . LEU A 1 403 ? -19.507 22.687 60.447 1.00 87.38 403 LEU A O 1
ATOM 3210 N N . LEU A 1 404 ? -18.158 22.247 62.200 1.00 87.88 404 LEU A N 1
ATOM 3211 C CA . LEU A 1 404 ? -17.316 21.248 61.550 1.00 87.88 404 LEU A CA 1
ATOM 3212 C C . LEU A 1 404 ? -18.025 19.891 61.516 1.00 87.88 404 LEU A C 1
ATOM 3214 O O . LEU A 1 404 ? -18.181 19.240 62.548 1.00 87.88 404 LEU A O 1
ATOM 3218 N N . LEU A 1 405 ? -18.459 19.465 60.328 1.00 84.19 405 LEU A N 1
ATOM 3219 C CA . LEU A 1 405 ? -19.102 18.160 60.129 1.00 84.19 405 LEU A CA 1
ATOM 3220 C C . LEU A 1 405 ? -18.087 17.061 59.815 1.00 84.19 405 LEU A C 1
ATOM 3222 O O . LEU A 1 405 ? -18.315 15.905 60.157 1.00 84.19 405 LEU A O 1
ATOM 3226 N N . ASP A 1 406 ? -16.987 17.423 59.157 1.00 84.06 406 ASP A N 1
ATOM 3227 C CA . ASP A 1 406 ? -15.862 16.538 58.864 1.00 84.06 406 ASP A CA 1
ATOM 3228 C C . ASP A 1 406 ? -14.597 17.370 58.612 1.00 84.06 406 ASP A C 1
ATOM 3230 O O . ASP A 1 406 ? -14.695 18.467 58.056 1.00 84.06 406 ASP A O 1
ATOM 3234 N N . GLY A 1 407 ? -13.429 16.860 59.005 1.00 88.31 407 GLY A N 1
ATOM 3235 C CA . GLY A 1 407 ? -12.130 17.524 58.842 1.00 88.31 407 GLY A CA 1
ATOM 3236 C C . GLY A 1 407 ? -11.535 18.124 60.123 1.00 88.31 407 GLY A C 1
ATOM 3237 O O . GLY A 1 407 ? -12.027 17.924 61.235 1.00 88.31 407 GLY A O 1
ATOM 3238 N N . GLU A 1 408 ? -10.427 18.848 59.967 1.00 93.56 408 GLU A N 1
ATOM 3239 C CA . GLU A 1 408 ? -9.714 19.542 61.046 1.00 93.56 408 GLU A CA 1
ATOM 3240 C C . GLU A 1 408 ? -9.289 20.938 60.572 1.00 93.56 408 GLU A C 1
ATOM 3242 O O . GLU A 1 408 ? -8.842 21.106 59.434 1.00 93.56 408 GLU A O 1
ATOM 3247 N N . VAL A 1 409 ? -9.419 21.944 61.440 1.00 95.81 409 VAL A N 1
ATOM 3248 C CA . VAL A 1 409 ? -9.053 23.339 61.146 1.00 95.81 409 VAL A CA 1
ATOM 3249 C C . VAL A 1 409 ? -8.122 23.901 62.218 1.00 95.81 409 VAL A C 1
ATOM 3251 O O . VAL A 1 409 ? -8.219 23.566 63.399 1.00 95.81 409 VAL A O 1
ATOM 3254 N N . GLU A 1 410 ? -7.223 24.790 61.817 1.00 96.00 410 GLU A N 1
ATOM 3255 C CA . GLU A 1 410 ? -6.351 25.555 62.703 1.00 96.00 410 GLU A CA 1
ATOM 3256 C C . GLU A 1 410 ? -6.917 26.959 62.922 1.00 96.00 410 GLU A C 1
ATOM 3258 O O . GLU A 1 410 ? -7.388 27.601 61.984 1.00 96.00 410 GLU A O 1
ATOM 3263 N N . VAL A 1 411 ? -6.845 27.455 64.159 1.00 93.94 411 VAL A N 1
ATOM 3264 C CA . VAL A 1 411 ? -7.250 28.813 64.531 1.00 93.94 411 VAL A CA 1
ATOM 3265 C C . VAL A 1 411 ? -6.009 29.619 64.900 1.00 93.94 411 VAL A C 1
ATOM 3267 O O . VAL A 1 411 ? -5.280 29.263 65.832 1.00 93.94 411 VAL A O 1
ATOM 3270 N N . THR A 1 412 ? -5.782 30.740 64.217 1.00 92.44 412 THR A N 1
ATOM 3271 C CA . THR A 1 412 ? -4.620 31.613 64.431 1.00 92.44 412 THR A CA 1
ATOM 3272 C C . THR A 1 412 ? -5.031 33.060 64.710 1.00 92.44 412 THR A C 1
ATOM 3274 O O . THR A 1 412 ? -6.013 33.572 64.172 1.00 92.44 412 THR A O 1
ATOM 3277 N N . LYS A 1 413 ? -4.280 33.755 65.571 1.00 91.31 413 LYS A N 1
ATOM 3278 C CA . LYS A 1 413 ? -4.427 35.196 65.816 1.00 91.31 413 LYS A CA 1
ATOM 3279 C C . LYS A 1 413 ? -3.205 35.954 65.327 1.00 91.31 413 LYS A C 1
ATOM 3281 O O . LYS A 1 413 ? -2.073 35.567 65.586 1.00 91.31 413 LYS A O 1
ATOM 3286 N N . THR A 1 414 ? -3.433 37.069 64.653 1.00 88.00 414 THR A N 1
ATOM 3287 C CA . THR A 1 414 ? -2.382 37.977 64.196 1.00 88.00 414 THR A CA 1
ATOM 3288 C C . THR A 1 414 ? -1.944 38.872 65.354 1.00 88.00 414 THR A C 1
ATOM 3290 O O . THR A 1 414 ? -2.756 39.617 65.912 1.00 88.00 414 THR A O 1
ATOM 3293 N N . ALA A 1 415 ? -0.669 38.788 65.729 1.00 83.88 415 ALA A N 1
ATOM 3294 C CA . ALA A 1 415 ? -0.038 39.629 66.741 1.00 83.88 415 ALA A CA 1
ATOM 3295 C C . ALA A 1 415 ? 0.244 41.051 66.218 1.00 83.88 415 ALA A C 1
ATOM 3297 O O . ALA A 1 415 ? 0.143 41.335 65.024 1.00 83.88 415 ALA A O 1
ATOM 3298 N N . SER A 1 416 ? 0.622 41.968 67.114 1.00 77.69 416 SER A N 1
ATOM 3299 C CA . SER A 1 416 ? 0.887 43.379 66.779 1.00 77.69 416 SER A CA 1
ATOM 3300 C C . SER A 1 416 ? 2.069 43.594 65.823 1.00 77.69 416 SER A C 1
ATOM 3302 O O . SER A 1 416 ? 2.194 44.673 65.247 1.00 77.69 416 SER A O 1
ATOM 3304 N N . ASP A 1 417 ? 2.920 42.585 65.630 1.00 78.00 417 ASP A N 1
ATOM 3305 C CA . ASP A 1 417 ? 4.026 42.572 64.668 1.00 78.00 417 ASP A CA 1
ATOM 3306 C C . ASP A 1 417 ? 3.665 41.915 63.319 1.00 78.00 417 ASP A C 1
ATOM 3308 O O . ASP A 1 417 ? 4.527 41.790 62.449 1.00 78.00 417 ASP A O 1
ATOM 3312 N N . GLY A 1 418 ? 2.405 41.507 63.138 1.00 76.38 418 GLY A N 1
ATOM 3313 C CA . GLY A 1 418 ? 1.887 40.897 61.914 1.00 76.38 418 GLY A CA 1
ATOM 3314 C C . GLY A 1 418 ? 2.098 39.384 61.795 1.00 76.38 418 GLY A C 1
ATOM 3315 O O . GLY A 1 418 ? 1.686 38.813 60.786 1.00 76.38 418 GLY A O 1
ATOM 3316 N N . ARG A 1 419 ? 2.712 38.709 62.780 1.00 84.38 419 ARG A N 1
ATOM 3317 C CA . ARG A 1 419 ? 2.847 37.240 62.762 1.00 84.38 419 ARG A CA 1
ATOM 3318 C C . ARG A 1 419 ? 1.570 36.547 63.233 1.00 84.38 419 ARG A C 1
ATOM 3320 O O . ARG A 1 419 ? 0.889 37.039 64.128 1.00 84.38 419 ARG A O 1
ATOM 3327 N N . GLN A 1 420 ? 1.270 35.389 62.647 1.00 86.38 420 GLN A N 1
ATOM 3328 C CA . GLN A 1 420 ? 0.175 34.530 63.091 1.00 86.38 420 GLN A CA 1
ATOM 3329 C C . GLN A 1 420 ? 0.639 33.622 64.237 1.00 86.38 420 GLN A C 1
ATOM 3331 O O . GLN A 1 420 ? 1.680 32.975 64.143 1.00 86.38 420 GLN A O 1
ATOM 3336 N N . VAL A 1 421 ? -0.142 33.588 65.311 1.00 89.25 421 VAL A N 1
ATOM 3337 C CA . VAL A 1 421 ? 0.064 32.766 66.504 1.00 89.25 421 VAL A CA 1
ATOM 3338 C C . VAL A 1 421 ? -1.080 31.763 66.583 1.00 89.25 421 VAL A C 1
ATOM 3340 O O . VAL A 1 421 ? -2.242 32.164 66.669 1.00 89.25 421 VAL A O 1
ATOM 3343 N N . THR A 1 422 ? -0.775 30.468 66.557 1.00 89.94 422 THR A N 1
ATOM 3344 C CA . THR A 1 422 ? -1.786 29.414 66.707 1.00 89.94 422 THR A CA 1
ATOM 3345 C C . THR A 1 422 ? -2.383 29.453 68.110 1.00 89.94 422 THR A C 1
ATOM 3347 O O . THR A 1 422 ? -1.666 29.373 69.108 1.00 89.94 422 THR A O 1
ATOM 3350 N N . VAL A 1 423 ? -3.708 29.576 68.188 1.00 88.31 423 VAL A N 1
ATOM 3351 C CA . VAL A 1 423 ? -4.459 29.592 69.453 1.00 88.31 423 VAL A CA 1
ATOM 3352 C C . VAL A 1 423 ? -5.166 28.264 69.735 1.00 88.31 423 VAL A C 1
ATOM 3354 O O . VAL A 1 423 ? -5.558 28.017 70.875 1.00 88.31 423 VAL A O 1
ATOM 3357 N N . GLY A 1 424 ? -5.291 27.391 68.731 1.00 88.94 424 GLY A N 1
ATOM 3358 C CA . GLY A 1 424 ? -5.791 26.024 68.880 1.00 88.94 424 GLY A CA 1
ATOM 3359 C C . GLY A 1 424 ? -6.131 25.367 67.542 1.00 88.94 424 GLY A C 1
ATOM 3360 O O . GLY A 1 424 ? -6.086 26.016 66.499 1.00 88.94 424 GLY A O 1
ATOM 3361 N N . THR A 1 425 ? -6.503 24.089 67.588 1.00 92.06 425 THR A N 1
ATOM 3362 C CA . THR A 1 425 ? -7.115 23.360 66.466 1.00 92.06 425 THR A CA 1
ATOM 3363 C C . THR A 1 425 ? -8.522 22.906 66.851 1.00 92.06 425 THR A C 1
ATOM 3365 O O . THR A 1 425 ? -8.792 22.672 68.032 1.00 92.06 425 THR A O 1
ATOM 3368 N N . LEU A 1 426 ? -9.421 22.833 65.870 1.00 91.19 426 LEU A N 1
ATOM 3369 C CA . LEU A 1 426 ? -10.804 22.380 66.024 1.00 91.19 426 LEU A CA 1
ATOM 3370 C C . LEU A 1 426 ? -11.044 21.162 65.129 1.00 91.19 426 LEU A C 1
ATOM 3372 O O . LEU A 1 426 ? -10.542 21.111 64.004 1.00 91.19 426 LEU A O 1
ATOM 3376 N N . LYS A 1 427 ? -11.810 20.195 65.628 1.00 90.25 427 LYS A N 1
ATOM 3377 C CA . LYS A 1 427 ? -12.090 18.904 64.982 1.00 90.25 427 LYS A CA 1
ATOM 3378 C C . LYS A 1 427 ? -13.583 18.707 64.762 1.00 90.25 427 LYS A C 1
ATOM 3380 O O . LYS A 1 427 ? -14.395 19.523 65.183 1.00 90.25 427 LYS A O 1
ATOM 3385 N N . THR A 1 428 ? -13.947 17.636 64.061 1.00 86.31 428 THR A N 1
ATOM 3386 C CA . THR A 1 428 ? -15.346 17.272 63.813 1.00 86.31 428 THR A CA 1
ATOM 3387 C C . THR A 1 428 ? -16.183 17.362 65.092 1.00 86.31 428 THR A C 1
ATOM 3389 O O . THR A 1 428 ? -15.813 16.785 66.114 1.00 86.31 428 THR A O 1
ATOM 3392 N N . GLY A 1 429 ? -17.303 18.083 65.026 1.00 80.19 429 GLY A N 1
ATOM 3393 C CA . GLY A 1 429 ? -18.171 18.394 66.164 1.00 80.19 429 GLY A CA 1
ATOM 3394 C C . GLY A 1 429 ? -17.932 19.777 66.782 1.00 80.19 429 GLY A C 1
ATOM 3395 O O . GLY A 1 429 ? -18.847 20.338 67.385 1.00 80.19 429 GLY A O 1
ATOM 3396 N N . ASP A 1 430 ? -16.753 20.370 66.585 1.00 86.69 430 ASP A N 1
ATOM 3397 C CA . ASP A 1 430 ? -16.466 21.734 67.025 1.00 86.69 430 ASP A CA 1
ATOM 3398 C C . ASP A 1 430 ? -17.100 22.779 66.096 1.00 86.69 430 ASP A C 1
ATOM 3400 O O . ASP A 1 430 ? -17.423 22.537 64.933 1.00 86.69 430 ASP A O 1
ATOM 3404 N N . PHE A 1 431 ? -17.233 24.000 66.605 1.00 88.25 431 PHE A N 1
ATOM 3405 C CA . PHE A 1 431 ? -17.789 25.140 65.878 1.00 88.25 431 PHE A CA 1
ATOM 3406 C C . PHE A 1 431 ? -16.903 26.377 65.997 1.00 88.25 431 PHE A C 1
ATOM 3408 O O . PHE A 1 431 ? -16.087 26.472 66.915 1.00 88.25 431 PHE A O 1
ATOM 3415 N N . PHE A 1 432 ? -17.084 27.358 65.117 1.00 89.81 432 PHE A N 1
ATOM 3416 C CA . PHE A 1 432 ? -16.430 28.662 65.207 1.00 89.81 432 PHE A CA 1
ATOM 3417 C C . PHE A 1 432 ? -17.259 29.772 64.553 1.00 89.81 432 PHE A C 1
ATOM 3419 O O . PHE A 1 432 ? -18.210 29.544 63.805 1.00 89.81 432 PHE A O 1
ATOM 3426 N N . GLY A 1 433 ? -16.875 31.015 64.836 1.00 86.19 433 GLY A N 1
ATOM 3427 C CA . GLY A 1 433 ? -17.546 32.205 64.322 1.00 86.19 433 GLY A CA 1
ATOM 3428 C C . GLY A 1 433 ? -18.656 32.743 65.227 1.00 86.19 433 GLY A C 1
ATOM 3429 O O . GLY A 1 433 ? -19.219 33.798 64.939 1.00 86.19 433 GLY A O 1
ATOM 3430 N N . GLU A 1 434 ? -18.895 32.081 66.353 1.00 82.69 434 GLU A N 1
ATOM 3431 C CA . GLU A 1 434 ? -19.814 32.452 67.423 1.00 82.69 434 GLU A CA 1
ATOM 3432 C C . GLU A 1 434 ? -19.482 33.814 68.041 1.00 82.69 434 GLU A C 1
ATOM 3434 O O . GLU A 1 434 ? -20.390 34.571 68.375 1.00 82.69 434 GLU A O 1
ATOM 3439 N N . MET A 1 435 ? -18.189 34.152 68.147 1.00 79.31 435 MET A N 1
ATOM 3440 C CA . MET A 1 435 ? -17.733 35.393 68.783 1.00 79.31 435 MET A CA 1
ATOM 3441 C C . MET A 1 435 ? -18.293 36.617 68.059 1.00 79.31 435 MET A C 1
ATOM 3443 O O . MET A 1 435 ? -18.922 37.464 68.681 1.00 79.31 435 MET A O 1
ATOM 3447 N N . ALA A 1 436 ? -18.158 36.657 66.731 1.00 81.69 436 ALA A N 1
ATOM 3448 C CA . ALA A 1 436 ? -18.641 37.779 65.929 1.00 81.69 436 ALA A CA 1
ATOM 3449 C C . ALA A 1 436 ? -20.172 37.935 65.997 1.00 81.69 436 ALA A C 1
ATOM 3451 O O . ALA A 1 436 ? -20.700 39.046 65.982 1.00 81.69 436 ALA A O 1
ATOM 3452 N N . LEU A 1 437 ? -20.893 36.820 66.133 1.00 80.00 437 LEU A N 1
ATOM 3453 C CA . LEU A 1 437 ? -22.352 36.814 66.199 1.00 80.00 437 LEU A CA 1
ATOM 3454 C C . LEU A 1 437 ? -22.907 37.221 67.565 1.00 80.00 437 LEU A C 1
ATOM 3456 O O . LEU A 1 437 ? -23.958 37.861 67.621 1.00 80.00 437 LEU A O 1
ATOM 3460 N N . LEU A 1 438 ? -22.229 36.831 68.648 1.00 75.62 438 LEU A N 1
ATOM 3461 C CA . LEU A 1 438 ? -22.698 37.019 70.022 1.00 75.62 438 LEU A CA 1
ATOM 3462 C C . LEU A 1 438 ? -22.181 38.307 70.661 1.00 75.62 438 LEU A C 1
ATOM 3464 O O . LEU A 1 438 ? -22.936 38.961 71.379 1.00 75.62 438 LEU A O 1
ATOM 3468 N N . THR A 1 439 ? -20.929 38.692 70.403 1.00 73.56 439 THR A N 1
ATOM 3469 C CA . THR A 1 439 ? -20.353 39.932 70.951 1.00 73.56 439 THR A CA 1
ATOM 3470 C C . THR A 1 439 ? -20.557 41.125 70.019 1.00 73.56 439 THR A C 1
ATOM 3472 O O . THR A 1 439 ? -20.506 42.267 70.468 1.00 73.56 439 THR A O 1
ATOM 3475 N N . GLY A 1 440 ? -20.846 40.875 68.735 1.00 72.25 440 GLY A N 1
ATOM 3476 C CA . GLY A 1 440 ? -20.982 41.906 67.703 1.00 72.25 440 GLY A CA 1
ATOM 3477 C C . GLY A 1 440 ? -19.645 42.449 67.192 1.00 72.25 440 GLY A C 1
ATOM 3478 O O . GLY A 1 440 ? -19.637 43.369 66.373 1.00 72.25 440 GLY A O 1
ATOM 3479 N N . ASP A 1 441 ? -18.527 41.892 67.660 1.00 78.50 441 ASP A N 1
ATOM 3480 C CA . ASP A 1 441 ? -17.190 42.256 67.206 1.00 78.50 441 ASP A CA 1
ATOM 3481 C C . ASP A 1 441 ? -16.863 41.642 65.833 1.00 78.50 441 ASP A C 1
ATOM 3483 O O . ASP A 1 441 ? -17.522 40.730 65.334 1.00 78.50 441 ASP A O 1
ATOM 3487 N N . LYS A 1 442 ? -15.779 42.118 65.216 1.00 87.25 442 LYS A N 1
ATOM 3488 C CA . LYS A 1 442 ? -15.193 41.489 64.022 1.00 87.25 442 LYS A CA 1
ATOM 3489 C C . LYS A 1 442 ? -14.627 40.103 64.350 1.00 87.25 442 LYS A C 1
ATOM 3491 O O . LYS A 1 442 ? -14.341 39.797 65.508 1.00 87.25 442 LYS A O 1
ATOM 3496 N N . ARG A 1 443 ? -14.400 39.271 63.326 1.00 89.81 443 ARG A N 1
ATOM 3497 C CA . ARG A 1 443 ? -13.744 37.957 63.458 1.00 89.81 443 ARG A CA 1
ATOM 3498 C C . ARG A 1 443 ? -12.462 38.099 64.283 1.00 89.81 443 ARG A C 1
ATOM 3500 O O . ARG A 1 443 ? -11.569 38.873 63.944 1.00 89.81 443 ARG A O 1
ATOM 3507 N N . THR A 1 444 ? -12.376 37.366 65.385 1.00 85.56 444 THR A N 1
ATOM 3508 C CA . THR A 1 444 ? -11.312 37.519 66.391 1.00 85.56 444 THR A CA 1
ATOM 3509 C C . THR A 1 444 ? -10.045 36.729 66.062 1.00 85.56 444 THR A C 1
ATOM 3511 O O . THR A 1 444 ? -9.010 36.965 66.686 1.00 85.56 444 THR A O 1
ATOM 3514 N N . ALA A 1 445 ? -10.123 35.809 65.098 1.00 89.81 445 ALA A N 1
ATOM 3515 C CA . ALA A 1 445 ? -9.056 34.930 64.637 1.00 89.81 445 ALA A CA 1
ATOM 3516 C C . ALA A 1 445 ? -9.285 34.534 63.166 1.00 89.81 445 ALA A C 1
ATOM 3518 O O . ALA A 1 445 ? -10.407 34.636 62.661 1.00 89.81 445 ALA A O 1
ATOM 3519 N N . THR A 1 446 ? -8.222 34.094 62.499 1.00 93.25 446 THR A N 1
ATOM 3520 C CA . THR A 1 446 ? -8.262 33.429 61.192 1.00 93.25 446 THR A CA 1
ATOM 3521 C C . THR A 1 446 ? -8.436 31.929 61.415 1.00 93.25 446 THR A C 1
ATOM 3523 O O . THR A 1 446 ? -7.863 31.383 62.359 1.00 93.25 446 THR A O 1
ATOM 3526 N N . VAL A 1 447 ? -9.229 31.267 60.574 1.00 95.50 447 VAL A N 1
ATOM 3527 C CA . VAL A 1 447 ? -9.426 29.811 60.614 1.00 95.50 447 VAL A CA 1
ATOM 3528 C C . VAL A 1 447 ? -9.052 29.225 59.261 1.00 95.50 447 VAL A C 1
ATOM 3530 O O . VAL A 1 447 ? -9.596 29.653 58.242 1.00 95.50 447 VAL A O 1
ATOM 3533 N N . THR A 1 448 ? -8.156 28.243 59.259 1.00 95.12 448 THR A N 1
ATOM 3534 C CA . THR A 1 448 ? -7.605 27.620 58.049 1.00 95.12 448 THR A CA 1
ATOM 3535 C C . THR A 1 448 ? -7.803 26.116 58.097 1.00 95.12 448 THR A C 1
ATOM 3537 O O . THR A 1 448 ? -7.588 25.488 59.132 1.00 95.12 448 THR A O 1
ATOM 3540 N N . SER A 1 449 ? -8.195 25.518 56.979 1.00 95.12 449 SER A N 1
ATOM 3541 C CA . SER A 1 449 ? -8.376 24.073 56.883 1.00 95.12 449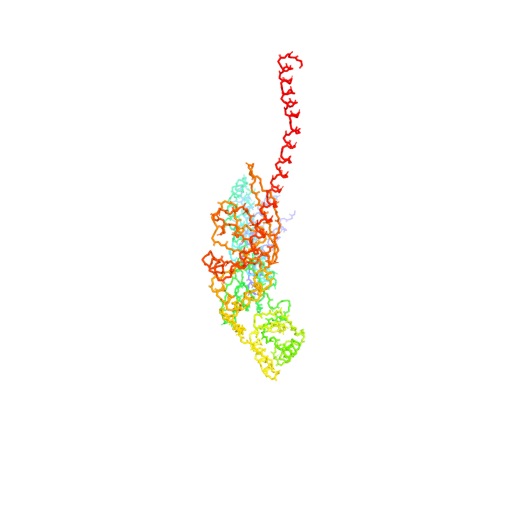 SER A CA 1
ATOM 3542 C C . SER A 1 449 ? -7.042 23.324 56.934 1.00 95.12 449 SER A C 1
ATOM 3544 O O . SER A 1 449 ? -6.123 23.665 56.193 1.00 95.12 449 SER A O 1
ATOM 3546 N N . LEU A 1 450 ? -6.920 22.288 57.768 1.00 93.31 450 LEU A N 1
ATOM 3547 C CA . LEU A 1 450 ? -5.747 21.398 57.809 1.00 93.31 450 LEU A CA 1
ATOM 3548 C C . LEU A 1 450 ? -5.940 20.136 56.953 1.00 93.31 450 LEU A C 1
ATOM 3550 O O . LEU A 1 450 ? -4.965 19.605 56.421 1.00 93.31 450 LEU A O 1
ATOM 3554 N N . SER A 1 451 ? -7.183 19.683 56.778 1.00 91.19 451 SER A N 1
ATOM 3555 C CA . SER A 1 451 ? -7.576 18.618 55.843 1.00 91.19 451 SER A CA 1
ATOM 3556 C C . SER A 1 451 ? -8.696 19.094 54.916 1.00 91.19 451 SER A C 1
ATOM 3558 O O . SER A 1 451 ? -9.119 20.244 55.004 1.00 91.19 451 SER A O 1
ATOM 3560 N N . ASP A 1 452 ? -9.186 18.237 54.022 1.00 90.31 452 ASP A N 1
ATOM 3561 C CA . ASP A 1 452 ? -10.452 18.517 53.343 1.00 90.31 452 ASP A CA 1
ATOM 3562 C C . ASP A 1 452 ? -11.554 18.580 54.410 1.00 90.31 452 ASP A C 1
ATOM 3564 O O . ASP A 1 452 ? -11.666 17.676 55.242 1.00 90.31 452 ASP A O 1
ATOM 3568 N N . THR A 1 453 ? -12.292 19.687 54.434 1.00 89.06 453 THR A N 1
ATOM 3569 C CA . THR A 1 453 ? -13.196 20.035 55.534 1.00 89.06 453 THR A CA 1
ATOM 3570 C C . THR A 1 453 ? -14.591 20.322 55.015 1.00 89.06 453 THR A C 1
ATOM 3572 O O . THR A 1 453 ? -14.765 21.090 54.069 1.00 89.06 453 THR A O 1
ATOM 3575 N N . THR A 1 454 ? -15.597 19.761 55.683 1.00 88.00 454 THR A N 1
ATOM 3576 C CA . THR A 1 454 ? -17.013 20.025 55.417 1.00 88.00 454 THR A CA 1
ATOM 3577 C C . THR A 1 454 ? -17.636 20.797 56.574 1.00 88.00 454 THR A C 1
ATOM 3579 O O . THR A 1 454 ? -17.571 20.377 57.731 1.00 88.00 454 THR A O 1
ATOM 3582 N N . LEU A 1 455 ? -18.275 21.921 56.254 1.00 88.75 455 LEU A N 1
ATOM 3583 C CA . LEU A 1 455 ? -18.900 22.833 57.205 1.00 88.75 455 LEU A CA 1
ATOM 3584 C C . LEU A 1 455 ? -20.403 22.939 56.988 1.00 88.75 455 LEU A C 1
ATOM 3586 O O . LEU A 1 455 ? -20.869 23.116 55.862 1.00 88.75 455 LEU A O 1
ATOM 3590 N N . ALA A 1 456 ? -21.141 22.945 58.092 1.00 86.38 456 ALA A N 1
ATOM 3591 C CA . ALA A 1 456 ? -22.490 23.482 58.166 1.00 86.38 456 ALA A CA 1
ATOM 3592 C C . ALA A 1 456 ? -22.419 24.980 58.490 1.00 86.38 456 ALA A C 1
ATOM 3594 O O . ALA A 1 456 ? -21.923 25.374 59.546 1.00 86.38 456 ALA A O 1
ATOM 3595 N N . VAL A 1 457 ? -22.923 25.814 57.582 1.00 88.62 457 VAL A N 1
ATOM 3596 C CA . VAL A 1 457 ? -22.936 27.276 57.708 1.00 88.62 457 VAL A CA 1
ATOM 3597 C C . VAL A 1 457 ? -24.344 27.751 58.037 1.00 88.62 457 VAL A C 1
ATOM 3599 O O . VAL A 1 457 ? -25.273 27.532 57.256 1.00 88.62 457 VAL A O 1
ATOM 3602 N N . ILE A 1 458 ? -24.497 28.423 59.177 1.00 86.06 458 ILE A N 1
ATOM 3603 C CA . ILE A 1 458 ? -25.768 28.957 59.678 1.00 86.06 458 ILE A CA 1
ATOM 3604 C C . ILE A 1 458 ? -25.661 30.482 59.753 1.00 86.06 458 ILE A C 1
ATOM 3606 O O . ILE A 1 458 ? -24.848 31.021 60.501 1.00 86.06 458 ILE A O 1
ATOM 3610 N N . GLY A 1 459 ? -26.506 31.190 59.003 1.00 84.75 459 GLY A N 1
ATOM 3611 C CA . GLY A 1 459 ? -26.515 32.655 59.011 1.00 84.75 459 GLY A CA 1
ATOM 3612 C C . GLY A 1 459 ? -27.076 33.257 60.307 1.00 84.75 459 GLY A C 1
ATOM 3613 O O . GLY A 1 459 ? -27.922 32.658 60.982 1.00 84.75 459 GLY A O 1
ATOM 3614 N N . ARG A 1 460 ? -26.663 34.490 60.620 1.00 83.62 460 ARG A N 1
ATOM 3615 C CA . ARG A 1 460 ? -26.995 35.249 61.843 1.00 83.62 460 ARG A CA 1
ATOM 3616 C C . ARG A 1 460 ? -28.474 35.235 62.215 1.00 83.62 460 ARG A C 1
ATOM 3618 O O . ARG A 1 460 ? -28.808 35.044 63.382 1.00 83.62 460 ARG A O 1
ATOM 3625 N N . GLU A 1 461 ? -29.364 35.442 61.247 1.00 81.56 461 GLU A N 1
ATOM 3626 C CA . GLU A 1 461 ? -30.811 35.491 61.499 1.00 81.56 461 GLU A CA 1
ATOM 3627 C C . GLU A 1 461 ? -31.365 34.147 61.990 1.00 81.56 461 GLU A C 1
ATOM 3629 O O . GLU A 1 461 ? -32.183 34.115 62.910 1.00 81.56 461 GLU A O 1
ATOM 3634 N N . TYR A 1 462 ? -30.898 33.034 61.420 1.00 80.88 462 TYR A N 1
ATOM 3635 C CA . TYR A 1 462 ? -31.317 31.690 61.824 1.00 80.88 462 TYR A CA 1
ATOM 3636 C C . TYR A 1 462 ? -30.698 31.294 63.162 1.00 80.88 462 TYR A C 1
ATOM 3638 O O . TYR A 1 462 ? -31.399 30.788 64.039 1.00 80.88 462 TYR A O 1
ATOM 3646 N N . PHE A 1 463 ? -29.421 31.616 63.365 1.00 80.56 463 PHE A N 1
ATOM 3647 C CA . PHE A 1 463 ? -28.740 31.369 64.631 1.00 80.56 463 PHE A CA 1
ATOM 3648 C C . PHE A 1 463 ? -29.373 32.157 65.791 1.00 80.56 463 PHE A C 1
ATOM 3650 O O . PHE A 1 463 ? -29.618 31.613 66.865 1.00 80.56 463 PHE A O 1
ATOM 3657 N N . ARG A 1 464 ? -29.749 33.423 65.572 1.00 79.88 464 ARG A N 1
ATOM 3658 C CA . ARG A 1 464 ? -30.449 34.235 66.580 1.00 79.88 464 ARG A CA 1
ATOM 3659 C C . ARG A 1 464 ? -31.828 33.667 66.924 1.00 79.88 464 ARG A C 1
ATOM 3661 O O . ARG A 1 464 ? -32.193 33.632 68.098 1.00 79.88 464 ARG A O 1
ATOM 3668 N N . LYS A 1 465 ? -32.592 33.208 65.925 1.00 79.88 465 LYS A N 1
ATOM 3669 C CA . LYS A 1 465 ? -33.877 32.524 66.159 1.00 79.88 465 LYS A CA 1
ATOM 3670 C C . LYS A 1 465 ? -33.698 31.275 67.024 1.00 79.88 465 LYS A C 1
ATOM 3672 O O . LYS A 1 465 ? -34.488 31.082 67.944 1.00 79.88 465 LYS A O 1
ATOM 3677 N N . LEU A 1 466 ? -32.646 30.489 66.777 1.00 78.81 466 LEU A N 1
ATOM 3678 C CA . LEU A 1 466 ? -32.314 29.308 67.578 1.00 78.81 466 LEU A CA 1
ATOM 3679 C C . LEU A 1 466 ? -32.062 29.670 69.048 1.00 78.81 466 LEU A C 1
ATOM 3681 O O . LEU A 1 466 ? -32.663 29.075 69.939 1.00 78.81 466 LEU A O 1
ATOM 3685 N N . LEU A 1 467 ? -31.239 30.690 69.304 1.00 78.38 467 LEU A N 1
ATOM 3686 C CA . LEU A 1 467 ? -30.929 31.137 70.666 1.00 78.38 467 LEU A CA 1
ATOM 3687 C C . LEU A 1 467 ? -32.155 31.693 71.406 1.00 78.38 467 LEU A C 1
ATOM 3689 O O . LEU A 1 467 ? -32.292 31.477 72.608 1.00 78.38 467 LEU A O 1
ATOM 3693 N N . HIS A 1 468 ? -33.067 32.377 70.705 1.00 79.62 468 HIS A N 1
ATOM 3694 C CA . HIS A 1 468 ? -34.334 32.822 71.298 1.00 79.62 468 HIS A CA 1
ATOM 3695 C C . HIS A 1 468 ? -35.271 31.657 71.624 1.00 79.62 468 HIS A C 1
ATOM 3697 O O . HIS A 1 468 ? -35.931 31.684 72.661 1.00 79.62 468 HIS A O 1
ATOM 3703 N N . ALA A 1 469 ? -35.346 30.654 70.747 1.00 76.25 469 ALA A N 1
ATOM 3704 C CA . ALA A 1 469 ? -36.186 29.480 70.954 1.00 76.25 469 ALA A CA 1
ATOM 3705 C C . ALA A 1 469 ? -35.656 28.579 72.082 1.00 76.25 469 ALA A C 1
ATOM 3707 O O . ALA A 1 469 ? -36.445 27.971 72.807 1.00 76.25 469 ALA A O 1
ATOM 3708 N N . LYS A 1 470 ? -34.329 28.503 72.246 1.00 77.94 470 LYS A N 1
ATOM 3709 C CA . LYS A 1 470 ? -33.647 27.635 73.215 1.00 77.94 470 LYS A CA 1
ATOM 3710 C C . LYS A 1 470 ? -32.527 28.396 73.946 1.00 77.94 470 LYS A C 1
ATOM 3712 O O . LYS A 1 470 ? -31.352 28.232 73.613 1.00 77.94 470 LYS A O 1
ATOM 3717 N N . PRO A 1 471 ? -32.856 29.188 74.984 1.00 77.06 471 PRO A N 1
ATOM 3718 C CA . PRO A 1 471 ? -31.867 29.961 75.743 1.00 77.06 471 PRO A CA 1
ATOM 3719 C C . PRO A 1 471 ? -30.774 29.112 76.413 1.00 77.06 471 PRO A C 1
ATOM 3721 O O . PRO A 1 471 ? -29.684 29.608 76.677 1.00 77.06 471 PRO A O 1
ATOM 3724 N N . GLU A 1 472 ? -31.038 27.827 76.660 1.00 74.69 472 GLU A N 1
ATOM 3725 C CA . GLU A 1 472 ? -30.083 26.875 77.248 1.00 74.69 472 GLU A CA 1
ATOM 3726 C C . GLU A 1 472 ? -28.826 26.688 76.374 1.00 74.69 472 GLU A C 1
ATOM 3728 O O . GLU A 1 472 ? -27.722 26.548 76.900 1.00 74.69 472 GLU A O 1
ATOM 3733 N N . ILE A 1 473 ? -28.964 26.796 75.045 1.00 76.75 473 ILE A N 1
ATOM 3734 C CA . ILE A 1 473 ? -27.849 26.714 74.085 1.00 76.75 473 ILE A CA 1
ATOM 3735 C C . ILE A 1 473 ? -26.880 27.891 74.257 1.00 76.75 473 ILE A C 1
ATOM 3737 O O . ILE A 1 473 ? -25.665 27.723 74.146 1.00 76.75 473 ILE A O 1
ATOM 3741 N N . ALA A 1 474 ? -27.392 29.080 74.595 1.00 73.12 474 ALA A N 1
ATOM 3742 C CA . ALA A 1 474 ? -26.553 30.247 74.860 1.00 73.12 474 ALA A CA 1
ATOM 3743 C C . ALA A 1 474 ? -25.624 30.030 76.066 1.00 73.12 474 ALA A C 1
ATOM 3745 O O . ALA A 1 474 ? -24.504 30.542 76.070 1.00 73.12 474 ALA A O 1
ATOM 3746 N N . GLY A 1 475 ? -26.064 29.254 77.065 1.00 72.06 475 GLY A N 1
ATOM 3747 C CA . GLY A 1 475 ? -25.257 28.903 78.235 1.00 72.06 475 GLY A CA 1
ATOM 3748 C C . GLY A 1 475 ? -24.034 28.066 77.861 1.00 72.06 475 GLY A C 1
ATOM 3749 O O . GLY A 1 475 ? -22.914 28.446 78.197 1.00 72.06 475 GLY A O 1
ATOM 3750 N N . GLY A 1 476 ? -24.238 26.994 77.088 1.00 72.62 476 GLY A N 1
ATOM 3751 C CA . GLY A 1 476 ? -23.150 26.119 76.630 1.00 72.62 476 GLY A CA 1
ATOM 3752 C C . GLY A 1 476 ? -22.144 26.839 75.726 1.00 72.62 476 GLY A C 1
ATOM 3753 O O . GLY A 1 476 ? -20.936 26.683 75.880 1.00 72.62 476 GLY A O 1
ATOM 3754 N N . ILE A 1 477 ? -22.623 27.714 74.834 1.00 75.88 477 ILE A N 1
ATOM 3755 C CA . ILE A 1 477 ? -21.735 28.517 73.979 1.00 75.88 477 ILE A CA 1
ATOM 3756 C C . ILE A 1 477 ? -20.958 29.559 74.798 1.00 75.88 477 ILE A C 1
ATOM 3758 O O . ILE A 1 477 ? -19.795 29.818 74.500 1.00 75.88 477 ILE A O 1
ATOM 3762 N N . SER A 1 478 ? -21.555 30.133 75.849 1.00 75.19 478 SER A N 1
ATOM 3763 C CA . SER A 1 478 ? -20.884 31.111 76.721 1.00 75.19 478 SER A CA 1
ATOM 3764 C C . SER A 1 478 ? -19.708 30.512 77.499 1.00 75.19 478 SER A C 1
ATOM 3766 O O . SER A 1 478 ? -18.694 31.185 77.679 1.00 75.19 478 SER A O 1
ATOM 3768 N N . GLU A 1 479 ? -19.811 29.255 77.931 1.00 75.31 479 GLU A N 1
ATOM 3769 C CA . GLU A 1 479 ? -18.716 28.543 78.603 1.00 75.31 479 GLU A CA 1
ATOM 3770 C C . GLU A 1 479 ? -17.541 28.294 77.644 1.00 75.31 479 GLU A C 1
ATOM 3772 O O . GLU A 1 479 ? -16.399 28.654 77.944 1.00 75.31 479 GLU A O 1
ATOM 3777 N N . VAL A 1 480 ? -17.836 27.809 76.432 1.00 78.56 480 VAL A N 1
ATOM 3778 C CA . VAL A 1 480 ? -16.840 27.619 75.362 1.00 78.56 480 VAL A CA 1
ATOM 3779 C C . VAL A 1 480 ? -16.195 28.951 74.951 1.00 78.56 480 VAL A C 1
ATOM 3781 O O . VAL A 1 480 ? -14.984 29.024 74.734 1.00 78.56 480 VAL A O 1
ATOM 3784 N N . LEU A 1 481 ? -16.974 30.034 74.891 1.00 76.75 481 LEU A N 1
ATOM 3785 C CA . LEU A 1 481 ? -16.489 31.391 74.623 1.00 76.75 481 LEU A CA 1
ATOM 3786 C C . LEU A 1 481 ? -15.502 31.883 75.684 1.00 76.75 481 LEU A C 1
ATOM 3788 O O . LEU A 1 481 ? -14.463 32.458 75.339 1.00 76.75 481 LEU A O 1
ATOM 3792 N N . ALA A 1 482 ? -15.823 31.683 76.964 1.00 78.75 482 ALA A N 1
ATOM 3793 C CA . ALA A 1 482 ? -14.962 32.080 78.071 1.00 78.75 482 ALA A CA 1
ATOM 3794 C C . ALA A 1 482 ? -13.625 31.332 78.007 1.00 78.75 482 ALA A C 1
ATOM 3796 O O . ALA A 1 482 ? -12.561 31.956 78.075 1.00 78.75 482 ALA A O 1
ATOM 3797 N N . GLU A 1 483 ? -13.673 30.020 77.772 1.00 81.38 483 GLU A N 1
ATOM 3798 C CA . GLU A 1 483 ? -12.481 29.190 77.634 1.00 81.38 483 GLU A CA 1
ATOM 3799 C C . GLU A 1 483 ? -11.617 29.609 76.433 1.00 81.38 483 GLU A C 1
ATOM 3801 O O . GLU A 1 483 ? -10.405 29.801 76.565 1.00 81.38 483 GLU A O 1
ATOM 3806 N N . ARG A 1 484 ? -12.219 29.819 75.257 1.00 83.00 484 ARG A N 1
ATOM 3807 C CA . ARG A 1 484 ? -11.494 30.239 74.043 1.00 83.00 484 ARG A CA 1
ATOM 3808 C C . ARG A 1 484 ? -10.891 31.633 74.168 1.00 83.00 484 ARG A C 1
ATOM 3810 O O . ARG A 1 484 ? -9.795 31.881 73.658 1.00 83.00 484 ARG A O 1
ATOM 3817 N N . THR A 1 485 ? -11.577 32.539 74.859 1.00 80.25 485 THR A N 1
ATOM 3818 C CA . THR A 1 485 ? -11.061 33.885 75.133 1.00 80.25 485 THR A CA 1
ATOM 3819 C C . THR A 1 485 ? -9.842 33.817 76.052 1.00 80.25 485 THR A C 1
ATOM 3821 O O . THR A 1 485 ? -8.828 34.445 75.742 1.00 80.25 485 THR A O 1
ATOM 3824 N N . ALA A 1 486 ? -9.896 33.000 77.110 1.00 82.31 486 ALA A N 1
ATOM 3825 C CA . ALA A 1 486 ? -8.768 32.765 78.010 1.00 82.31 486 ALA A CA 1
ATOM 3826 C C . ALA A 1 486 ? -7.571 32.128 77.281 1.00 82.31 486 ALA A C 1
ATOM 3828 O O . ALA A 1 486 ? -6.483 32.704 77.283 1.00 82.31 486 ALA A O 1
ATOM 3829 N N . ARG A 1 487 ? -7.781 31.022 76.547 1.00 83.38 487 ARG A N 1
ATOM 3830 C CA . ARG A 1 487 ? -6.724 30.353 75.757 1.00 83.38 487 ARG A CA 1
ATOM 3831 C C . ARG A 1 487 ? -6.076 31.297 74.742 1.00 83.38 487 ARG A C 1
ATOM 3833 O O . ARG A 1 487 ? -4.858 31.289 74.564 1.00 83.38 487 ARG A O 1
ATOM 3840 N N . GLY A 1 488 ? -6.882 32.135 74.087 1.00 82.12 488 GLY A N 1
ATOM 3841 C CA . GLY A 1 488 ? -6.398 33.132 73.140 1.00 82.12 488 GLY A CA 1
ATOM 3842 C C . GLY A 1 488 ? -5.562 34.238 73.793 1.00 82.12 488 GLY A C 1
ATOM 3843 O O . GLY A 1 488 ? -4.581 34.667 73.192 1.00 82.12 488 GLY A O 1
ATOM 3844 N N . LEU A 1 489 ? -5.923 34.699 74.995 1.00 82.94 489 LEU A N 1
ATOM 3845 C CA . LEU A 1 489 ? -5.129 35.670 75.760 1.00 82.94 489 LEU A CA 1
ATOM 3846 C C . LEU A 1 489 ? -3.798 35.054 76.213 1.00 82.94 489 LEU A C 1
ATOM 3848 O O . LEU A 1 489 ? -2.748 35.631 75.944 1.00 82.94 489 LEU A O 1
ATOM 3852 N N . GLU A 1 490 ? -3.824 33.846 76.779 1.00 85.56 490 GLU A N 1
ATOM 3853 C CA . GLU A 1 490 ? -2.623 33.124 77.227 1.00 85.56 490 GLU A CA 1
ATOM 3854 C C . GLU A 1 490 ? -1.644 32.818 76.082 1.00 85.56 490 GLU A C 1
ATOM 3856 O O . GLU A 1 490 ? -0.426 32.890 76.249 1.00 85.56 490 GLU A O 1
ATOM 3861 N N . ALA A 1 491 ? -2.145 32.442 74.901 1.00 83.44 491 ALA A N 1
ATOM 3862 C CA . ALA A 1 491 ? -1.307 32.223 73.720 1.00 83.44 491 ALA A CA 1
ATOM 3863 C C . ALA A 1 491 ? -0.605 33.518 73.273 1.00 83.44 491 ALA A C 1
ATOM 3865 O O . ALA A 1 491 ? 0.583 33.502 72.947 1.00 83.44 491 ALA A O 1
ATOM 3866 N N . MET A 1 492 ? -1.313 34.650 73.321 1.00 83.00 492 MET A N 1
ATOM 3867 C CA . MET A 1 492 ? -0.762 35.956 72.951 1.00 83.00 492 MET A CA 1
ATOM 3868 C C . MET A 1 492 ? 0.214 36.501 74.000 1.00 83.00 492 MET A C 1
ATOM 3870 O O . MET A 1 492 ? 1.220 37.104 73.630 1.00 83.00 492 MET A O 1
ATOM 3874 N N . GLU A 1 493 ? -0.034 36.271 75.291 1.00 83.69 493 GLU A N 1
ATOM 3875 C CA . GLU A 1 493 ? 0.902 36.615 76.370 1.00 83.69 493 GLU A CA 1
ATOM 3876 C C . GLU A 1 493 ? 2.197 35.810 76.264 1.00 83.69 493 GLU A C 1
ATOM 3878 O O . GLU A 1 493 ? 3.278 36.400 76.273 1.00 83.69 493 GLU A O 1
ATOM 3883 N N . ARG A 1 494 ? 2.106 34.490 76.046 1.00 83.88 494 ARG A N 1
ATOM 3884 C CA . ARG A 1 494 ? 3.282 33.636 75.807 1.00 83.88 494 ARG A CA 1
ATOM 3885 C C . ARG A 1 494 ? 4.104 34.113 74.614 1.00 83.88 494 ARG A C 1
ATOM 3887 O O . ARG A 1 494 ? 5.322 34.235 74.729 1.00 83.88 494 ARG A O 1
ATOM 3894 N N . TYR A 1 495 ? 3.446 34.439 73.501 1.00 83.19 495 TYR A N 1
ATOM 3895 C CA . TYR A 1 495 ? 4.125 35.002 72.333 1.00 83.19 495 TYR A CA 1
ATOM 3896 C C . TYR A 1 495 ? 4.785 36.351 72.651 1.00 83.19 495 TYR A C 1
ATOM 3898 O O . TYR A 1 495 ? 5.931 36.590 72.272 1.00 83.19 495 TYR A O 1
ATOM 3906 N N . ARG A 1 496 ? 4.106 37.237 73.391 1.00 81.81 496 ARG A N 1
ATOM 3907 C CA . ARG A 1 496 ? 4.662 38.537 73.791 1.00 81.81 496 ARG A CA 1
ATOM 3908 C C . ARG A 1 496 ? 5.903 38.382 74.666 1.00 81.81 496 ARG A C 1
ATOM 3910 O O . ARG A 1 496 ? 6.892 39.063 74.409 1.00 81.81 496 ARG A O 1
ATOM 3917 N N . GLU A 1 497 ? 5.882 37.487 75.650 1.00 82.31 497 GLU A N 1
ATOM 3918 C CA . GLU A 1 497 ? 7.055 37.181 76.474 1.00 82.31 497 GLU A CA 1
ATOM 3919 C C . GLU A 1 497 ? 8.210 36.607 75.652 1.00 82.31 497 GLU A C 1
ATOM 3921 O O . GLU A 1 497 ? 9.369 36.926 75.913 1.00 82.31 497 GLU A O 1
ATOM 3926 N N . GLU A 1 498 ? 7.918 35.753 74.671 1.00 81.94 498 GLU A N 1
ATOM 3927 C CA . GLU A 1 498 ? 8.923 35.185 73.773 1.00 81.94 498 GLU A CA 1
ATOM 3928 C C . GLU A 1 498 ? 9.554 36.269 72.889 1.00 81.94 498 GLU A C 1
ATOM 3930 O O . GLU A 1 498 ? 10.780 36.341 72.778 1.00 81.94 498 GLU A O 1
ATOM 3935 N N . VAL A 1 499 ? 8.744 37.180 72.342 1.00 77.56 499 VAL A N 1
ATOM 3936 C CA . VAL A 1 499 ? 9.216 38.344 71.578 1.00 77.56 499 VAL A CA 1
ATOM 3937 C C . VAL A 1 499 ? 10.013 39.309 72.460 1.00 77.56 499 VAL A C 1
ATOM 3939 O O . VAL A 1 499 ? 11.038 39.829 72.014 1.00 77.56 499 VAL A O 1
ATOM 3942 N N . GLU A 1 500 ? 9.597 39.553 73.705 1.00 76.88 500 GLU A N 1
ATOM 3943 C CA . GLU A 1 500 ? 10.338 40.395 74.654 1.00 76.88 500 GLU A CA 1
ATOM 3944 C C . GLU A 1 500 ? 11.654 39.741 75.093 1.00 76.88 500 GLU A C 1
ATOM 3946 O O . GLU A 1 500 ? 12.678 40.423 75.119 1.00 76.88 500 GLU A O 1
ATOM 3951 N N . ARG A 1 501 ? 11.684 38.421 75.324 1.00 74.94 501 ARG A N 1
ATOM 3952 C CA . ARG A 1 501 ? 12.923 37.656 75.558 1.00 74.94 501 ARG A CA 1
ATOM 3953 C C . ARG A 1 501 ? 13.856 37.705 74.349 1.00 74.94 501 ARG A C 1
ATOM 3955 O O . ARG A 1 501 ? 15.050 37.952 74.515 1.00 74.94 501 ARG A O 1
ATOM 3962 N N . ALA A 1 502 ? 13.328 37.536 73.138 1.00 68.25 502 ALA A N 1
ATOM 3963 C CA . ALA A 1 502 ? 14.100 37.640 71.902 1.00 68.25 502 ALA A CA 1
ATOM 3964 C C . ALA A 1 502 ? 14.647 39.064 71.681 1.00 68.25 502 ALA A C 1
ATOM 3966 O O . ALA A 1 502 ? 15.802 39.227 71.289 1.00 68.25 502 ALA A O 1
ATOM 3967 N N . ARG A 1 503 ? 13.865 40.108 71.995 1.00 67.12 503 ARG A N 1
ATOM 3968 C CA . ARG A 1 503 ? 14.319 41.512 71.969 1.00 67.12 503 ARG A CA 1
ATOM 3969 C C . ARG A 1 503 ? 15.350 41.821 73.057 1.00 67.12 503 ARG A C 1
ATOM 3971 O O . ARG A 1 503 ? 16.291 42.555 72.778 1.00 67.12 503 ARG A O 1
ATOM 3978 N N . ALA A 1 504 ? 15.209 41.266 74.260 1.00 64.50 504 ALA A N 1
ATOM 3979 C CA . ALA A 1 504 ? 16.151 41.446 75.368 1.00 64.50 504 ALA A CA 1
ATOM 3980 C C . ALA A 1 504 ? 17.489 40.715 75.148 1.00 64.50 504 ALA A C 1
ATOM 3982 O O . ALA A 1 504 ? 18.510 41.151 75.674 1.00 64.50 504 ALA A O 1
ATOM 3983 N N . ALA A 1 505 ? 17.507 39.651 74.337 1.00 61.00 505 ALA A N 1
ATOM 3984 C CA . ALA A 1 505 ? 18.725 38.958 73.908 1.00 61.00 505 ALA A CA 1
ATOM 3985 C C . ALA A 1 505 ? 19.478 39.675 72.760 1.00 61.00 505 ALA A C 1
ATOM 3987 O O . ALA A 1 505 ? 20.670 39.445 72.568 1.00 61.00 505 ALA A O 1
ATOM 3988 N N . ALA A 1 506 ? 18.813 40.568 72.016 1.00 59.47 506 ALA A N 1
ATOM 3989 C CA . ALA A 1 506 ? 19.366 41.279 70.858 1.00 59.47 506 ALA A CA 1
ATOM 3990 C C . ALA A 1 506 ? 20.277 42.521 71.098 1.00 59.47 506 ALA A C 1
ATOM 3992 O O . ALA A 1 506 ? 20.958 42.905 70.141 1.00 59.47 506 ALA A O 1
ATOM 3993 N N . PRO A 1 507 ? 20.385 43.177 72.283 1.00 56.12 507 PRO A N 1
ATOM 3994 C CA . PRO A 1 507 ? 21.148 44.428 72.394 1.00 56.12 507 PRO A CA 1
ATOM 3995 C C . PRO A 1 507 ? 22.665 44.272 72.198 1.00 56.12 507 PRO A C 1
ATOM 3997 O O . PRO A 1 507 ? 23.335 45.226 71.796 1.00 56.12 507 PRO A O 1
ATOM 4000 N N . ASP A 1 508 ? 23.234 43.094 72.473 1.00 60.22 508 ASP A N 1
ATOM 4001 C CA . ASP A 1 508 ? 24.692 42.907 72.493 1.00 60.22 508 ASP A CA 1
ATOM 4002 C C . ASP A 1 508 ? 25.279 42.641 71.089 1.00 60.22 508 ASP A C 1
ATOM 4004 O O . ASP A 1 508 ? 26.411 43.024 70.792 1.00 60.22 508 ASP A O 1
ATOM 4008 N N . GLU A 1 509 ? 24.508 42.065 70.161 1.00 60.34 509 GLU A N 1
ATOM 4009 C CA . GLU A 1 509 ? 24.997 41.752 68.808 1.00 60.34 509 GLU A CA 1
ATOM 4010 C C . GLU A 1 509 ? 24.933 42.938 67.842 1.00 60.34 509 GLU A C 1
ATOM 4012 O O . GLU A 1 509 ? 25.854 43.136 67.043 1.00 60.34 509 GLU A O 1
ATOM 4017 N N . GLU A 1 510 ? 23.894 43.770 67.924 1.00 60.41 510 GLU A N 1
ATOM 4018 C CA . GLU A 1 510 ? 23.770 44.957 67.074 1.00 60.41 510 GLU A CA 1
ATOM 4019 C C . GLU A 1 510 ? 24.760 46.053 67.501 1.00 60.41 510 GLU A C 1
ATOM 4021 O O . GLU A 1 510 ? 25.450 46.632 66.655 1.00 60.41 510 GLU A O 1
ATOM 4026 N N . THR A 1 511 ? 24.966 46.231 68.812 1.00 63.75 511 THR A N 1
ATOM 4027 C CA . THR A 1 511 ? 25.994 47.129 69.362 1.00 63.75 511 THR A CA 1
ATOM 4028 C C . THR A 1 511 ? 27.406 46.663 68.987 1.00 63.75 511 THR A C 1
ATOM 4030 O O . THR A 1 511 ? 28.222 47.479 68.548 1.00 63.75 511 THR A O 1
ATOM 4033 N N . LYS A 1 512 ? 27.701 45.351 69.041 1.00 68.38 512 LYS A N 1
ATOM 4034 C CA . LYS A 1 512 ? 28.984 44.789 68.566 1.00 68.38 512 LYS A CA 1
ATOM 4035 C C . LYS A 1 512 ? 29.182 44.957 67.060 1.00 68.38 512 LYS A C 1
ATOM 4037 O O . LYS A 1 512 ? 30.294 45.269 66.634 1.00 68.38 512 LYS A O 1
ATOM 4042 N N . ARG A 1 513 ? 28.137 44.810 66.236 1.00 71.69 513 ARG A N 1
ATOM 4043 C CA . ARG A 1 513 ? 28.217 45.035 64.777 1.00 71.69 513 ARG A CA 1
ATOM 4044 C C . ARG A 1 513 ? 28.451 46.506 64.431 1.00 71.69 513 ARG A C 1
ATOM 4046 O O . ARG A 1 513 ? 29.278 46.795 63.562 1.00 71.69 513 ARG A O 1
ATOM 4053 N N . ILE A 1 514 ? 27.780 47.431 65.118 1.00 73.44 514 ILE A N 1
ATOM 4054 C CA . ILE A 1 514 ? 27.989 48.878 64.953 1.00 73.44 514 ILE A CA 1
ATOM 4055 C C . ILE A 1 514 ? 29.402 49.263 65.415 1.00 73.44 514 ILE A C 1
ATOM 4057 O O . ILE A 1 514 ? 30.124 49.916 64.659 1.00 73.44 514 ILE A O 1
ATOM 4061 N N . ALA A 1 515 ? 29.851 48.785 66.580 1.00 71.31 515 ALA A N 1
ATOM 4062 C CA . ALA A 1 515 ? 31.207 49.014 67.081 1.00 71.31 515 ALA A CA 1
ATOM 4063 C C . ALA A 1 515 ? 32.281 48.445 66.137 1.00 71.31 515 ALA A C 1
ATOM 4065 O O . ALA A 1 515 ? 33.240 49.144 65.813 1.00 71.31 515 ALA A O 1
ATOM 4066 N N . ALA A 1 516 ? 32.106 47.229 65.608 1.00 75.94 516 ALA A N 1
ATOM 4067 C CA . ALA A 1 516 ? 33.024 46.631 64.636 1.00 75.94 516 ALA A CA 1
ATOM 4068 C C . ALA A 1 516 ? 33.084 47.423 63.318 1.00 75.94 516 ALA A C 1
ATOM 4070 O O . ALA A 1 516 ? 34.157 47.580 62.729 1.00 75.94 516 ALA A O 1
ATOM 4071 N N . ARG A 1 517 ? 31.952 47.969 62.859 1.00 79.31 517 ARG A N 1
ATOM 4072 C CA . ARG A 1 517 ? 31.876 48.814 61.658 1.00 79.31 517 ARG A CA 1
ATOM 4073 C C . ARG A 1 517 ? 32.528 50.184 61.873 1.00 79.31 517 ARG A C 1
ATOM 4075 O O . ARG A 1 517 ? 33.239 50.650 60.982 1.00 79.31 517 ARG A O 1
ATOM 4082 N N . ILE A 1 518 ? 32.362 50.791 63.049 1.00 79.44 518 ILE A N 1
ATOM 4083 C CA . ILE A 1 518 ? 33.066 52.023 63.440 1.00 79.44 518 ILE A CA 1
ATOM 4084 C C . ILE A 1 518 ? 34.576 51.764 63.538 1.00 79.44 518 ILE A C 1
ATOM 4086 O O . ILE A 1 518 ? 35.356 52.498 62.937 1.00 79.44 518 ILE A O 1
ATOM 4090 N N . LEU A 1 519 ? 34.999 50.678 64.193 1.00 76.56 519 LEU A N 1
ATOM 4091 C CA . LEU A 1 519 ? 36.411 50.301 64.324 1.00 76.56 519 LEU A CA 1
ATOM 4092 C C . LEU A 1 519 ? 37.066 50.040 62.957 1.00 76.56 519 LEU A C 1
ATOM 4094 O O . LEU A 1 519 ? 38.197 50.460 62.714 1.00 76.56 519 LEU A O 1
ATOM 4098 N N . LYS A 1 520 ? 36.339 49.399 62.032 1.00 80.81 520 LYS A N 1
ATOM 4099 C CA . LYS A 1 520 ? 36.772 49.196 60.641 1.00 80.81 520 LYS A CA 1
ATOM 4100 C C . LYS A 1 520 ? 36.972 50.524 59.903 1.00 80.81 520 LYS A C 1
ATOM 4102 O O . LYS A 1 520 ? 37.949 50.662 59.172 1.00 80.81 520 LYS A O 1
ATOM 4107 N N . ASN A 1 521 ? 36.091 51.502 60.108 1.00 77.69 521 ASN A N 1
ATOM 4108 C CA . ASN A 1 521 ? 36.223 52.829 59.501 1.00 77.69 521 ASN A CA 1
ATOM 4109 C C . ASN A 1 521 ? 37.363 53.649 60.127 1.00 77.69 521 ASN A C 1
ATOM 4111 O O . ASN A 1 521 ? 38.078 54.327 59.395 1.00 77.69 521 ASN A O 1
ATOM 4115 N N . ILE A 1 522 ? 37.587 53.538 61.441 1.00 76.75 522 ILE A N 1
ATOM 4116 C CA . ILE A 1 522 ? 38.711 54.187 62.138 1.00 76.75 522 ILE A CA 1
ATOM 4117 C C . ILE A 1 522 ? 40.056 53.638 61.644 1.00 76.75 522 ILE A C 1
ATOM 4119 O O . ILE A 1 522 ? 40.932 54.424 61.300 1.00 76.75 522 ILE A O 1
ATOM 4123 N N . LYS A 1 523 ? 40.215 52.311 61.522 1.00 77.44 523 LYS A N 1
ATOM 4124 C CA . LYS A 1 523 ? 41.434 51.708 60.940 1.00 77.44 523 LYS A CA 1
ATOM 4125 C C . LYS A 1 523 ? 41.689 52.193 59.511 1.00 77.44 523 LYS A C 1
ATOM 4127 O O . LYS A 1 523 ? 42.798 52.593 59.175 1.00 77.44 523 LYS A O 1
ATOM 4132 N N . LYS A 1 524 ? 40.626 52.267 58.703 1.00 76.50 524 LYS A N 1
ATOM 4133 C CA . LYS A 1 524 ? 40.690 52.766 57.322 1.00 76.50 524 LYS A CA 1
ATOM 4134 C C . LYS A 1 524 ? 41.074 54.253 57.231 1.00 76.50 524 LYS A C 1
ATOM 4136 O O . LYS A 1 524 ? 41.687 54.641 56.245 1.00 76.50 524 LYS A O 1
ATOM 4141 N N . PHE A 1 525 ? 40.730 55.067 58.232 1.00 72.50 525 PHE A N 1
ATOM 4142 C CA . PHE A 1 525 ? 41.110 56.484 58.324 1.00 72.50 525 PHE A CA 1
ATOM 4143 C C . PHE A 1 525 ? 42.539 56.688 58.863 1.00 72.50 525 PHE A C 1
ATOM 4145 O O . PHE A 1 525 ? 43.224 57.609 58.436 1.00 72.50 525 PHE A O 1
ATOM 4152 N N . LEU A 1 526 ? 43.009 55.817 59.762 1.00 71.94 526 LEU A N 1
ATOM 4153 C CA . LEU A 1 526 ? 44.341 55.887 60.384 1.00 71.94 526 LEU A CA 1
ATOM 4154 C C . LEU A 1 526 ? 45.465 55.206 59.572 1.00 71.94 526 LEU A C 1
ATOM 4156 O O . LEU A 1 526 ? 46.584 55.130 60.067 1.00 71.94 526 LEU A O 1
ATOM 4160 N N . HIS A 1 527 ? 45.194 54.721 58.351 1.00 66.25 527 HIS A N 1
ATOM 4161 C CA . HIS A 1 527 ? 46.145 53.955 57.523 1.00 66.25 527 HIS A CA 1
ATOM 4162 C C . HIS A 1 527 ? 46.851 52.806 58.284 1.00 66.25 527 HIS A C 1
ATOM 4164 O O . HIS A 1 527 ? 48.047 52.578 58.101 1.00 66.25 527 HIS A O 1
ATOM 4170 N N . LEU A 1 528 ? 46.097 52.081 59.123 1.00 56.34 528 LEU A N 1
ATOM 4171 C CA . LEU A 1 528 ? 46.528 50.853 59.809 1.00 56.34 528 LEU A CA 1
ATOM 4172 C C . LEU A 1 528 ? 45.817 49.616 59.259 1.00 56.34 528 LEU A C 1
ATOM 4174 O O . LEU A 1 528 ? 44.569 49.662 59.116 1.00 56.34 528 LEU A O 1
#

Solvent-accessible surface area (backbone atoms only — not comparable to full-atom values): 29109 Å² total; per-residue (Å²): 130,64,61,67,59,56,31,50,51,50,52,48,51,51,49,50,49,54,49,48,51,54,53,48,63,59,51,39,74,71,78,43,73,68,21,54,52,46,70,77,39,44,68,44,55,51,50,39,50,55,48,46,50,55,49,53,49,54,54,43,44,72,75,64,78,50,81,70,64,63,57,71,74,60,53,68,74,43,81,68,86,58,76,79,47,88,61,46,64,57,54,47,52,50,52,39,50,50,37,50,48,52,50,50,49,56,49,49,51,44,46,48,50,62,39,44,32,36,66,73,65,68,43,83,76,55,65,82,59,54,49,56,56,51,52,50,52,50,53,52,48,49,51,52,53,44,50,74,78,40,98,52,80,55,63,65,58,53,62,58,44,49,56,54,49,51,54,50,46,62,75,38,44,66,61,53,50,33,46,50,41,17,53,46,49,76,71,44,79,82,66,51,73,69,33,38,36,35,49,79,94,49,51,24,34,26,72,43,80,50,73,60,30,40,31,29,32,30,89,91,63,50,82,46,78,44,45,21,67,54,52,77,75,51,68,72,49,50,54,44,56,99,44,41,68,35,77,49,78,46,76,51,53,27,30,82,87,50,57,67,68,62,53,48,52,40,47,54,55,20,48,75,72,32,75,70,52,36,73,78,65,66,62,46,73,40,87,66,49,81,55,94,46,24,38,28,29,38,40,36,40,28,28,66,55,70,92,51,42,71,61,37,53,52,46,38,54,52,36,31,52,56,42,28,63,76,71,70,49,49,72,55,64,93,63,79,88,80,79,82,74,74,74,76,72,67,47,74,66,52,55,38,48,54,50,39,58,58,48,51,68,17,83,79,47,51,83,57,52,76,69,55,39,52,62,47,43,78,59,45,43,83,47,79,44,51,54,72,37,74,80,46,52,52,69,36,84,40,59,48,34,38,33,32,72,36,42,36,32,40,32,29,34,71,47,98,87,70,48,76,42,75,52,49,73,46,42,58,54,37,68,48,48,54,60,15,65,73,74,67,44,48,26,82,39,26,34,31,25,69,31,63,27,35,32,45,34,34,37,49,73,59,51,51,52,49,41,71,78,38,59,68,48,51,54,60,51,50,53,54,48,52,52,52,51,51,45,44,50,53,43,50,50,54,49,49,53,51,52,49,52,55,56,69,66,44,63,66,59,56,53,47,50,51,50,52,53,50,51,53,51,50,32,66,71,67,79,102

pLDDT: mean 79.81, std 12.73, range [48.97, 98.06]

Nearest PDB structures (foldseek):
  7uw5-assembly1_A  TM=5.006E-01  e=6.566E-17  Escherichia coli K-12
  7ux1-assembly1_A  TM=4.775E-01  e=3.463E-17  Escherichia coli K-12
  6h4g-assembly2_B  TM=5.402E-01  e=8.601E-12  Trypanosoma brucei brucei TREU927
  6hyq-assembly3_C  TM=5.399E-01  e=4.491E-11  Trypanosoma cruzi
  6hyq-assembly4_D  TM=5.212E-01  e=2.369E-11  Trypanosoma cruzi

Secondary structure (DSSP, 8-state):
--HHHHHHHHHHHHHHHHHHHHHHHHHGGG--HHHHHHHHHHHHHHHHHHHHHHHHHHHHHHHHSS-----HHHHTTS-STTTTSTTHHHHHHHHHHHHHHHHHHHHHHIIIIIIIIIIIS-----HHHHHHHHHHHHHHHHHHHHHHHSS---HHHHHHHHHHHHHHHHHHHHHHHHHHHHHHHHHSTTS-TT-EEEETTEEEEEEEE-SSEEEEEETT--EEEEEHHHHTTS-EEESSSS-S-EEEEEEEEE-TTS-HHHHHHHHHHHHHTSTTB-SSSPPEEEEEEE-SS-EEEEEEEEES-GGGHHHHHHHHHHHHHHHHHHHT-------------------HHHHHHHHHHHHTTSTTTTTS-HHHHHHHHTTEEEEEE-TT-EEE-TTS---EEEEEEESEEEEEEE-TTS-EEEEEEEETT-EE-HHHHHH-PPP-SEEEESS-EEEEEEEHHHHHHHHHH-HHHHHHHHHHHHHHHHHHHHHHHHHHHHHHHHHHHSHHHHHHHHHHHHHHHHHHHTT-

Sequence (528 aa):
MNTTIVAIIISLLAMLFLNALRILSRGAREGRLFGLFIKRNMFFLTLLFIFGLCRLKILADSHWGEALPFPADLLRLLPVEWAQAPDVAVYLDVIILTAAALLAIKTAMVVIFDYILKRVREVDVPGLIRTPVTWGAYLIAAAVVLQSKSKFDVTPLFTTSAVISLVLGFALQDTLSNLFTGLSIHFEKSVQIGHWIRIGEHEGRVVGVTWRAINIRTFDGDYVIIPNSTFGKMEISNYSLPTTVHAVNLFIGTSYSDPPNAVRAAILEALKRTDGVMHRPEPRIFTHSYEDFAVNYRIKFWLNDYSNHFNIESDVFTHIWYVFKRRGITIPFPTRTVQVSRAKEATKEDELKACAELLKGVDFLASLADDDFRALGEGMRLMTYAAGEEIVRQGEEGEDFFLLLDGEVEVTKTASDGRQVTVGTLKTGDFFGEMALLTGDKRTATVTSLSDTTLAVIGREYFRKLLHAKPEIAGGISEVLAERTARGLEAMERYREEVERARAAAPDEETKRIAARILKNIKKFLHL

Mean predicted aligned error: 18.98 Å

Foldseek 3Di:
DDLVVVQVVLVVVVVVLVVCLVVLCVVLVVPDLSSVLCVVLVVLSVQLSLLVVLLVQLVCCVPPVDRRCHPPVSVVVDPPVCSPDPCVNLVSVLSNQLSVQLSVLSVVLCCVQVNCQCPVVVHHDDPVVSVVVSVVSNVVSNLVSCVVRPPDPCVVVVVVVVVVCVVVCVVCVLVVVLQVLLVVCSVPVLDDQQWWKDWPPATFGFHDRDSFWTWGQGLVRDIDTGGSSRRSVTDMDTCPPPHVKHKDKDKAWWAPPDDPVLLQVLLLVLLVPQPQWDPVVPKDKDQDDDDQGGRMIITITIGRHPSCVVVSVVSSVVSSVVSCVVSVIGRTDRDDDDDPPPPPPCDLVNVLVVQLVLQCLAPLSVPDDPVLSSLQSVQKDKDKDAAFAWPDAFPAQAFKKKAWSAAKKWKWAQAPVRDTFTLDMDGHNDIDRVCCLPVVGTRRTIIGTRHTTMIIIGGSVSVVVSCVVPVVSVVVVVVVVVVSVVSVVVRRVVVVVVVVVVVVVPPPVVVVVVVVVVVVVVCVVVVD